Protein AF-0000000075629211 (afdb_homodimer)

Radius of gyration: 21.54 Å; Cα contacts (8 Å, |Δi|>4): 930; chains: 2; bounding box: 54×58×51 Å

Sequence (466 aa):
MTHYKTEVLRVVVVEALRRARSRGVTYRELAEATGVDETLLARYVSGRVMPGARQAERIWKGLLDILGPARLLAESLEKGRLDVEAALGDPLFVVMSQLYFLDRIKARVDRILVPEAAGIGLATALGIALGVHVVVARRTKEYTWAEYVEAGFEDPASGRSMIFYARKDLLSGAEWILIVDDIVQTGRTLHAMEKIVESVGGRVAAIAAVIVVGSEWKRFVRSRVIPILEIARMTHYKTEVLRVVVVEALRRARSRGVTYRELAEATGVDETLLARYVSGRVMPGARQAERIWKGLLDILGPARLLAESLEKGRLDVEAALGDPLFVVMSQLYFLDRIKARVDRILVPEAAGIGLATALGIALGVHVVVARRTKEYTWAEYVEAGFEDPASGRSMIFYARKDLLSGAEWILIVDDIVQTGRTLHAMEKIVESVGGRVAAIAAVIVVGSEWKRFVRSRVIPILEIAR

Nearest PDB structures (foldseek):
  6w1i-assembly1_D  TM=8.817E-01  e=7.501E-12  Bacillus subtilis subsp. subtilis str. 168
  1vch-assembly2_D  TM=8.596E-01  e=9.375E-11  Thermus thermophilus
  6fsp-assembly1_C  TM=8.074E-01  e=8.828E-11  Thermus thermophilus
  7rmw-assembly1_B  TM=6.859E-01  e=1.849E-11  Bacillus subtilis
  7rmw-assembly1_A  TM=5.863E-01  e=6.941E-11  Bacillus subtilis

Solvent-accessible surface area (backbone atoms only — not comparable to full-atom values): 23989 Å² total; per-residue (Å²): 127,44,51,43,58,45,51,47,47,34,48,49,38,36,50,46,49,38,44,43,42,77,71,65,52,46,55,66,57,51,19,69,46,33,73,45,56,50,69,58,49,52,36,30,48,70,15,69,39,78,63,51,66,70,54,25,51,38,38,42,57,14,44,46,73,76,56,22,40,41,53,58,51,44,56,38,37,74,73,73,34,86,50,63,66,63,44,58,17,26,33,57,41,39,52,39,40,42,53,55,46,61,74,68,56,80,62,68,63,51,30,34,41,22,50,69,56,77,18,36,30,53,41,37,55,42,18,48,75,70,64,20,39,36,44,60,26,25,79,58,82,89,50,90,89,57,60,66,40,66,31,54,46,71,35,84,89,75,68,42,73,48,51,33,30,28,55,38,76,82,47,48,87,30,52,24,30,29,35,30,42,43,76,39,43,62,20,61,68,56,30,21,50,52,49,38,39,47,74,54,67,26,40,75,54,32,30,45,27,47,31,33,41,49,65,57,21,65,79,52,42,85,67,58,73,48,58,59,33,78,42,83,113,128,45,50,42,59,44,51,46,46,33,47,50,41,37,50,45,48,38,44,42,42,77,72,64,51,47,57,67,58,50,21,68,47,34,71,44,55,50,69,58,50,51,35,31,47,70,15,70,40,78,63,52,65,69,54,24,52,39,40,42,56,16,42,45,74,77,54,21,41,42,53,58,51,47,57,39,37,74,72,72,34,85,52,63,67,62,43,58,17,27,33,58,41,38,53,41,41,42,53,54,46,60,75,67,55,80,62,68,62,51,28,34,40,22,50,69,55,76,18,37,31,52,41,36,55,41,16,48,76,71,65,20,40,37,44,60,27,26,79,59,83,90,51,88,88,58,59,65,41,65,31,56,46,71,36,82,90,75,68,42,74,47,50,34,32,28,56,40,76,82,48,48,86,31,52,24,30,30,35,30,41,44,76,40,44,62,19,61,69,57,30,21,51,50,49,39,39,46,74,54,67,26,38,73,53,34,30,46,27,47,31,32,39,48,67,58,22,64,78,52,41,85,67,58,72,49,59,58,32,76,43,83,111

InterPro domains:
  IPR000836 Phosphoribosyltransferase domain [PF00156] (106-218)
  IPR000836 Phosphoribosyltransferase domain [cd06223] (99-203)
  IPR001387 Cro/C1-type, helix-turn-helix domain [SM00530] (13-69)
  IPR001387 Cro/C1-type, helix-turn-helix domain [cd00093] (15-63)
  IPR010982 Lambda repressor-like, DNA-binding domain superfamily [G3DSA:1.10.260.40] (2-73)
  IPR010982 Lambda repressor-like, DNA-binding domain superfamily [SSF47413] (8-63)
  IPR029057 Phosphoribos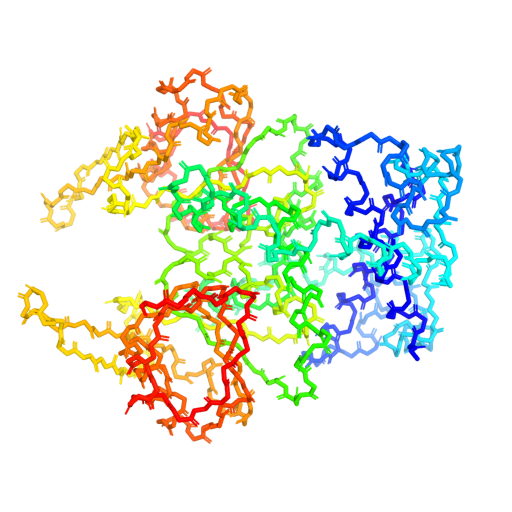yltransferase-like [G3DSA:3.40.50.2020] (74-229)
  IPR029057 Phosphoribosyltransferase-like [SSF53271] (88-217)
  IPR050118 Purine/Pyrimidine Phosphoribosyltransferase [PTHR43864] (3-222)

Secondary structure (DSSP, 8-state):
--HHHHHHHHHHHHHHHHHHHHTT--HHHHHHHH---HHHHHHHHHTSS---HHHHHHHHHHHHHHH-HHHHHHHHHHTT---HHHHHH-HHHHHHHHHHHHHH--S--SEEEEETTTTHHHHHHHHHHHT-EEEEEBSS---TTS-EEEEEEE-TTT-PEEEEEEEHHHHTT-SEEEEEEEEESSSHHHHHHHHHHHHTT-EEEEEEEEEEESSGGGGT--S-EEEEEEE--/--HHHHHHHHHHHHHHHHHHHHTT--HHHHHHHH---HHHHHHHHHTSS---HHHHHHHHHHHHHHH-HHHHHHHHHHTT---HHHHHH-HHHHHHHHHHHHHH--S--SEEEEETTTTHHHHHHHHHHHT-EEEEEBSS---TTS-EEEEEEE-TTT--EEEEEEEHHHHTT-SEEEEEEEEESSSHHHHHHHHHHHHTT-EEEEEEEEEEESSGGGGT--S-EEEEEEE--

Foldseek 3Di:
DDPVVLVVLQVLLLVLLLLCVVVPNALVLLCVLQVDDSVVSVCSVVVVDIDGSVSSVSSLRSCCVVPALQVVQVVCCVVVDRCLQVLLVRPSNLSNLLVVVVVVQPDDAAEEEEEDDRFVSSRVSNCVVNVHYYKYWYQDDPDPPFDWDKFWDQDPVVRDIGMTTTGLVRLAPIAEYEYEYEEAEQLRVVLRVQVRCVVNPHHYSEYEYAEYEACNSVVRHDGHYDYSYYHHD/DDPVVLVVLQVLLLVLLLLCVVVPNALVLLCVQQVDDSVVSVCSNVVVDIDDSVSSVSSLRSCCVVPALQVVQVVCCVVVDRCLQVLLVRPSNLSNLLVVVVVPQPDDAAEEEEEDDRFVSSRVSNCVVNVHYYKYWYQDDPDPVFDWDKFWDQDPVVRHIGMTTTGLVSLAPIAEYEYEYEEAEQLRVVLRVQVRCVVNPHHYSEYEYAEYEACNSVVRHDGHYDYSYYHHD

pLDDT: mean 92.39, std 6.46, range [63.66, 98.81]

Structure (mmCIF, N/CA/C/O backbone):
data_AF-0000000075629211-model_v1
#
loop_
_entity.id
_entity.type
_entity.pdbx_description
1 polymer 'HTH cro/C1-type domain-containing protein'
#
loop_
_atom_site.group_PDB
_atom_site.id
_atom_site.type_symbol
_atom_site.label_atom_id
_atom_site.label_alt_id
_atom_site.label_comp_id
_atom_site.label_asym_id
_atom_site.label_entity_id
_atom_site.label_seq_id
_atom_site.pdbx_PDB_ins_code
_atom_site.Cartn_x
_atom_site.Cartn_y
_atom_site.Cartn_z
_atom_site.occupancy
_atom_site.B_iso_or_equiv
_atom_site.auth_seq_id
_atom_site.auth_comp_id
_atom_site.auth_asym_id
_atom_site.auth_atom_id
_atom_site.pdbx_PDB_model_num
ATOM 1 N N . MET A 1 1 ? 12.82 -23.234 0.487 1 63.66 1 MET A N 1
ATOM 2 C CA . MET A 1 1 ? 11.75 -22.344 0.053 1 63.66 1 MET A CA 1
ATOM 3 C C . MET A 1 1 ? 10.578 -23.141 -0.512 1 63.66 1 MET A C 1
ATOM 5 O O . MET A 1 1 ? 10.773 -24.109 -1.24 1 63.66 1 MET A O 1
ATOM 9 N N . THR A 1 2 ? 9.398 -22.859 -0.089 1 80.25 2 THR A N 1
ATOM 10 C CA . THR A 1 2 ? 8.234 -23.547 -0.633 1 80.25 2 THR A CA 1
ATOM 11 C C . THR A 1 2 ? 8.039 -23.203 -2.107 1 80.25 2 THR A C 1
ATOM 13 O O . THR A 1 2 ? 8.641 -22.266 -2.613 1 80.25 2 THR A O 1
ATOM 16 N N . HIS A 1 3 ? 7.422 -24.062 -2.797 1 89.75 3 HIS A N 1
ATOM 17 C CA . HIS A 1 3 ? 7.105 -23.781 -4.191 1 89.75 3 HIS A CA 1
ATOM 18 C C . HIS A 1 3 ? 6.414 -22.422 -4.344 1 89.75 3 HIS A C 1
ATOM 20 O O . HIS A 1 3 ? 6.699 -21.672 -5.281 1 89.75 3 HIS A O 1
ATOM 26 N N . TYR A 1 4 ? 5.605 -22.141 -3.41 1 90.38 4 TYR A N 1
ATOM 27 C CA . TYR A 1 4 ? 4.906 -20.859 -3.418 1 90.38 4 TYR A CA 1
ATOM 28 C C . TYR A 1 4 ? 5.891 -19.703 -3.346 1 90.38 4 TYR A C 1
ATOM 30 O O . TYR A 1 4 ? 5.809 -18.766 -4.137 1 90.38 4 TYR A O 1
ATOM 38 N N . LYS A 1 5 ? 6.82 -19.734 -2.428 1 86.5 5 LYS A N 1
ATOM 39 C CA . LYS A 1 5 ? 7.797 -18.672 -2.264 1 86.5 5 LYS A CA 1
ATOM 40 C C . LYS A 1 5 ? 8.641 -18.484 -3.527 1 86.5 5 LYS A C 1
ATOM 42 O O . LYS A 1 5 ? 8.984 -17.375 -3.898 1 86.5 5 LYS A O 1
ATOM 47 N N . THR A 1 6 ? 8.867 -19.562 -4.152 1 91 6 THR A N 1
ATOM 48 C CA . THR A 1 6 ? 9.617 -19.516 -5.402 1 91 6 THR A CA 1
ATOM 49 C C . THR A 1 6 ? 8.812 -18.812 -6.488 1 91 6 THR A C 1
ATOM 51 O O . THR A 1 6 ? 9.344 -17.969 -7.211 1 91 6 THR A O 1
ATOM 54 N N . GLU A 1 7 ? 7.535 -19.141 -6.578 1 91.94 7 GLU A N 1
ATOM 55 C CA . GLU A 1 7 ? 6.676 -18.531 -7.59 1 91.94 7 GLU A CA 1
ATOM 56 C C . GLU A 1 7 ? 6.492 -17.047 -7.332 1 91.94 7 GLU A C 1
ATOM 58 O O . GLU A 1 7 ? 6.43 -16.25 -8.273 1 91.94 7 GLU A O 1
ATOM 63 N N . VAL A 1 8 ? 6.418 -16.719 -6.102 1 89.31 8 VAL A N 1
ATOM 64 C CA . VAL A 1 8 ? 6.32 -15.305 -5.742 1 89.31 8 VAL A CA 1
ATOM 65 C C . VAL A 1 8 ? 7.551 -14.562 -6.246 1 89.31 8 VAL A C 1
ATOM 67 O O . VAL A 1 8 ? 7.43 -13.508 -6.875 1 89.31 8 VAL A O 1
ATOM 70 N N . LEU A 1 9 ? 8.672 -15.125 -5.969 1 89.31 9 LEU A N 1
ATOM 71 C CA . LEU A 1 9 ? 9.906 -14.477 -6.402 1 89.31 9 LEU A CA 1
ATOM 72 C C . LEU A 1 9 ? 9.953 -14.344 -7.918 1 89.31 9 LEU A C 1
ATOM 74 O O . LEU A 1 9 ? 10.352 -13.305 -8.445 1 89.31 9 LEU A O 1
ATOM 78 N N . ARG A 1 10 ? 9.547 -15.375 -8.625 1 93.75 10 ARG A N 1
ATOM 79 C CA . ARG A 1 10 ? 9.539 -15.359 -10.086 1 93.75 10 ARG A CA 1
ATOM 80 C C . ARG A 1 10 ? 8.656 -14.234 -10.617 1 93.75 10 ARG A C 1
ATOM 82 O O . ARG A 1 10 ? 9.047 -13.5 -11.523 1 93.75 10 ARG A O 1
ATOM 89 N N . VAL A 1 11 ? 7.543 -14.055 -10.023 1 91.5 11 VAL A N 1
ATOM 90 C CA . VAL A 1 11 ? 6.602 -13.023 -10.43 1 91.5 11 VAL A CA 1
ATOM 91 C C . VAL A 1 11 ? 7.191 -11.641 -10.133 1 91.5 11 VAL A C 1
ATOM 93 O O . VAL A 1 11 ? 7.152 -10.75 -10.984 1 91.5 11 VAL A O 1
ATOM 96 N N . VAL A 1 12 ? 7.766 -11.523 -9.023 1 89.38 12 VAL A N 1
ATOM 97 C CA . VAL A 1 12 ? 8.266 -10.234 -8.562 1 89.38 12 VAL A CA 1
ATOM 98 C C . VAL A 1 12 ? 9.438 -9.789 -9.438 1 89.38 12 VAL A C 1
ATOM 100 O O . VAL A 1 12 ? 9.555 -8.617 -9.781 1 89.38 12 VAL A O 1
ATOM 103 N N . VAL A 1 13 ? 10.273 -10.695 -9.812 1 92.38 13 VAL A N 1
ATOM 104 C CA . VAL A 1 13 ? 11.453 -10.305 -10.57 1 92.38 13 VAL A CA 1
ATOM 105 C C . VAL A 1 13 ? 11.047 -9.906 -11.992 1 92.38 13 VAL A C 1
ATOM 107 O O . VAL A 1 13 ? 11.641 -9 -12.578 1 92.38 13 VAL A O 1
ATOM 110 N N . VAL A 1 14 ? 10.07 -10.586 -12.562 1 93.25 14 VAL A N 1
ATOM 111 C CA . VAL A 1 14 ? 9.578 -10.195 -13.875 1 93.25 14 VAL A CA 1
ATOM 112 C C . VAL A 1 14 ? 8.961 -8.805 -13.805 1 93.25 14 VAL A C 1
ATOM 114 O O . VAL A 1 14 ? 9.188 -7.965 -14.68 1 93.25 14 VAL A O 1
ATOM 117 N N . GLU A 1 15 ? 8.242 -8.602 -12.734 1 89.31 15 GLU A N 1
ATOM 118 C CA . GLU A 1 15 ? 7.668 -7.277 -12.531 1 89.31 15 GLU A CA 1
ATOM 119 C C . GLU A 1 15 ? 8.766 -6.215 -12.43 1 89.31 15 GLU A C 1
ATOM 121 O O . GLU A 1 15 ? 8.656 -5.148 -13.039 1 89.31 15 GLU A O 1
ATOM 126 N N . ALA A 1 16 ? 9.711 -6.52 -11.695 1 89.81 16 ALA A N 1
ATOM 127 C CA . ALA A 1 16 ? 10.82 -5.582 -11.523 1 89.81 16 ALA A CA 1
ATOM 128 C C . ALA A 1 16 ? 11.516 -5.312 -12.852 1 89.81 16 ALA A C 1
ATOM 130 O O . ALA A 1 16 ? 11.875 -4.172 -13.156 1 89.81 16 ALA A O 1
ATOM 131 N N . LEU A 1 17 ? 11.727 -6.332 -13.664 1 93.69 17 LEU A N 1
ATOM 132 C CA . LEU A 1 17 ? 12.328 -6.176 -14.977 1 93.69 17 LEU A CA 1
ATOM 133 C C . LEU A 1 17 ? 11.477 -5.262 -15.859 1 93.69 17 LEU A C 1
ATOM 135 O O . LEU A 1 17 ? 12.008 -4.367 -16.531 1 93.69 17 LEU A O 1
ATOM 139 N N . ARG A 1 18 ? 10.219 -5.488 -15.836 1 91.88 18 ARG A N 1
ATOM 140 C CA . ARG A 1 18 ? 9.289 -4.699 -16.641 1 91.88 18 ARG A CA 1
ATOM 141 C C . ARG A 1 18 ? 9.344 -3.227 -16.25 1 91.88 18 ARG A C 1
ATOM 143 O O . ARG A 1 18 ? 9.375 -2.346 -17.109 1 91.88 18 ARG A O 1
ATOM 150 N N . ARG A 1 19 ? 9.445 -3.035 -15.016 1 88.12 19 ARG A N 1
ATOM 151 C CA . ARG A 1 19 ? 9.477 -1.659 -14.523 1 88.12 19 ARG A CA 1
ATOM 152 C C . ARG A 1 19 ? 10.812 -0.994 -14.836 1 88.12 19 ARG A C 1
ATOM 154 O O . ARG A 1 19 ? 10.859 0.196 -15.156 1 88.12 19 ARG A O 1
ATOM 161 N N . ALA A 1 20 ? 11.805 -1.747 -14.625 1 90.62 20 ALA A N 1
ATOM 162 C CA . ALA A 1 20 ? 13.117 -1.225 -14.984 1 90.62 20 ALA A CA 1
ATOM 163 C C . ALA A 1 20 ? 13.156 -0.781 -16.453 1 90.62 20 ALA A C 1
ATOM 165 O O . ALA A 1 20 ? 13.648 0.304 -16.766 1 90.62 20 ALA A O 1
ATOM 166 N N . ARG A 1 21 ? 12.57 -1.564 -17.312 1 91.94 21 ARG A N 1
ATOM 167 C CA . ARG A 1 21 ? 12.523 -1.244 -18.734 1 91.94 21 ARG A CA 1
ATOM 168 C C . ARG A 1 21 ? 11.719 0.026 -18.984 1 91.94 21 ARG A C 1
ATOM 170 O O . ARG A 1 21 ? 12.109 0.871 -19.797 1 91.94 21 ARG A O 1
ATOM 177 N N . SER A 1 22 ? 10.648 0.085 -18.359 1 86.56 22 SER A N 1
ATOM 178 C CA . SER A 1 22 ? 9.781 1.244 -18.531 1 86.56 22 SER A CA 1
ATOM 179 C C . SER A 1 22 ? 10.477 2.527 -18.094 1 86.56 22 SER A C 1
ATOM 181 O O . SER A 1 22 ? 10.109 3.619 -18.531 1 86.56 22 SER A O 1
ATOM 183 N N . ARG A 1 23 ? 11.547 2.391 -17.281 1 84 23 ARG A N 1
ATOM 184 C CA . ARG A 1 23 ? 12.289 3.539 -16.766 1 84 23 ARG A CA 1
ATOM 185 C C . ARG A 1 23 ? 13.5 3.844 -17.641 1 84 23 ARG A C 1
ATOM 187 O O . ARG A 1 23 ? 14.312 4.711 -17.312 1 84 23 ARG A O 1
ATOM 194 N N . GLY A 1 24 ? 13.672 3.021 -18.672 1 88.56 24 GLY A N 1
ATOM 195 C CA . GLY A 1 24 ? 14.711 3.332 -19.641 1 88.56 24 GLY A CA 1
ATOM 196 C C . GLY A 1 24 ? 15.961 2.498 -19.469 1 88.56 24 GLY A C 1
ATOM 197 O O . GLY A 1 24 ? 16.969 2.713 -20.156 1 88.56 24 GLY A O 1
ATOM 198 N N . VAL A 1 25 ? 15.938 1.623 -18.516 1 92.06 25 VAL A N 1
ATOM 199 C CA . VAL A 1 25 ? 17.078 0.714 -18.391 1 92.06 25 VAL A CA 1
ATOM 200 C C . VAL A 1 25 ? 17.156 -0.186 -19.625 1 92.06 25 VAL A C 1
ATOM 202 O O . VAL A 1 25 ? 16.156 -0.805 -20 1 92.06 25 VAL A O 1
ATOM 205 N N . THR A 1 26 ? 18.266 -0.256 -20.188 1 95.5 26 THR A N 1
ATOM 206 C CA . THR A 1 26 ? 18.391 -1.01 -21.438 1 95.5 26 THR A CA 1
ATOM 207 C C . THR A 1 26 ? 18.547 -2.502 -21.141 1 95.5 26 THR A C 1
ATOM 209 O O . THR A 1 26 ? 18.906 -2.893 -20.031 1 95.5 26 THR A O 1
ATOM 212 N N . TYR A 1 27 ? 18.25 -3.32 -22.141 1 96.25 27 TYR A N 1
ATOM 213 C CA . TYR A 1 27 ? 18.469 -4.758 -22.016 1 96.25 27 TYR A CA 1
ATOM 214 C C . TYR A 1 27 ? 19.953 -5.066 -21.797 1 96.25 27 TYR A C 1
ATOM 216 O O . TYR A 1 27 ? 20.297 -6.016 -21.094 1 96.25 27 TYR A O 1
ATOM 224 N N . ARG A 1 28 ? 20.781 -4.297 -22.359 1 96.62 28 ARG A N 1
ATOM 225 C CA . ARG A 1 28 ? 22.219 -4.473 -22.172 1 96.62 28 ARG A CA 1
ATOM 226 C C . ARG A 1 28 ? 22.609 -4.281 -20.719 1 96.62 28 ARG A C 1
ATOM 228 O O . ARG A 1 28 ? 23.359 -5.086 -20.156 1 96.62 28 ARG A O 1
ATOM 235 N N . GLU A 1 29 ? 22.125 -3.277 -20.062 1 95.81 29 GLU A N 1
ATOM 236 C CA . GLU A 1 29 ? 22.391 -3.016 -18.656 1 95.81 29 GLU A CA 1
ATOM 237 C C . GLU A 1 29 ? 21.844 -4.141 -17.781 1 95.81 29 GLU A C 1
ATOM 239 O O . GLU A 1 29 ? 22.516 -4.566 -16.828 1 95.81 29 GLU A O 1
ATOM 244 N N . LEU A 1 30 ? 20.672 -4.562 -18.109 1 96.5 30 LEU A N 1
ATOM 245 C CA . LEU A 1 30 ? 20.062 -5.652 -17.359 1 96.5 30 LEU A CA 1
ATOM 246 C C . LEU A 1 30 ? 20.859 -6.938 -17.516 1 96.5 30 LEU A C 1
ATOM 248 O O . LEU A 1 30 ? 21.062 -7.68 -16.547 1 96.5 30 LEU A O 1
ATOM 252 N N . ALA A 1 31 ? 21.328 -7.164 -18.734 1 97 31 ALA A N 1
ATOM 253 C CA . ALA A 1 31 ? 22.125 -8.359 -19 1 97 31 ALA A CA 1
ATOM 254 C C . ALA A 1 31 ? 23.422 -8.328 -18.203 1 97 31 ALA A C 1
ATOM 256 O O . ALA A 1 31 ? 23.828 -9.336 -17.625 1 97 31 ALA A O 1
ATOM 257 N N . GLU A 1 32 ? 24.031 -7.246 -18.156 1 96.38 32 GLU A N 1
ATOM 258 C CA . GLU A 1 32 ? 25.266 -7.082 -17.406 1 96.38 32 GLU A CA 1
ATOM 259 C C . GLU A 1 32 ? 25.047 -7.293 -15.914 1 96.38 32 GLU A C 1
ATOM 261 O O . GLU A 1 32 ? 25.859 -7.934 -15.25 1 96.38 32 GLU A O 1
ATOM 266 N N . ALA A 1 33 ? 24.016 -6.836 -15.422 1 94.19 33 ALA A N 1
ATOM 267 C CA . ALA A 1 33 ? 23.734 -6.867 -13.984 1 94.19 33 ALA A CA 1
ATOM 268 C C . ALA A 1 33 ? 23.297 -8.258 -13.547 1 94.19 33 ALA A C 1
ATOM 270 O O . ALA A 1 33 ? 23.609 -8.695 -12.438 1 94.19 33 ALA A O 1
ATOM 271 N N . THR A 1 34 ? 22.578 -8.953 -14.406 1 94.88 34 THR A N 1
ATOM 272 C CA . THR A 1 34 ? 21.938 -10.188 -13.969 1 94.88 34 THR A CA 1
ATOM 273 C C . THR A 1 34 ? 22.703 -11.406 -14.484 1 94.88 34 THR A C 1
ATOM 275 O O . THR A 1 34 ? 22.516 -12.516 -13.992 1 94.88 34 THR A O 1
ATOM 278 N N . GLY A 1 35 ? 23.422 -11.203 -15.531 1 95.12 35 GLY A N 1
ATOM 279 C CA . GLY A 1 35 ? 24.109 -12.305 -16.172 1 95.12 35 GLY A CA 1
ATOM 280 C C . GLY A 1 35 ? 23.203 -13.117 -17.094 1 95.12 35 GLY A C 1
ATOM 281 O O . GLY A 1 35 ? 23.531 -14.25 -17.453 1 95.12 35 GLY A O 1
ATOM 282 N N . VAL A 1 36 ? 22.062 -12.594 -17.406 1 96.31 36 VAL A N 1
ATOM 283 C CA . VAL A 1 36 ? 21.094 -13.266 -18.266 1 96.31 36 VAL A CA 1
ATOM 284 C C . VAL A 1 36 ? 21.141 -12.664 -19.656 1 96.31 36 VAL A C 1
ATOM 286 O O . VAL A 1 36 ? 21.281 -11.445 -19.812 1 96.31 36 VAL A O 1
ATOM 289 N N . ASP A 1 37 ? 20.984 -13.445 -20.609 1 95.5 37 ASP A N 1
ATOM 290 C CA . ASP A 1 37 ? 21.047 -13.031 -22.016 1 95.5 37 ASP A CA 1
ATOM 291 C C . ASP A 1 37 ? 19.938 -12.047 -22.344 1 95.5 37 ASP A C 1
ATOM 293 O O . ASP A 1 37 ? 18.812 -12.188 -21.859 1 95.5 37 ASP A O 1
ATOM 297 N N . GLU A 1 38 ? 20.219 -11.078 -23.25 1 97.06 38 GLU A N 1
ATOM 298 C CA . GLU A 1 38 ? 19.281 -10.016 -23.594 1 97.06 38 GLU A CA 1
ATOM 299 C C . GLU A 1 38 ? 18 -10.578 -24.203 1 97.06 38 GLU A C 1
ATOM 301 O O . GLU A 1 38 ? 16.906 -10.086 -23.938 1 97.06 38 GLU A O 1
ATOM 306 N N . THR A 1 39 ? 18.188 -11.562 -25 1 96.12 39 THR A N 1
ATOM 307 C CA . THR A 1 39 ? 17.031 -12.156 -25.656 1 96.12 39 THR A CA 1
ATOM 308 C C . THR A 1 39 ? 16.094 -12.812 -24.656 1 96.12 39 THR A C 1
ATOM 310 O O . THR A 1 39 ? 14.875 -12.664 -24.75 1 96.12 39 THR A O 1
ATOM 313 N N . LEU A 1 40 ? 16.719 -13.477 -23.797 1 96.25 40 LEU A N 1
ATOM 314 C CA . LEU A 1 40 ? 15.938 -14.117 -22.75 1 96.25 40 LEU A CA 1
ATOM 315 C C . LEU A 1 40 ? 15.258 -13.078 -21.859 1 96.25 40 LEU A C 1
ATOM 317 O O . LEU A 1 40 ? 14.086 -13.234 -21.5 1 96.25 40 LEU A O 1
ATOM 321 N N . LEU A 1 41 ? 15.93 -12.016 -21.5 1 96.88 41 LEU A N 1
ATOM 322 C CA . LEU A 1 41 ? 15.367 -10.938 -20.703 1 96.88 41 LEU A CA 1
ATOM 323 C C . LEU A 1 41 ? 14.148 -10.328 -21.406 1 96.88 41 LEU A C 1
ATOM 325 O O . LEU A 1 41 ? 13.148 -10.016 -20.75 1 96.88 41 LEU A O 1
ATOM 329 N N . ALA A 1 42 ? 14.266 -10.211 -22.688 1 96.44 42 ALA A N 1
ATOM 330 C CA . ALA A 1 42 ? 13.156 -9.648 -23.453 1 96.44 42 ALA A CA 1
ATOM 331 C C . ALA A 1 42 ? 11.914 -10.531 -23.344 1 96.44 42 ALA A C 1
ATOM 333 O O . ALA A 1 42 ? 10.789 -10.023 -23.281 1 96.44 42 ALA A O 1
ATOM 334 N N . ARG A 1 43 ? 12.133 -11.789 -23.344 1 95.5 43 ARG A N 1
ATOM 335 C CA . ARG A 1 43 ? 11.008 -12.719 -23.219 1 95.5 43 ARG A CA 1
ATOM 336 C C . ARG A 1 43 ? 10.391 -12.648 -21.828 1 95.5 43 ARG A C 1
ATOM 338 O O . ARG A 1 43 ? 9.18 -12.805 -21.672 1 95.5 43 ARG A O 1
ATOM 345 N N . TYR A 1 44 ? 11.281 -12.5 -20.797 1 95.81 44 TYR A N 1
ATOM 346 C CA . TYR A 1 44 ? 10.773 -12.328 -19.438 1 95.81 44 TYR A CA 1
ATOM 347 C C . TYR A 1 44 ? 9.961 -11.039 -19.328 1 95.81 44 TYR A C 1
ATOM 349 O O . TYR A 1 44 ? 8.852 -11.047 -18.781 1 95.81 44 TYR A O 1
ATOM 357 N N . VAL A 1 45 ? 10.438 -9.961 -19.906 1 94.31 45 VAL A N 1
ATOM 358 C CA . VAL A 1 45 ? 9.82 -8.641 -19.812 1 94.31 45 VAL A CA 1
ATOM 359 C C . VAL A 1 45 ? 8.469 -8.648 -20.516 1 94.31 45 VAL A C 1
ATOM 361 O O . VAL A 1 45 ? 7.5 -8.055 -20.031 1 94.31 45 VAL A O 1
ATOM 364 N N . SER A 1 46 ? 8.352 -9.375 -21.641 1 92.94 46 SER A N 1
ATOM 365 C CA . SER A 1 46 ? 7.09 -9.438 -22.359 1 92.94 46 SER A CA 1
ATOM 366 C C . SER A 1 46 ? 6.066 -10.289 -21.625 1 92.94 46 SER A C 1
ATOM 368 O O . SER A 1 46 ? 4.871 -10.227 -21.922 1 92.94 46 SER A O 1
ATOM 370 N N . GLY A 1 47 ? 6.602 -11.07 -20.719 1 91.19 47 GLY A N 1
ATOM 371 C CA . GLY A 1 47 ? 5.723 -11.945 -19.938 1 91.19 47 GLY A CA 1
ATOM 372 C C . GLY A 1 47 ? 5.414 -13.25 -20.656 1 91.19 47 GLY A C 1
ATOM 373 O O . GLY A 1 47 ? 4.617 -14.055 -20.156 1 91.19 47 GLY A O 1
ATOM 374 N N . ARG A 1 48 ? 6.047 -13.57 -21.703 1 90.94 48 ARG A N 1
ATOM 375 C CA . ARG A 1 48 ? 5.805 -14.781 -22.484 1 90.94 48 ARG A CA 1
ATOM 376 C C . ARG A 1 48 ? 6.43 -16 -21.812 1 90.94 48 ARG A C 1
ATOM 378 O O . ARG A 1 48 ? 5.922 -17.109 -21.938 1 90.94 48 ARG A O 1
ATOM 385 N N . VAL A 1 49 ? 7.512 -15.688 -21.203 1 93.5 49 VAL A N 1
ATOM 386 C CA . VAL A 1 49 ? 8.258 -16.734 -20.516 1 93.5 49 VAL A CA 1
ATOM 387 C C . VAL A 1 49 ? 8.555 -16.312 -19.078 1 93.5 49 VAL A C 1
ATOM 389 O O . VAL A 1 49 ? 8.758 -15.125 -18.812 1 93.5 49 VAL A O 1
ATOM 392 N N . MET A 1 50 ? 8.547 -17.328 -18.234 1 95.38 50 MET A N 1
ATOM 393 C CA . MET A 1 50 ? 8.93 -17.062 -16.844 1 95.38 50 MET A CA 1
ATOM 394 C C . MET A 1 50 ? 10.305 -17.641 -16.531 1 95.38 50 MET A C 1
ATOM 396 O O . MET A 1 50 ? 10.648 -18.719 -17.016 1 95.38 50 MET A O 1
ATOM 400 N N . PRO A 1 51 ? 11.055 -16.938 -15.797 1 96.06 51 PRO A N 1
ATOM 401 C CA . PRO A 1 51 ? 12.352 -17.5 -15.406 1 96.06 51 PRO A CA 1
ATOM 402 C C . PRO A 1 51 ? 12.203 -18.688 -14.453 1 96.06 51 PRO A C 1
ATOM 404 O O . PRO A 1 51 ? 11.234 -18.766 -13.695 1 96.06 51 PRO A O 1
ATOM 407 N N . GLY A 1 52 ? 13.211 -19.578 -14.555 1 94.19 52 GLY A N 1
ATOM 408 C CA . GLY A 1 52 ? 13.297 -20.609 -13.531 1 94.19 52 GLY A CA 1
ATOM 409 C C . GLY A 1 52 ? 13.688 -20.078 -12.172 1 94.19 52 GLY A C 1
ATOM 410 O O . GLY A 1 52 ? 14.055 -18.906 -12.047 1 94.19 52 GLY A O 1
ATOM 411 N N . ALA A 1 53 ? 13.641 -20.891 -11.188 1 92.69 53 ALA A N 1
ATOM 412 C CA . ALA A 1 53 ? 13.875 -20.469 -9.805 1 92.69 53 ALA A CA 1
ATOM 413 C C . ALA A 1 53 ? 15.281 -19.906 -9.641 1 92.69 53 ALA A C 1
ATOM 415 O O . ALA A 1 53 ? 15.453 -18.812 -9.086 1 92.69 53 ALA A O 1
ATOM 416 N N . ARG A 1 54 ? 16.234 -20.641 -10.133 1 93.75 54 ARG A N 1
ATOM 417 C CA . ARG A 1 54 ? 17.625 -20.203 -10 1 93.75 54 ARG A CA 1
ATOM 418 C C . ARG A 1 54 ? 17.859 -18.906 -10.766 1 93.75 54 ARG A C 1
ATOM 420 O O . ARG A 1 54 ? 18.531 -18 -10.273 1 93.75 54 ARG A O 1
ATOM 427 N N . GLN A 1 55 ? 17.297 -18.891 -11.938 1 94.81 55 GLN A N 1
ATOM 428 C CA . GLN A 1 55 ? 17.438 -17.688 -12.75 1 94.81 55 GLN A CA 1
ATOM 429 C C . GLN A 1 55 ? 16.75 -16.484 -12.086 1 94.81 55 GLN A C 1
ATOM 431 O O . GLN A 1 55 ? 17.25 -15.367 -12.156 1 94.81 55 GLN A O 1
ATOM 436 N N . ALA A 1 56 ? 15.594 -16.734 -11.438 1 94.62 56 ALA A N 1
ATOM 437 C CA . ALA A 1 56 ? 14.883 -15.672 -10.734 1 94.62 56 ALA A CA 1
ATOM 438 C C . ALA A 1 56 ? 15.727 -15.102 -9.602 1 94.62 56 ALA A C 1
ATOM 440 O O . ALA A 1 56 ? 15.781 -13.883 -9.414 1 94.62 56 ALA A O 1
ATOM 441 N N . GLU A 1 57 ? 16.375 -15.953 -8.93 1 92.19 57 GLU A N 1
ATOM 442 C CA . GLU A 1 57 ? 17.25 -15.508 -7.844 1 92.19 57 GLU A CA 1
ATOM 443 C C . GLU A 1 57 ? 18.422 -14.68 -8.375 1 92.19 57 GLU A C 1
ATOM 445 O O . GLU A 1 57 ? 18.781 -13.656 -7.781 1 92.19 57 GLU A O 1
ATOM 450 N N . ARG A 1 58 ? 18.953 -15.18 -9.438 1 93.25 58 ARG A N 1
ATOM 451 C CA . ARG A 1 58 ? 20.062 -14.453 -10.07 1 93.25 58 ARG A CA 1
ATOM 452 C C . ARG A 1 58 ? 19.609 -13.07 -10.523 1 93.25 58 ARG A C 1
ATOM 454 O O . ARG A 1 58 ? 20.328 -12.086 -10.344 1 93.25 58 ARG A O 1
ATOM 461 N N . ILE A 1 59 ? 18.5 -13.055 -11.164 1 94.25 59 ILE A N 1
ATOM 462 C CA . ILE A 1 59 ? 17.953 -11.789 -11.648 1 94.25 59 ILE A CA 1
ATOM 463 C C . ILE A 1 59 ? 17.719 -10.852 -10.469 1 94.25 59 ILE A C 1
ATOM 465 O O . ILE A 1 59 ? 18.047 -9.664 -10.531 1 94.25 59 ILE A O 1
ATOM 469 N N . TRP A 1 60 ? 17.172 -11.398 -9.43 1 90.31 60 TRP A N 1
ATOM 470 C CA . TRP A 1 60 ? 16.906 -10.609 -8.234 1 90.31 60 TRP A CA 1
ATOM 471 C C . TRP A 1 60 ? 18.188 -9.969 -7.699 1 90.31 60 TRP A C 1
ATOM 473 O O . TRP A 1 60 ? 18.234 -8.766 -7.465 1 90.31 60 TRP A O 1
ATOM 483 N N . LYS A 1 61 ? 19.156 -10.773 -7.527 1 90.31 61 LYS A N 1
ATOM 484 C CA . LYS A 1 61 ? 20.438 -10.281 -7.012 1 90.31 61 LYS A CA 1
ATOM 485 C C . LYS A 1 61 ? 21.031 -9.227 -7.945 1 90.31 61 LYS A C 1
ATOM 487 O O . LYS A 1 61 ? 21.531 -8.195 -7.488 1 90.31 61 LYS A O 1
ATOM 492 N N . GLY A 1 62 ? 20.953 -9.453 -9.195 1 92 62 GLY A N 1
ATOM 493 C CA . GLY A 1 62 ? 21.453 -8.5 -10.18 1 92 62 GLY A CA 1
ATOM 494 C C . GLY A 1 62 ? 20.703 -7.176 -10.156 1 92 62 GLY A C 1
ATOM 495 O O . GLY A 1 62 ? 21.312 -6.109 -10.266 1 92 62 GLY A O 1
ATOM 496 N N . LEU A 1 63 ? 19.391 -7.285 -10.062 1 90.5 63 LEU A N 1
ATOM 497 C CA . LEU A 1 63 ? 18.594 -6.07 -10.008 1 90.5 63 LEU A CA 1
ATOM 498 C C . LEU A 1 63 ? 18.922 -5.242 -8.773 1 90.5 63 LEU A C 1
ATOM 500 O O . LEU A 1 63 ? 19 -4.012 -8.844 1 90.5 63 LEU A O 1
ATOM 504 N N . LEU A 1 64 ? 19.094 -5.914 -7.656 1 87.19 64 LEU A N 1
ATOM 505 C CA . LEU A 1 64 ? 19.453 -5.207 -6.426 1 87.19 64 LEU A CA 1
ATOM 506 C C . LEU A 1 64 ? 20.766 -4.457 -6.586 1 87.19 64 LEU A C 1
ATOM 508 O O . LEU A 1 64 ? 20.938 -3.373 -6.023 1 87.19 64 LEU A O 1
ATOM 512 N N . ASP A 1 65 ? 21.625 -5.012 -7.359 1 86.38 65 ASP A N 1
ATOM 513 C CA . ASP A 1 65 ? 22.953 -4.414 -7.551 1 86.38 65 ASP A CA 1
ATOM 514 C C . ASP A 1 65 ? 22.859 -3.119 -8.359 1 86.38 65 ASP A C 1
ATOM 516 O O . ASP A 1 65 ? 23.578 -2.16 -8.086 1 86.38 65 ASP A O 1
ATOM 520 N N . ILE A 1 66 ? 21.938 -3.027 -9.258 1 86.75 66 ILE A N 1
ATOM 521 C CA . ILE A 1 66 ? 21.953 -1.882 -10.164 1 86.75 66 ILE A CA 1
ATOM 522 C C . ILE A 1 66 ? 20.75 -0.983 -9.883 1 86.75 66 ILE A C 1
ATOM 524 O O . ILE A 1 66 ? 20.734 0.181 -10.289 1 86.75 66 ILE A O 1
ATOM 528 N N . LEU A 1 67 ? 19.766 -1.589 -9.242 1 87.69 67 LEU A N 1
ATOM 529 C CA . LEU A 1 67 ? 18.516 -0.857 -9.023 1 87.69 67 LEU A CA 1
ATOM 530 C C . LEU A 1 67 ? 18.031 -1.014 -7.586 1 87.69 67 LEU A C 1
ATOM 532 O O . LEU A 1 67 ? 16.828 -0.984 -7.324 1 87.69 67 LEU A O 1
ATOM 536 N N . GLY A 1 68 ? 18.953 -1.275 -6.699 1 90.12 68 GLY A N 1
ATOM 537 C CA . GLY A 1 68 ? 18.547 -1.353 -5.305 1 90.12 68 GLY A CA 1
ATOM 538 C C . GLY A 1 68 ? 17.828 -0.103 -4.828 1 90.12 68 GLY A C 1
ATOM 539 O O . GLY A 1 68 ? 18.047 0.985 -5.367 1 90.12 68 GLY A O 1
ATOM 540 N N . PRO A 1 69 ? 16.938 -0.334 -3.869 1 92.94 69 PRO A N 1
ATOM 541 C CA . PRO A 1 69 ? 16.156 0.83 -3.453 1 92.94 69 PRO A CA 1
ATOM 542 C C . PRO A 1 69 ? 17.031 1.971 -2.93 1 92.94 69 PRO A C 1
ATOM 544 O O . PRO A 1 69 ? 16.672 3.143 -3.074 1 92.94 69 PRO A O 1
ATOM 547 N N . ALA A 1 70 ? 18.125 1.651 -2.33 1 93 70 ALA A N 1
ATOM 548 C CA . ALA A 1 70 ? 19.047 2.701 -1.887 1 93 70 ALA A CA 1
ATOM 549 C C . ALA A 1 70 ? 19.531 3.531 -3.066 1 93 70 ALA A C 1
ATOM 551 O O . ALA A 1 70 ? 19.625 4.758 -2.979 1 93 70 ALA A O 1
ATOM 552 N N . ARG A 1 71 ? 19.844 2.879 -4.109 1 88.81 71 ARG A N 1
ATOM 553 C CA . ARG A 1 71 ? 20.297 3.559 -5.316 1 88.81 71 ARG A CA 1
ATOM 554 C C . ARG A 1 71 ? 19.188 4.402 -5.93 1 88.81 71 ARG A C 1
ATOM 556 O O . ARG A 1 71 ? 19.422 5.543 -6.332 1 88.81 71 ARG A O 1
ATOM 563 N N . LEU A 1 72 ? 18.031 3.814 -5.992 1 87.12 72 LEU A N 1
ATOM 564 C CA . LEU A 1 72 ? 16.875 4.535 -6.531 1 87.12 72 LEU A CA 1
ATOM 565 C C . LEU A 1 72 ? 16.609 5.809 -5.738 1 87.12 72 LEU A C 1
ATOM 567 O O . LEU A 1 72 ? 16.297 6.852 -6.316 1 87.12 72 LEU A O 1
ATOM 571 N N . LEU A 1 73 ? 16.766 5.699 -4.477 1 88.44 73 LEU A N 1
ATOM 572 C CA . LEU A 1 73 ? 16.562 6.852 -3.604 1 88.44 73 LEU A CA 1
ATOM 573 C C . LEU A 1 73 ? 17.688 7.867 -3.771 1 88.44 73 LEU A C 1
ATOM 575 O O . LEU A 1 73 ? 17.438 9.078 -3.787 1 88.44 73 LEU A O 1
ATOM 579 N N . ALA A 1 74 ? 18.859 7.41 -3.846 1 83.44 74 ALA A N 1
ATOM 580 C CA . ALA A 1 74 ? 20.047 8.258 -3.945 1 83.44 74 ALA A CA 1
ATOM 581 C C . ALA A 1 74 ? 20.016 9.078 -5.23 1 83.44 74 ALA A C 1
ATOM 583 O O . ALA A 1 74 ? 20.516 10.211 -5.262 1 83.44 74 ALA A O 1
ATOM 584 N N . GLU A 1 75 ? 19.438 8.445 -6.203 1 77.12 75 GLU A N 1
ATOM 585 C CA . GLU A 1 75 ? 19.312 9.18 -7.457 1 77.12 75 GLU A CA 1
ATOM 586 C C . GLU A 1 75 ? 18.516 10.469 -7.258 1 77.12 75 GLU A C 1
ATOM 588 O O . GLU A 1 75 ? 18.844 11.508 -7.84 1 77.12 75 GLU A O 1
ATOM 593 N N . SER A 1 76 ? 17.516 10.422 -6.434 1 74.19 76 SER A N 1
ATOM 594 C CA . SER A 1 76 ? 16.719 11.609 -6.145 1 74.19 76 SER A CA 1
ATOM 595 C C . SER A 1 76 ? 17.5 12.609 -5.305 1 74.19 76 SER A C 1
ATOM 597 O O . SER A 1 76 ? 17.359 13.82 -5.477 1 74.19 76 SER A O 1
ATOM 599 N N . LEU A 1 77 ? 18.312 12.125 -4.469 1 76.31 77 LEU A N 1
ATOM 600 C CA . LEU A 1 77 ? 19.172 12.969 -3.627 1 76.31 77 LEU A CA 1
ATOM 601 C C . LEU A 1 77 ? 20.203 13.703 -4.465 1 76.31 77 LEU A C 1
ATOM 603 O O . LEU A 1 77 ? 20.516 14.867 -4.195 1 76.31 77 LEU A O 1
ATOM 607 N N . GLU A 1 78 ? 20.734 13.086 -5.395 1 68.62 78 GLU A N 1
ATOM 608 C CA . GLU A 1 78 ? 21.75 13.688 -6.25 1 68.62 78 GLU A CA 1
ATOM 609 C C . GLU A 1 78 ? 21.172 14.867 -7.039 1 68.62 78 GLU A C 1
ATOM 611 O O . GLU A 1 78 ? 21.891 15.812 -7.371 1 68.62 78 GLU A O 1
ATOM 616 N N . LYS A 1 79 ? 19.953 14.773 -7.148 1 69.19 79 LYS A N 1
ATOM 617 C CA . LYS A 1 79 ? 19.297 15.906 -7.805 1 69.19 79 LYS A CA 1
ATOM 618 C C . LYS A 1 79 ? 18.984 17.016 -6.805 1 69.19 79 LYS A C 1
ATOM 620 O O . LYS A 1 79 ? 18.281 17.969 -7.129 1 69.19 79 LYS A O 1
ATOM 625 N N . GLY A 1 80 ? 19.688 16.734 -5.602 1 66.5 80 GLY A N 1
ATOM 626 C CA . GLY A 1 80 ? 19.594 17.734 -4.555 1 66.5 80 GLY A CA 1
ATOM 627 C C . GLY A 1 80 ? 18.266 17.719 -3.809 1 66.5 80 GLY A C 1
ATOM 628 O O . GLY A 1 80 ? 17.953 18.641 -3.062 1 66.5 80 GLY A O 1
ATOM 629 N N . ARG A 1 81 ? 17.531 16.75 -4.168 1 75 81 ARG A N 1
ATOM 630 C CA . ARG A 1 81 ? 16.234 16.703 -3.502 1 75 81 ARG A CA 1
ATOM 631 C C . ARG A 1 81 ? 15.992 15.328 -2.881 1 75 81 ARG A C 1
ATOM 633 O O . ARG A 1 81 ? 16.359 14.305 -3.463 1 75 81 ARG A O 1
ATOM 640 N N . LEU A 1 82 ? 15.711 15.336 -1.552 1 79 82 LEU A N 1
ATOM 641 C CA . LEU A 1 82 ? 15.211 14.109 -0.945 1 79 82 LEU A CA 1
ATOM 642 C C . LEU A 1 82 ? 13.719 13.938 -1.2 1 79 82 LEU A C 1
ATOM 644 O O . LEU A 1 82 ? 12.906 14.672 -0.642 1 79 82 LEU A O 1
ATOM 648 N N . ASP A 1 83 ? 13.422 13.133 -2.188 1 86.88 83 ASP A N 1
ATOM 649 C CA . ASP A 1 83 ? 12.023 13 -2.582 1 86.88 83 ASP A CA 1
ATOM 650 C C . ASP A 1 83 ? 11.477 11.625 -2.207 1 86.88 83 ASP A C 1
ATOM 652 O O . ASP A 1 83 ? 11.273 10.773 -3.074 1 86.88 83 ASP A O 1
ATOM 656 N N . VAL A 1 84 ? 11.188 11.445 -0.944 1 89.62 84 VAL A N 1
ATOM 657 C CA . VAL A 1 84 ? 10.695 10.18 -0.426 1 89.62 84 VAL A CA 1
ATOM 658 C C . VAL A 1 84 ? 9.266 9.938 -0.924 1 89.62 84 VAL A C 1
ATOM 660 O O . VAL A 1 84 ? 8.883 8.797 -1.188 1 89.62 84 VAL A O 1
ATOM 663 N N . GLU A 1 85 ? 8.594 11.023 -1.145 1 90.06 85 GLU A N 1
ATOM 664 C CA . GLU A 1 85 ? 7.219 10.891 -1.619 1 90.06 85 GLU A CA 1
ATOM 665 C C . GLU A 1 85 ? 7.172 10.281 -3.016 1 90.06 85 GLU A C 1
ATOM 667 O O . GLU A 1 85 ? 6.422 9.336 -3.26 1 90.06 85 GLU A O 1
ATOM 672 N N . ALA A 1 86 ? 8.016 10.836 -3.902 1 91.56 86 ALA A N 1
ATOM 673 C CA . ALA A 1 86 ? 8.078 10.305 -5.266 1 91.56 86 ALA A CA 1
ATOM 674 C C . ALA A 1 86 ? 8.516 8.844 -5.27 1 91.56 86 ALA A C 1
ATOM 676 O O . ALA A 1 86 ? 7.965 8.031 -6.012 1 91.56 86 ALA A O 1
ATOM 677 N N . ALA A 1 87 ? 9.469 8.523 -4.434 1 93.31 87 ALA A N 1
ATOM 678 C CA . ALA A 1 87 ? 9.992 7.16 -4.363 1 93.31 87 ALA A CA 1
ATOM 679 C C . ALA A 1 87 ? 8.914 6.188 -3.891 1 93.31 87 ALA A C 1
ATOM 681 O O . ALA A 1 87 ? 8.703 5.137 -4.504 1 93.31 87 ALA A O 1
ATOM 682 N N . LEU A 1 88 ? 8.203 6.586 -2.891 1 95.38 88 LEU A N 1
ATOM 683 C CA . LEU A 1 88 ? 7.219 5.695 -2.277 1 95.38 88 LEU A CA 1
ATOM 684 C C . LEU A 1 88 ? 5.984 5.559 -3.158 1 95.38 88 LEU A C 1
ATOM 686 O O . LEU A 1 88 ? 5.184 4.641 -2.973 1 95.38 88 LEU A O 1
ATOM 690 N N . GLY A 1 89 ? 5.863 6.473 -4.121 1 95.38 89 GLY A N 1
ATOM 691 C CA . GLY A 1 89 ? 4.789 6.359 -5.094 1 95.38 89 GLY A CA 1
ATOM 692 C C . GLY A 1 89 ? 5.156 5.512 -6.297 1 95.38 89 GLY A C 1
ATOM 693 O O . GLY A 1 89 ? 4.293 5.148 -7.094 1 95.38 89 GLY A O 1
ATOM 694 N N . ASP A 1 90 ? 6.41 5.207 -6.445 1 93.81 90 ASP A N 1
ATOM 695 C CA . ASP A 1 90 ? 6.945 4.426 -7.555 1 93.81 90 ASP A CA 1
ATOM 696 C C . ASP A 1 90 ? 6.816 2.928 -7.285 1 93.81 90 ASP A C 1
ATOM 698 O O . ASP A 1 90 ? 7.453 2.4 -6.371 1 93.81 90 ASP A O 1
ATOM 702 N N . PRO A 1 91 ? 6.07 2.223 -8.172 1 93.31 91 PRO A N 1
ATOM 703 C CA . PRO A 1 91 ? 5.887 0.789 -7.934 1 93.31 91 PRO A CA 1
ATOM 704 C C . PRO A 1 91 ? 7.207 0.018 -7.926 1 93.31 91 PRO A C 1
ATOM 706 O O . PRO A 1 91 ? 7.352 -0.956 -7.184 1 93.31 91 PRO A O 1
ATOM 709 N N . LEU A 1 92 ? 8.133 0.439 -8.75 1 91.5 92 LEU A N 1
ATOM 710 C CA . LEU A 1 92 ? 9.422 -0.244 -8.734 1 91.5 92 LEU A CA 1
ATOM 711 C C . LEU A 1 92 ? 10.117 -0.069 -7.391 1 91.5 92 LEU A C 1
ATOM 713 O O . LEU A 1 92 ? 10.633 -1.036 -6.82 1 91.5 92 LEU A O 1
ATOM 717 N N . PHE A 1 93 ? 10.102 1.136 -6.895 1 94 93 PHE A N 1
ATOM 718 C CA . PHE A 1 93 ? 10.75 1.387 -5.613 1 94 93 PHE A CA 1
ATOM 719 C C . PHE A 1 93 ? 10.078 0.59 -4.504 1 94 93 PHE A C 1
ATOM 721 O O . PHE A 1 93 ? 10.758 -0.009 -3.664 1 94 93 PHE A O 1
ATOM 728 N N . VAL A 1 94 ? 8.773 0.569 -4.461 1 95.06 94 VAL A N 1
ATOM 729 C CA . VAL A 1 94 ? 8.031 -0.124 -3.41 1 95.06 94 VAL A CA 1
ATOM 730 C C . VAL A 1 94 ? 8.352 -1.616 -3.451 1 95.06 94 VAL A C 1
ATOM 732 O O . VAL A 1 94 ? 8.656 -2.221 -2.418 1 95.06 94 VAL A O 1
ATOM 735 N N . VAL A 1 95 ? 8.398 -2.182 -4.641 1 90.69 95 VAL A N 1
ATOM 736 C CA . VAL A 1 95 ? 8.656 -3.611 -4.793 1 90.69 95 VAL A CA 1
ATOM 737 C C . VAL A 1 95 ? 10.086 -3.93 -4.375 1 90.69 95 VAL A C 1
ATOM 739 O O . VAL A 1 95 ? 10.328 -4.891 -3.639 1 90.69 95 VAL A O 1
ATOM 742 N N . MET A 1 96 ? 10.977 -3.088 -4.82 1 91.38 96 MET A N 1
ATOM 743 C CA . MET A 1 96 ? 12.383 -3.305 -4.465 1 91.38 96 MET A CA 1
ATOM 744 C C . MET A 1 96 ? 12.594 -3.121 -2.967 1 91.38 96 MET A C 1
ATOM 746 O O . MET A 1 96 ? 13.375 -3.854 -2.352 1 91.38 96 MET A O 1
ATOM 750 N N . SER A 1 97 ? 11.93 -2.186 -2.383 1 95.06 97 SER A N 1
ATOM 751 C CA . SER A 1 97 ? 12.016 -1.959 -0.944 1 95.06 97 SER A CA 1
ATOM 752 C C . SER A 1 97 ? 11.422 -3.125 -0.162 1 95.06 97 SER A C 1
ATOM 754 O O . SER A 1 97 ? 11.977 -3.541 0.859 1 95.06 97 SER A O 1
ATOM 756 N N . GLN A 1 98 ? 10.242 -3.578 -0.625 1 91.81 98 GLN A N 1
ATOM 757 C CA . GLN A 1 98 ? 9.609 -4.738 -0.006 1 91.81 98 GLN A CA 1
ATOM 758 C C . GLN A 1 98 ? 10.57 -5.918 0.062 1 91.81 98 GLN A C 1
ATOM 760 O O . GLN A 1 98 ? 10.75 -6.52 1.123 1 91.81 98 GLN A O 1
ATOM 765 N N . LEU A 1 99 ? 11.195 -6.188 -1.064 1 85.62 99 LEU A N 1
ATOM 766 C CA . LEU A 1 99 ? 12.117 -7.312 -1.133 1 85.62 99 LEU A CA 1
ATOM 767 C C . LEU A 1 99 ? 13.344 -7.066 -0.256 1 85.62 99 LEU A C 1
ATOM 769 O O . LEU A 1 99 ? 13.844 -7.984 0.395 1 85.62 99 LEU A O 1
ATOM 773 N N . TYR A 1 100 ? 13.82 -5.867 -0.248 1 91.75 100 TYR A N 1
ATOM 774 C CA . TYR A 1 100 ? 14.945 -5.473 0.593 1 91.75 100 TYR A CA 1
ATOM 775 C C . TYR A 1 100 ? 14.664 -5.781 2.059 1 91.75 100 TYR A C 1
ATOM 777 O O . TYR A 1 100 ? 15.477 -6.422 2.73 1 91.75 100 TYR A O 1
ATOM 785 N N . PHE A 1 101 ? 13.555 -5.422 2.547 1 94.62 101 PHE A N 1
ATOM 786 C CA . PHE A 1 101 ? 13.219 -5.582 3.957 1 94.62 101 PHE A CA 1
ATOM 787 C C . PHE A 1 101 ? 12.906 -7.035 4.281 1 94.62 101 PHE A C 1
ATOM 789 O O . PHE A 1 101 ? 13.273 -7.535 5.348 1 94.62 101 PHE A O 1
ATOM 796 N N . LEU A 1 102 ? 12.211 -7.727 3.361 1 88.69 102 LEU A N 1
ATOM 797 C CA . LEU A 1 102 ? 11.875 -9.125 3.598 1 88.69 102 LEU A CA 1
ATOM 798 C C . LEU A 1 102 ? 13.141 -9.969 3.738 1 88.69 102 LEU A C 1
ATOM 800 O O . LEU A 1 102 ? 13.148 -10.961 4.465 1 88.69 102 LEU A O 1
ATOM 804 N N . ASP A 1 103 ? 14.172 -9.562 3.062 1 86.19 103 ASP A N 1
ATOM 805 C CA . ASP A 1 103 ? 15.445 -10.266 3.121 1 86.19 103 ASP A CA 1
ATOM 806 C C . ASP A 1 103 ? 16.156 -10.008 4.449 1 86.19 103 ASP A C 1
ATOM 808 O O . ASP A 1 103 ? 16.984 -10.805 4.879 1 86.19 103 ASP A O 1
ATOM 812 N N . ARG A 1 104 ? 15.805 -8.953 5.156 1 92.25 104 ARG A N 1
ATOM 813 C CA . ARG A 1 104 ? 16.578 -8.516 6.309 1 92.25 104 ARG A CA 1
ATOM 814 C C . ARG A 1 104 ? 15.805 -8.703 7.605 1 92.25 104 ARG A C 1
ATOM 816 O O . ARG A 1 104 ? 16.391 -8.719 8.688 1 92.25 104 ARG A O 1
ATOM 823 N N . ILE A 1 105 ? 14.539 -8.68 7.473 1 92.5 105 ILE A N 1
ATOM 824 C CA . ILE A 1 105 ? 13.703 -8.914 8.648 1 92.5 105 ILE A CA 1
ATOM 825 C C . ILE A 1 105 ? 13.469 -10.414 8.828 1 92.5 105 ILE A C 1
ATOM 827 O O . ILE A 1 105 ? 12.641 -11 8.125 1 92.5 105 ILE A O 1
ATOM 831 N N . LYS A 1 106 ? 14.086 -10.977 9.742 1 86.31 106 LYS A N 1
ATOM 832 C CA . LYS A 1 106 ? 14.023 -12.414 9.969 1 86.31 106 LYS A CA 1
ATOM 833 C C . LYS A 1 106 ? 13.133 -12.75 11.164 1 86.31 106 LYS A C 1
ATOM 835 O O . LYS A 1 106 ? 12.711 -13.898 11.336 1 86.31 106 LYS A O 1
ATOM 840 N N . ALA A 1 107 ? 12.852 -11.719 11.914 1 90.88 107 ALA A N 1
ATOM 841 C CA . ALA A 1 107 ? 12.008 -11.914 13.094 1 90.88 107 ALA A CA 1
ATOM 842 C C . ALA A 1 107 ? 10.562 -12.172 12.703 1 90.88 107 ALA A C 1
ATOM 844 O O . ALA A 1 107 ? 10.125 -11.797 11.609 1 90.88 107 ALA A O 1
ATOM 845 N N . ARG A 1 108 ? 9.984 -12.883 13.555 1 94.62 108 ARG A N 1
ATOM 846 C CA . ARG A 1 108 ? 8.539 -13.039 13.414 1 94.62 108 ARG A CA 1
ATOM 847 C C . ARG A 1 108 ? 7.828 -11.695 13.484 1 94.62 108 ARG A C 1
ATOM 849 O O . ARG A 1 108 ? 8.211 -10.828 14.266 1 94.62 108 ARG A O 1
ATOM 856 N N . VAL A 1 109 ? 6.84 -11.453 12.656 1 97.5 109 VAL A N 1
ATOM 857 C CA . VAL A 1 109 ? 6.012 -10.25 12.648 1 97.5 109 VAL A CA 1
ATOM 858 C C . VAL A 1 109 ? 4.535 -10.641 12.703 1 97.5 109 VAL A C 1
ATOM 860 O O . VAL A 1 109 ? 4.059 -11.414 11.867 1 97.5 109 VAL A O 1
ATOM 863 N N . ASP A 1 110 ? 3.865 -10.117 13.664 1 97.19 110 ASP A N 1
ATOM 864 C CA . ASP A 1 110 ? 2.445 -10.414 13.836 1 97.19 110 ASP A CA 1
ATOM 865 C C . ASP A 1 110 ? 1.575 -9.297 13.281 1 97.19 110 ASP A C 1
ATOM 867 O O . ASP A 1 110 ? 0.425 -9.523 12.898 1 97.19 110 ASP A O 1
ATOM 871 N N . ARG A 1 111 ? 2.131 -8.094 13.336 1 98.12 111 ARG A N 1
ATOM 872 C CA . ARG A 1 111 ? 1.442 -6.891 12.891 1 98.12 111 ARG A CA 1
ATOM 873 C C . ARG A 1 111 ? 2.436 -5.836 12.414 1 98.12 111 ARG A C 1
ATOM 875 O O . ARG A 1 111 ? 3.623 -5.898 12.742 1 98.12 111 ARG A O 1
ATOM 882 N N . ILE A 1 112 ? 1.952 -4.996 11.641 1 98.75 112 ILE A N 1
ATOM 883 C CA . ILE A 1 112 ? 2.736 -3.836 11.234 1 98.75 112 ILE A CA 1
ATOM 884 C C . ILE A 1 112 ? 2.074 -2.561 11.742 1 98.75 112 ILE A C 1
ATOM 886 O O . ILE A 1 112 ? 0.851 -2.416 11.672 1 98.75 112 ILE A O 1
ATOM 890 N N . LEU A 1 113 ? 2.822 -1.716 12.352 1 98.81 113 LEU A N 1
ATOM 891 C CA . LEU A 1 113 ? 2.404 -0.384 12.773 1 98.81 113 LEU A CA 1
ATOM 892 C C . LEU A 1 113 ? 3.109 0.693 11.953 1 98.81 113 LEU A C 1
ATOM 894 O O . LEU A 1 113 ? 4.332 0.662 11.805 1 98.81 113 LEU A O 1
ATOM 898 N N . VAL A 1 114 ? 2.365 1.61 11.383 1 98.69 114 VAL A N 1
ATOM 899 C CA . VAL A 1 114 ? 2.941 2.654 10.547 1 98.69 114 VAL A CA 1
ATOM 900 C C . VAL A 1 114 ? 2.27 3.992 10.844 1 98.69 114 VAL A C 1
ATOM 902 O O . VAL A 1 114 ? 1.04 4.086 10.859 1 98.69 114 VAL A O 1
ATOM 905 N N . PRO A 1 115 ? 3.066 5.043 11.188 1 97.5 115 PRO A N 1
ATOM 906 C CA . PRO A 1 115 ? 2.449 6.367 11.328 1 97.5 115 PRO A CA 1
ATOM 907 C C . PRO A 1 115 ? 1.966 6.938 10 1 97.5 115 PRO A C 1
ATOM 909 O O . PRO A 1 115 ? 2.586 6.703 8.961 1 97.5 115 PRO A O 1
ATOM 912 N N . GLU A 1 116 ? 0.869 7.586 9.938 1 94.94 116 GLU A N 1
ATOM 913 C CA . GLU A 1 116 ? 0.392 8.258 8.727 1 94.94 116 GLU A CA 1
ATOM 914 C C . GLU A 1 116 ? 1.385 9.312 8.258 1 94.94 116 GLU A C 1
ATOM 916 O O . GLU A 1 116 ? 2.027 9.977 9.07 1 94.94 116 GLU A O 1
ATOM 921 N N . ALA A 1 117 ? 1.617 9.422 7.02 1 93.06 117 ALA A N 1
ATOM 922 C CA . ALA A 1 117 ? 0.907 8.852 5.879 1 93.06 117 ALA A CA 1
ATOM 923 C C . ALA A 1 117 ? 1.879 8.211 4.891 1 93.06 117 ALA A C 1
ATOM 925 O O . ALA A 1 117 ? 1.548 7.215 4.242 1 93.06 117 ALA A O 1
ATOM 926 N N . ALA A 1 118 ? 3.131 8.68 4.895 1 92.69 118 ALA A N 1
ATOM 927 C CA . ALA A 1 118 ? 4.016 8.391 3.771 1 92.69 118 ALA A CA 1
ATOM 928 C C . ALA A 1 118 ? 4.414 6.918 3.75 1 92.69 118 ALA A C 1
ATOM 930 O O . ALA A 1 118 ? 4.582 6.328 2.68 1 92.69 118 ALA A O 1
ATOM 931 N N . GLY A 1 119 ? 4.457 6.328 4.863 1 96.94 119 GLY A N 1
ATOM 932 C CA . GLY A 1 119 ? 4.926 4.957 4.965 1 96.94 119 GLY A CA 1
ATOM 933 C C . GLY A 1 119 ? 3.83 3.934 4.738 1 96.94 119 GLY A C 1
ATOM 934 O O . GLY A 1 119 ? 4.102 2.732 4.656 1 96.94 119 GLY A O 1
ATOM 935 N N . ILE A 1 120 ? 2.625 4.367 4.574 1 98.19 120 ILE A N 1
ATOM 936 C CA . ILE A 1 120 ? 1.473 3.471 4.547 1 98.19 120 ILE A CA 1
ATOM 937 C C . ILE A 1 120 ? 1.572 2.543 3.338 1 98.19 120 ILE A C 1
ATOM 939 O O . ILE A 1 120 ? 1.299 1.345 3.443 1 98.19 120 ILE A O 1
ATOM 943 N N . GLY A 1 121 ? 1.94 3.047 2.223 1 98.12 121 GLY A N 1
ATOM 944 C CA . GLY A 1 121 ? 2.074 2.225 1.03 1 98.12 121 GLY A CA 1
ATOM 945 C C . GLY A 1 121 ? 3.076 1.096 1.193 1 98.12 121 GLY A C 1
ATOM 946 O O . GLY A 1 121 ? 2.775 -0.057 0.876 1 98.12 121 GLY A O 1
ATOM 947 N N . LEU A 1 122 ? 4.227 1.443 1.676 1 98.12 122 LEU A N 1
ATOM 948 C CA . LEU A 1 122 ? 5.258 0.436 1.9 1 98.12 122 LEU A CA 1
ATOM 949 C C . LEU A 1 122 ? 4.816 -0.566 2.961 1 98.12 122 LEU A C 1
ATOM 951 O O . LEU A 1 122 ? 5.031 -1.771 2.812 1 98.12 122 LEU A O 1
ATOM 955 N N . ALA A 1 123 ? 4.203 -0.085 4.031 1 98.62 123 ALA A N 1
ATOM 956 C CA . ALA A 1 123 ? 3.674 -0.958 5.074 1 98.62 123 ALA A CA 1
ATOM 957 C C . ALA A 1 123 ? 2.66 -1.945 4.504 1 98.62 123 ALA A C 1
ATOM 959 O O . ALA A 1 123 ? 2.65 -3.121 4.875 1 98.62 123 ALA A O 1
ATOM 960 N N . THR A 1 124 ? 1.857 -1.488 3.613 1 97.81 124 THR A N 1
ATOM 961 C CA . THR A 1 124 ? 0.846 -2.334 2.988 1 97.81 124 THR A CA 1
ATOM 962 C C . THR A 1 124 ? 1.498 -3.414 2.131 1 97.81 124 THR A C 1
ATOM 964 O O . THR A 1 124 ? 1.118 -4.586 2.203 1 97.81 124 THR A O 1
ATOM 967 N N . ALA A 1 125 ? 2.465 -3.018 1.317 1 95.75 125 ALA A N 1
ATOM 968 C CA . ALA A 1 125 ? 3.191 -3.99 0.505 1 95.75 125 ALA A CA 1
ATOM 969 C C . ALA A 1 125 ? 3.818 -5.074 1.378 1 95.75 125 ALA A C 1
ATOM 971 O O . ALA A 1 125 ? 3.711 -6.266 1.073 1 95.75 125 ALA A O 1
ATOM 972 N N . LEU A 1 126 ? 4.406 -4.668 2.488 1 96.5 126 LEU A N 1
ATOM 973 C CA . LEU A 1 126 ? 5.008 -5.613 3.422 1 96.5 126 LEU A CA 1
ATOM 974 C C . LEU A 1 126 ? 3.938 -6.473 4.09 1 96.5 126 LEU A C 1
ATOM 976 O O . LEU A 1 126 ? 4.129 -7.676 4.273 1 96.5 126 LEU A O 1
ATOM 980 N N . GLY A 1 127 ? 2.863 -5.852 4.48 1 95.94 127 GLY A N 1
ATOM 981 C CA . GLY A 1 127 ? 1.765 -6.578 5.098 1 95.94 127 GLY A CA 1
ATOM 982 C C . GLY A 1 127 ? 1.213 -7.684 4.219 1 95.94 127 GLY A C 1
ATOM 983 O O . GLY A 1 127 ? 0.943 -8.789 4.695 1 95.94 127 GLY A O 1
ATOM 984 N N . ILE A 1 128 ? 1.061 -7.387 2.949 1 91.5 128 ILE A N 1
ATOM 985 C CA . ILE A 1 128 ? 0.588 -8.383 1.992 1 91.5 128 ILE A CA 1
ATOM 986 C C . ILE A 1 128 ? 1.597 -9.523 1.896 1 91.5 128 ILE A C 1
ATOM 988 O O . ILE A 1 128 ? 1.224 -10.695 1.969 1 91.5 128 ILE A O 1
ATOM 992 N N . ALA A 1 129 ? 2.859 -9.203 1.782 1 88.31 129 ALA A N 1
ATOM 993 C CA . ALA A 1 129 ? 3.91 -10.203 1.618 1 88.31 129 ALA A CA 1
ATOM 994 C C . ALA A 1 129 ? 4.012 -11.102 2.852 1 88.31 129 ALA A C 1
ATOM 996 O O . ALA A 1 129 ? 4.227 -12.305 2.732 1 88.31 129 ALA A O 1
ATOM 997 N N . LEU A 1 130 ? 3.814 -10.492 4.062 1 90.81 130 LEU A N 1
ATOM 998 C CA . LEU A 1 130 ? 3.982 -11.211 5.32 1 90.81 130 LEU A CA 1
ATOM 999 C C . LEU A 1 130 ? 2.666 -11.844 5.762 1 90.81 130 LEU A C 1
ATOM 1001 O O . LEU A 1 130 ? 2.652 -12.695 6.648 1 90.81 130 LEU A O 1
ATOM 1005 N N . GLY A 1 131 ? 1.593 -11.383 5.141 1 89.75 131 GLY A N 1
ATOM 1006 C CA . GLY A 1 131 ? 0.279 -11.875 5.523 1 89.75 131 GLY A CA 1
ATOM 1007 C C . GLY A 1 131 ? -0.177 -11.375 6.879 1 89.75 131 GLY A C 1
ATOM 1008 O O . GLY A 1 131 ? -0.801 -12.109 7.645 1 89.75 131 GLY A O 1
ATOM 1009 N N . VAL A 1 132 ? 0.188 -10.164 7.211 1 94.38 132 VAL A N 1
ATOM 1010 C CA . VAL A 1 132 ? -0.146 -9.656 8.539 1 94.38 132 VAL A CA 1
ATOM 1011 C C . VAL A 1 132 ? -0.885 -8.328 8.414 1 94.38 132 VAL A C 1
ATOM 1013 O O . VAL A 1 132 ? -0.714 -7.605 7.43 1 94.38 132 VAL A O 1
ATOM 1016 N N . HIS A 1 133 ? -1.679 -7.984 9.391 1 96.44 133 HIS A N 1
ATOM 1017 C CA . HIS A 1 133 ? -2.496 -6.777 9.422 1 96.44 133 HIS A CA 1
ATOM 1018 C C . HIS A 1 133 ? -1.636 -5.531 9.602 1 96.44 133 HIS A C 1
ATOM 1020 O O . HIS A 1 133 ? -0.685 -5.539 10.383 1 96.44 133 HIS A O 1
ATOM 1026 N N . VAL A 1 134 ? -1.955 -4.477 8.859 1 98.19 134 VAL A N 1
ATOM 1027 C CA . VAL A 1 134 ? -1.3 -3.18 8.984 1 98.19 134 VAL A CA 1
ATOM 1028 C C . VAL A 1 134 ? -2.188 -2.225 9.773 1 98.19 134 VAL A C 1
ATOM 1030 O O . VAL A 1 134 ? -3.354 -2.018 9.43 1 98.19 134 VAL A O 1
ATOM 1033 N N . VAL A 1 135 ? -1.674 -1.69 10.781 1 98.31 135 VAL A N 1
ATOM 1034 C CA . VAL A 1 135 ? -2.377 -0.72 11.617 1 98.31 135 VAL A CA 1
ATOM 1035 C C . VAL A 1 135 ? -1.76 0.665 11.43 1 98.31 135 VAL A C 1
ATOM 1037 O O . VAL A 1 135 ? -0.551 0.84 11.602 1 98.31 135 VAL A O 1
ATOM 1040 N N . VAL A 1 136 ? -2.557 1.581 11.07 1 97.94 136 VAL A N 1
ATOM 1041 C CA . VAL A 1 136 ? -2.082 2.945 10.867 1 97.94 136 VAL A CA 1
ATOM 1042 C C . VAL A 1 136 ? -2.299 3.768 12.133 1 97.94 136 VAL A C 1
ATOM 1044 O O . VAL A 1 136 ? -3.41 3.816 12.664 1 97.94 136 VAL A O 1
ATOM 1047 N N . ALA A 1 137 ? -1.229 4.324 12.648 1 97.88 137 ALA A N 1
ATOM 1048 C CA . ALA A 1 137 ? -1.332 5.324 13.711 1 97.88 137 ALA A CA 1
ATOM 1049 C C . ALA A 1 137 ? -1.647 6.703 13.133 1 97.88 137 ALA A C 1
ATOM 1051 O O . ALA A 1 137 ? -0.802 7.32 12.484 1 97.88 137 ALA A O 1
ATOM 1052 N N . ARG A 1 138 ? -2.768 7.16 13.453 1 95.62 138 ARG A N 1
ATOM 1053 C CA . ARG A 1 138 ? -3.264 8.391 12.852 1 95.62 138 ARG A CA 1
ATOM 1054 C C . ARG A 1 138 ? -3.141 9.562 13.82 1 95.62 138 ARG A C 1
ATOM 1056 O O . ARG A 1 138 ? -2.914 9.367 15.016 1 95.62 138 ARG A O 1
ATOM 1063 N N . ARG A 1 139 ? -3.367 10.758 13.219 1 92.56 139 ARG A N 1
ATOM 1064 C CA . ARG A 1 139 ? -3.289 11.969 14.031 1 92.56 139 ARG A CA 1
ATOM 1065 C C . ARG A 1 139 ? -4.648 12.312 14.633 1 92.56 139 ARG A C 1
ATOM 1067 O O . ARG A 1 139 ? -4.754 13.219 15.469 1 92.56 139 ARG A O 1
ATOM 1074 N N . THR A 1 140 ? -5.645 11.586 14.156 1 90.62 140 THR A N 1
ATOM 1075 C CA . THR A 1 140 ? -7 11.766 14.672 1 90.62 140 THR A CA 1
ATOM 1076 C C . THR A 1 140 ? -7.66 10.422 14.938 1 90.62 140 THR A C 1
ATOM 1078 O O . THR A 1 140 ? -7.262 9.406 14.367 1 90.62 140 THR A O 1
ATOM 1081 N N . LYS A 1 141 ? -8.633 10.484 15.82 1 88.81 141 LYS A N 1
ATOM 1082 C CA . LYS A 1 141 ? -9.484 9.328 16.047 1 88.81 141 LYS A CA 1
ATOM 1083 C C . LYS A 1 141 ? -10.633 9.289 15.031 1 88.81 141 LYS A C 1
ATOM 1085 O O . LYS A 1 141 ? -11.484 10.172 15.016 1 88.81 141 LYS A O 1
ATOM 1090 N N . GLU A 1 142 ? -10.703 8.25 14.297 1 82.75 142 GLU A N 1
ATOM 1091 C CA . GLU A 1 142 ? -11.664 8.203 13.203 1 82.75 142 GLU A CA 1
ATOM 1092 C C . GLU A 1 142 ? -12.992 7.613 13.664 1 82.75 142 GLU A C 1
ATOM 1094 O O . GLU A 1 142 ? -14.031 7.875 13.055 1 82.75 142 GLU A O 1
ATOM 1099 N N . TYR A 1 143 ? -12.922 6.789 14.703 1 83.69 143 TYR A N 1
ATOM 1100 C CA . TYR A 1 143 ? -14.109 6.082 15.164 1 83.69 143 TYR A CA 1
ATOM 1101 C C . TYR A 1 143 ? -14.367 6.344 16.641 1 83.69 143 TYR A C 1
ATOM 1103 O O . TYR A 1 143 ? -13.539 6.016 17.484 1 83.69 143 TYR A O 1
ATOM 1111 N N . THR A 1 144 ? -15.523 6.762 16.891 1 83.5 144 THR A N 1
ATOM 1112 C CA . THR A 1 144 ? -15.867 7.109 18.266 1 83.5 144 THR A CA 1
ATOM 1113 C C . THR A 1 144 ? -16.062 5.852 19.109 1 83.5 144 THR A C 1
ATOM 1115 O O . THR A 1 144 ? -15.883 5.879 20.328 1 83.5 144 THR A O 1
ATOM 1118 N N . TRP A 1 145 ? -16.469 4.805 18.438 1 86 145 TRP A N 1
ATOM 1119 C CA . TRP A 1 145 ? -16.797 3.584 19.156 1 86 145 TRP A CA 1
ATOM 1120 C C . TRP A 1 145 ? -15.547 2.762 19.453 1 86 145 TRP A C 1
ATOM 1122 O O . TRP A 1 145 ? -15.578 1.826 20.25 1 86 145 TRP A O 1
ATOM 1132 N N . ALA A 1 146 ? -14.453 3.107 18.859 1 89.06 146 ALA A N 1
ATOM 1133 C CA . ALA A 1 146 ? -13.242 2.299 18.984 1 89.06 146 ALA A CA 1
ATOM 1134 C C . ALA A 1 146 ? -12.375 2.773 20.141 1 89.06 146 ALA A C 1
ATOM 1136 O O . ALA A 1 146 ? -12.383 3.959 20.484 1 89.06 146 ALA A O 1
ATOM 1137 N N . GLU A 1 147 ? -11.656 1.825 20.734 1 94.19 147 GLU A N 1
ATOM 1138 C CA . GLU A 1 147 ? -10.641 2.148 21.734 1 94.19 147 GLU A CA 1
ATOM 1139 C C . GLU A 1 147 ? -9.281 2.379 21.078 1 94.19 147 GLU A C 1
ATOM 1141 O O . GLU A 1 147 ? -8.859 1.599 20.219 1 94.19 147 GLU A O 1
ATOM 1146 N N . TYR A 1 148 ? -8.664 3.463 21.516 1 96.75 148 TYR A N 1
ATOM 1147 C CA . TYR A 1 148 ? -7.379 3.828 20.938 1 96.75 148 TYR A CA 1
ATOM 1148 C C . TYR A 1 148 ? -6.289 3.836 22 1 96.75 148 TYR A C 1
ATOM 1150 O O . TYR A 1 148 ? -6.555 4.125 23.172 1 96.75 148 TYR A O 1
ATOM 1158 N N . VAL A 1 149 ? -5.156 3.453 21.625 1 97.69 149 VAL A N 1
ATOM 1159 C CA . VAL A 1 149 ? -3.936 3.758 22.359 1 97.69 149 VAL A CA 1
ATOM 1160 C C . VAL A 1 149 ? -3.213 4.934 21.703 1 97.69 149 VAL A C 1
ATOM 1162 O O . VAL A 1 149 ? -3.248 5.086 20.484 1 97.69 149 VAL A O 1
ATOM 1165 N N . GLU A 1 150 ? -2.66 5.758 22.547 1 97.25 150 GLU A N 1
ATOM 1166 C CA . GLU A 1 150 ? -2.062 6.965 21.984 1 97.25 150 GLU A CA 1
ATOM 1167 C C . GLU A 1 150 ? -0.686 7.23 22.594 1 97.25 150 GLU A C 1
ATOM 1169 O O . GLU A 1 150 ? -0.392 6.789 23.703 1 97.25 150 GLU A O 1
ATOM 1174 N N . ALA A 1 151 ? 0.145 7.797 21.828 1 96.44 151 ALA A N 1
ATOM 1175 C CA . ALA A 1 151 ? 1.452 8.305 22.25 1 96.44 151 ALA A CA 1
ATOM 1176 C C . ALA A 1 151 ? 1.87 9.5 21.391 1 96.44 151 ALA A C 1
ATOM 1178 O O . ALA A 1 151 ? 1.422 9.641 20.25 1 96.44 151 ALA A O 1
ATOM 1179 N N . GLY A 1 152 ? 2.654 10.328 22.031 1 93.69 152 GLY A N 1
ATOM 1180 C CA . GLY A 1 152 ? 3.049 11.516 21.281 1 93.69 152 GLY A CA 1
ATOM 1181 C C . GLY A 1 152 ? 4.27 12.203 21.859 1 93.69 152 GLY A C 1
ATOM 1182 O O . GLY A 1 152 ? 5.027 11.602 22.625 1 93.69 152 GLY A O 1
ATOM 1183 N N . PHE A 1 153 ? 4.52 13.297 21.297 1 91.25 153 PHE A N 1
ATOM 1184 C CA . PHE A 1 153 ? 5.633 14.141 21.719 1 91.25 153 PHE A CA 1
ATOM 1185 C C . PHE A 1 153 ? 5.355 15.609 21.406 1 91.25 153 PHE A C 1
ATOM 1187 O O . PHE A 1 153 ? 4.445 15.922 20.641 1 91.25 153 PHE A O 1
ATOM 1194 N N . GLU A 1 154 ? 6.066 16.375 22.156 1 86.12 154 GLU A N 1
ATOM 1195 C CA . GLU A 1 154 ? 6.008 17.797 21.828 1 86.12 154 GLU A CA 1
ATOM 1196 C C . GLU A 1 154 ? 6.914 18.141 20.656 1 86.12 154 GLU A C 1
ATOM 1198 O O . GLU A 1 154 ? 8.094 17.797 20.656 1 86.12 154 GLU A O 1
ATOM 1203 N N . ASP A 1 155 ? 6.285 18.75 19.625 1 76.44 155 ASP A N 1
ATOM 1204 C CA . ASP A 1 155 ? 7.07 19.203 18.484 1 76.44 155 ASP A CA 1
ATOM 1205 C C . ASP A 1 155 ? 7.883 20.453 18.828 1 76.44 155 ASP A C 1
ATOM 1207 O O . ASP A 1 155 ? 7.316 21.516 19.109 1 76.44 155 ASP A O 1
ATOM 1211 N N . PRO A 1 156 ? 9.148 20.359 18.844 1 73.88 156 PRO A N 1
ATOM 1212 C CA . PRO A 1 156 ? 9.938 21.516 19.281 1 73.88 156 PRO A CA 1
ATOM 1213 C C . PRO A 1 156 ? 9.773 22.719 18.359 1 73.88 156 PRO A C 1
ATOM 1215 O O . PRO A 1 156 ? 9.93 23.859 18.797 1 73.88 156 PRO A O 1
ATOM 1218 N N . ALA A 1 157 ? 9.523 22.469 17.094 1 72.12 157 ALA A N 1
ATOM 1219 C CA . ALA A 1 157 ? 9.43 23.547 16.125 1 72.12 157 ALA A CA 1
ATOM 1220 C C . ALA A 1 157 ? 8.156 24.375 16.312 1 72.12 157 ALA A C 1
ATOM 1222 O O . ALA A 1 157 ? 8.188 25.594 16.25 1 72.12 157 ALA A O 1
ATOM 1223 N N . SER A 1 158 ? 7.105 23.703 16.625 1 71.44 158 SER A N 1
ATOM 1224 C CA . SER A 1 158 ? 5.812 24.359 16.703 1 71.44 158 SER A CA 1
ATOM 1225 C C . SER A 1 158 ? 5.355 24.531 18.141 1 71.44 158 SER A C 1
ATOM 1227 O O . SER A 1 158 ? 4.488 25.359 18.438 1 71.44 158 SER A O 1
ATOM 1229 N N . GLY A 1 159 ? 5.961 23.828 18.984 1 78.5 159 GLY A N 1
ATOM 1230 C CA . GLY A 1 159 ? 5.5 23.797 20.359 1 78.5 159 GLY A CA 1
ATOM 1231 C C . GLY A 1 159 ? 4.207 23.016 20.531 1 78.5 159 GLY A C 1
ATOM 1232 O O . GLY A 1 159 ? 3.68 22.922 21.641 1 78.5 159 GLY A O 1
ATOM 1233 N N . ARG A 1 160 ? 3.771 22.531 19.469 1 83.19 160 ARG A N 1
ATOM 1234 C CA . ARG A 1 160 ? 2.518 21.781 19.531 1 83.19 160 ARG A CA 1
ATOM 1235 C C . ARG A 1 160 ? 2.775 20.297 19.797 1 83.19 160 ARG A C 1
ATOM 1237 O O . ARG A 1 160 ? 3.826 19.766 19.422 1 83.19 160 ARG A O 1
ATOM 1244 N N . SER A 1 161 ? 1.857 19.688 20.469 1 88.94 161 SER A N 1
ATOM 1245 C CA . SER A 1 161 ? 1.925 18.25 20.719 1 88.94 161 SER A CA 1
ATOM 1246 C C . SER A 1 161 ? 1.451 17.453 19.5 1 88.94 161 SER A C 1
ATOM 1248 O O . SER A 1 161 ? 0.449 17.812 18.875 1 88.94 161 SER A O 1
ATOM 1250 N N . MET A 1 162 ? 2.275 16.656 19.125 1 92 162 MET A N 1
ATOM 1251 C CA . MET A 1 162 ? 1.879 15.688 18.094 1 92 162 MET A CA 1
ATOM 1252 C C . MET A 1 162 ? 1.503 14.352 18.734 1 92 162 MET A C 1
ATOM 1254 O O . MET A 1 162 ? 2.314 13.742 19.422 1 92 162 MET A O 1
ATOM 1258 N N . ILE A 1 163 ? 0.252 13.969 18.578 1 95.44 163 ILE A N 1
ATOM 1259 C CA . ILE A 1 163 ? -0.237 12.727 19.172 1 95.44 163 ILE A CA 1
ATOM 1260 C C . ILE A 1 163 ? -0.694 11.781 18.062 1 95.44 163 ILE A C 1
ATOM 1262 O O . ILE A 1 163 ? -1.341 12.203 17.094 1 95.44 163 ILE A O 1
ATOM 1266 N N . PHE A 1 164 ? -0.313 10.508 18.234 1 97.06 164 PHE A N 1
ATOM 1267 C CA . PHE A 1 164 ? -0.755 9.453 17.328 1 97.06 164 PHE A CA 1
ATOM 1268 C C . PHE A 1 164 ? -1.74 8.523 18.031 1 97.06 164 PHE A C 1
ATOM 1270 O O . PHE A 1 164 ? -1.564 8.195 19.203 1 97.06 164 PHE A O 1
ATOM 1277 N N . TYR A 1 165 ? -2.723 8.164 17.281 1 97.56 165 TYR A N 1
ATOM 1278 C CA . TYR A 1 165 ? -3.75 7.25 17.766 1 97.56 165 TYR A CA 1
ATOM 1279 C C . TYR A 1 165 ? -3.77 5.965 16.953 1 97.56 165 TYR A C 1
ATOM 1281 O O . TYR A 1 165 ? -3.857 6.004 15.719 1 97.56 165 TYR A O 1
ATOM 1289 N N . ALA A 1 166 ? -3.652 4.836 17.609 1 97.81 166 ALA A N 1
ATOM 1290 C CA . ALA A 1 166 ? -3.764 3.531 16.953 1 97.81 166 ALA A CA 1
ATOM 1291 C C . ALA A 1 166 ? -4.871 2.695 17.594 1 97.81 166 ALA A C 1
ATOM 1293 O O . ALA A 1 166 ? -5.055 2.725 18.812 1 97.81 166 ALA A O 1
ATOM 1294 N N . ARG A 1 167 ? -5.586 2.033 16.797 1 96.5 167 ARG A N 1
ATOM 1295 C CA . ARG A 1 167 ? -6.641 1.145 17.266 1 96.5 167 ARG A CA 1
ATOM 1296 C C . ARG A 1 167 ? -6.07 0.055 18.172 1 96.5 167 ARG A C 1
ATOM 1298 O O . ARG A 1 167 ? -5.246 -0.75 17.734 1 96.5 167 ARG A O 1
ATOM 1305 N N . LYS A 1 168 ? -6.582 -0.012 19.344 1 96.94 168 LYS A N 1
ATOM 1306 C CA . LYS A 1 168 ? -6.086 -0.973 20.328 1 96.94 168 LYS A CA 1
ATOM 1307 C C . LYS A 1 168 ? -6.422 -2.402 19.922 1 96.94 168 LYS A C 1
ATOM 1309 O O . LYS A 1 168 ? -5.582 -3.299 20.016 1 96.94 168 LYS A O 1
ATOM 1314 N N . ASP A 1 169 ? -7.598 -2.643 19.422 1 94.5 169 ASP A N 1
ATOM 1315 C CA . ASP A 1 169 ? -8.078 -3.982 19.094 1 94.5 169 ASP A CA 1
ATOM 1316 C C . ASP A 1 169 ? -7.309 -4.562 17.906 1 94.5 169 ASP A C 1
ATOM 1318 O O . ASP A 1 169 ? -7.156 -5.781 17.797 1 94.5 169 ASP A O 1
ATOM 1322 N N . LEU A 1 170 ? -6.82 -3.734 17.031 1 95.12 170 LEU A N 1
ATOM 1323 C CA . LEU A 1 170 ? -6.094 -4.203 15.859 1 95.12 170 LEU A CA 1
ATOM 1324 C C . LEU A 1 170 ? -4.66 -4.574 16.219 1 95.12 170 LEU A C 1
ATOM 1326 O O . LEU A 1 170 ? -3.994 -5.293 15.469 1 95.12 170 LEU A O 1
ATOM 1330 N N . LEU A 1 171 ? -4.188 -4.09 17.344 1 97.06 171 LEU A N 1
ATOM 1331 C CA . LEU A 1 171 ? -2.822 -4.379 17.766 1 97.06 171 LEU A CA 1
ATOM 1332 C C . LEU A 1 171 ? -2.814 -5.457 18.844 1 97.06 171 LEU A C 1
ATOM 1334 O O . LEU A 1 171 ? -1.797 -6.121 19.062 1 97.06 171 LEU A O 1
ATOM 1338 N N . SER A 1 172 ? -3.896 -5.551 19.547 1 93.62 172 SER A N 1
ATOM 1339 C CA . SER A 1 172 ? -3.959 -6.461 20.688 1 93.62 172 SER A CA 1
ATOM 1340 C C . SER A 1 172 ? -3.703 -7.902 20.25 1 93.62 172 SER A C 1
ATOM 1342 O O . SER A 1 172 ? -4.141 -8.32 19.172 1 93.62 172 SER A O 1
ATOM 1344 N N . GLY A 1 173 ? -2.953 -8.617 21.078 1 93.75 173 GLY A N 1
ATOM 1345 C CA . GLY A 1 173 ? -2.65 -10.016 20.812 1 93.75 173 GLY A CA 1
ATOM 1346 C C . GLY A 1 173 ? -1.389 -10.203 19.984 1 93.75 173 GLY A C 1
ATOM 1347 O O . GLY A 1 173 ? -0.851 -11.312 19.906 1 93.75 173 GLY A O 1
ATOM 1348 N N . ALA A 1 174 ? -0.922 -9.141 19.328 1 95.69 174 ALA A N 1
ATOM 1349 C CA . ALA A 1 174 ? 0.336 -9.211 18.594 1 95.69 174 ALA A CA 1
ATOM 1350 C C . ALA A 1 174 ? 1.531 -9.164 19.547 1 95.69 174 ALA A C 1
ATOM 1352 O O . ALA A 1 174 ? 1.598 -8.312 20.422 1 95.69 174 ALA A O 1
ATOM 1353 N N .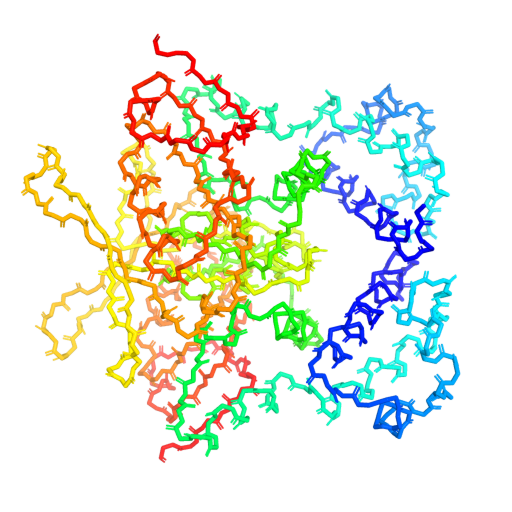 GLU A 1 175 ? 2.336 -10.086 19.406 1 97.56 175 GLU A N 1
ATOM 1354 C CA . GLU A 1 175 ? 3.549 -10.086 20.219 1 97.56 175 GLU A CA 1
ATOM 1355 C C . GLU A 1 175 ? 4.668 -9.297 19.547 1 97.56 175 GLU A C 1
ATOM 1357 O O . GLU A 1 175 ? 5.297 -8.445 20.172 1 97.56 175 GLU A O 1
ATOM 1362 N N . TRP A 1 176 ? 4.859 -9.586 18.266 1 98.25 176 TRP A N 1
ATOM 1363 C CA . TRP A 1 176 ? 5.938 -8.961 17.5 1 98.25 176 TRP A CA 1
ATOM 1364 C C . TRP A 1 176 ? 5.379 -8.016 16.453 1 98.25 176 TRP A C 1
ATOM 1366 O O . TRP A 1 176 ? 4.734 -8.453 15.484 1 98.25 176 TRP A O 1
ATOM 1376 N N . ILE A 1 177 ? 5.688 -6.734 16.594 1 98.62 177 ILE A N 1
ATOM 1377 C CA . ILE A 1 177 ? 5.125 -5.703 15.727 1 98.62 177 ILE A CA 1
ATOM 1378 C C . ILE A 1 177 ? 6.246 -5.008 14.961 1 98.62 177 ILE A C 1
ATOM 1380 O O . ILE A 1 177 ? 7.223 -4.543 15.555 1 98.62 177 ILE A O 1
ATOM 1384 N N . LEU A 1 178 ? 6.184 -5.012 13.688 1 98.75 178 LEU A N 1
ATOM 1385 C CA . LEU A 1 178 ? 7.094 -4.258 12.828 1 98.75 178 LEU A CA 1
ATOM 1386 C C . LEU A 1 178 ? 6.633 -2.812 12.688 1 98.75 178 LEU A C 1
ATOM 1388 O O . LEU A 1 178 ? 5.453 -2.555 12.422 1 98.75 178 LEU A O 1
ATOM 1392 N N . ILE A 1 179 ? 7.52 -1.883 12.914 1 98.81 179 ILE A N 1
ATOM 1393 C CA . ILE A 1 179 ? 7.23 -0.475 12.664 1 98.81 179 ILE A CA 1
ATOM 1394 C C . ILE A 1 179 ? 7.812 -0.064 11.312 1 98.81 179 ILE A C 1
ATOM 1396 O O . ILE A 1 179 ? 8.945 -0.419 10.984 1 98.81 179 ILE A O 1
ATOM 1400 N N . VAL A 1 180 ? 7.027 0.587 10.484 1 98.75 180 VAL A N 1
ATOM 1401 C CA . VAL A 1 180 ? 7.477 1.1 9.195 1 98.75 180 VAL A CA 1
ATOM 1402 C C . VAL A 1 180 ? 7.406 2.625 9.188 1 98.75 180 VAL A C 1
ATOM 1404 O O . VAL A 1 180 ? 6.426 3.207 9.656 1 98.75 180 VAL A O 1
ATOM 1407 N N . ASP A 1 181 ? 8.383 3.295 8.734 1 97.62 181 ASP A N 1
ATOM 1408 C CA . ASP A 1 181 ? 8.414 4.75 8.633 1 97.62 181 ASP A CA 1
ATOM 1409 C C . ASP A 1 181 ? 9.195 5.195 7.398 1 97.62 181 ASP A C 1
ATOM 1411 O O . ASP A 1 181 ? 10.008 4.438 6.867 1 97.62 181 ASP A O 1
ATOM 1415 N N . ASP A 1 182 ? 8.977 6.426 6.992 1 95.81 182 ASP A N 1
ATOM 1416 C CA . ASP A 1 182 ? 9.648 6.902 5.785 1 95.81 182 ASP A CA 1
ATOM 1417 C C . ASP A 1 182 ? 10.961 7.605 6.129 1 95.81 182 ASP A C 1
ATOM 1419 O O . ASP A 1 182 ? 12.031 7.172 5.699 1 95.81 182 ASP A O 1
ATOM 1423 N N . ILE A 1 183 ? 10.852 8.641 6.988 1 94.31 183 ILE A N 1
ATOM 1424 C CA . ILE A 1 183 ? 12.055 9.398 7.312 1 94.31 183 ILE A CA 1
ATOM 1425 C C . ILE A 1 183 ? 12.234 9.461 8.828 1 94.31 183 ILE A C 1
ATOM 1427 O O . ILE A 1 183 ? 11.32 9.867 9.555 1 94.31 183 ILE A O 1
ATOM 1431 N N . VAL A 1 184 ? 13.414 9.07 9.219 1 95.31 184 VAL A N 1
ATOM 1432 C CA . VAL A 1 184 ? 13.797 9.148 10.625 1 95.31 184 VAL A CA 1
ATOM 1433 C C . VAL A 1 184 ? 14.859 10.227 10.812 1 95.31 184 VAL A C 1
ATOM 1435 O O . VAL A 1 184 ? 15.961 10.125 10.266 1 95.31 184 VAL A O 1
ATOM 1438 N N . GLN A 1 185 ? 14.562 11.164 11.578 1 93.44 185 GLN A N 1
ATOM 1439 C CA . GLN A 1 185 ? 15.516 12.227 11.875 1 93.44 185 GLN A CA 1
ATOM 1440 C C . GLN A 1 185 ? 15.773 12.344 13.375 1 93.44 185 GLN A C 1
ATOM 1442 O O . GLN A 1 185 ? 16.766 11.82 13.883 1 93.44 185 GLN A O 1
ATOM 1447 N N . THR A 1 186 ? 14.82 12.828 14.117 1 92.88 186 THR A N 1
ATOM 1448 C CA . THR A 1 186 ? 14.984 13 15.555 1 92.88 186 THR A CA 1
ATOM 1449 C C . THR A 1 186 ? 14.648 11.711 16.297 1 92.88 186 THR A C 1
ATOM 1451 O O . THR A 1 186 ? 15.109 11.484 17.406 1 92.88 186 THR A O 1
ATOM 1454 N N . GLY A 1 187 ? 13.797 10.945 15.719 1 95.19 187 GLY A N 1
ATOM 1455 C CA . GLY A 1 187 ? 13.398 9.688 16.328 1 95.19 187 GLY A CA 1
ATOM 1456 C C . GLY A 1 187 ? 12.164 9.812 17.203 1 95.19 187 GLY A C 1
ATOM 1457 O O . GLY A 1 187 ? 11.68 8.82 17.734 1 95.19 187 GLY A O 1
ATOM 1458 N N . ARG A 1 188 ? 11.633 10.961 17.297 1 94.69 188 ARG A N 1
ATOM 1459 C CA . ARG A 1 188 ? 10.5 11.219 18.188 1 94.69 188 ARG A CA 1
ATOM 1460 C C . ARG A 1 188 ? 9.273 10.438 17.734 1 94.69 188 ARG A C 1
ATOM 1462 O O . ARG A 1 188 ? 8.562 9.852 18.562 1 94.69 188 ARG A O 1
ATOM 1469 N N . THR A 1 189 ? 9.031 10.43 16.422 1 95.38 189 THR A N 1
ATOM 1470 C CA . THR A 1 189 ? 7.91 9.656 15.906 1 95.38 189 THR A CA 1
ATOM 1471 C C . THR A 1 189 ? 8.07 8.18 16.234 1 95.38 189 THR A C 1
ATOM 1473 O O . THR A 1 189 ? 7.137 7.547 16.734 1 95.38 189 THR A O 1
ATOM 1476 N N . LEU A 1 190 ? 9.219 7.633 16.047 1 97.38 190 LEU A N 1
ATOM 1477 C CA . LEU A 1 190 ? 9.477 6.223 16.312 1 97.38 190 LEU A CA 1
ATOM 1478 C C . LEU A 1 190 ? 9.336 5.914 17.812 1 97.38 190 LEU A C 1
ATOM 1480 O O . LEU A 1 190 ? 8.836 4.848 18.172 1 97.38 190 LEU A O 1
ATOM 1484 N N . HIS A 1 191 ? 9.797 6.848 18.578 1 97.5 191 HIS A N 1
ATOM 1485 C CA . HIS A 1 191 ? 9.641 6.668 20.016 1 97.5 191 HIS A CA 1
ATOM 1486 C C . HIS A 1 191 ? 8.172 6.586 20.406 1 97.5 191 HIS A C 1
ATOM 1488 O O . HIS A 1 191 ? 7.785 5.754 21.234 1 97.5 191 HIS A O 1
ATOM 1494 N N . ALA A 1 192 ? 7.391 7.445 19.828 1 97.69 192 ALA A N 1
ATOM 1495 C CA . ALA A 1 192 ? 5.949 7.391 20.047 1 97.69 192 ALA A CA 1
ATOM 1496 C C . ALA A 1 192 ? 5.375 6.047 19.609 1 97.69 192 ALA A C 1
ATOM 1498 O O . ALA A 1 192 ? 4.527 5.473 20.281 1 97.69 192 ALA A O 1
ATOM 1499 N N . MET A 1 193 ? 5.805 5.5 18.484 1 98.38 193 MET A N 1
ATOM 1500 C CA . MET A 1 193 ? 5.352 4.199 18 1 98.38 193 MET A CA 1
ATOM 1501 C C . MET A 1 193 ? 5.742 3.088 18.969 1 98.38 193 MET A C 1
ATOM 1503 O O . MET A 1 193 ? 4.945 2.189 19.234 1 98.38 193 MET A O 1
ATOM 1507 N N . GLU A 1 194 ? 6.98 3.141 19.453 1 98.44 194 GLU A N 1
ATOM 1508 C CA . GLU A 1 194 ? 7.414 2.154 20.438 1 98.44 194 GLU A CA 1
ATOM 1509 C C . GLU A 1 194 ? 6.512 2.162 21.672 1 98.44 194 GLU A C 1
ATOM 1511 O O . GLU A 1 194 ? 6.156 1.103 22.188 1 98.44 194 GLU A O 1
ATOM 1516 N N . LYS A 1 195 ? 6.152 3.359 22.109 1 98.19 195 LYS A N 1
ATOM 1517 C CA . LYS A 1 195 ? 5.273 3.49 23.266 1 98.19 195 LYS A CA 1
ATOM 1518 C C . LYS A 1 195 ? 3.904 2.879 23 1 98.19 195 LYS A C 1
ATOM 1520 O O . LYS A 1 195 ? 3.314 2.244 23.875 1 98.19 195 LYS A O 1
ATOM 1525 N N . ILE A 1 196 ? 3.4 3.074 21.828 1 98.38 196 ILE A N 1
ATOM 1526 C CA . ILE A 1 196 ? 2.125 2.482 21.438 1 98.38 196 ILE A CA 1
ATOM 1527 C C . ILE A 1 196 ? 2.225 0.959 21.5 1 98.38 196 ILE A C 1
ATOM 1529 O O . ILE A 1 196 ? 1.354 0.296 22.062 1 98.38 196 ILE A O 1
ATOM 1533 N N . VAL A 1 197 ? 3.295 0.396 20.938 1 98.44 197 VAL A N 1
ATOM 1534 C CA . VAL A 1 197 ? 3.506 -1.048 20.922 1 98.44 197 VAL A CA 1
ATOM 1535 C C . VAL A 1 197 ? 3.566 -1.567 22.359 1 98.44 197 VAL A C 1
ATOM 1537 O O . VAL A 1 197 ? 2.914 -2.559 22.688 1 98.44 19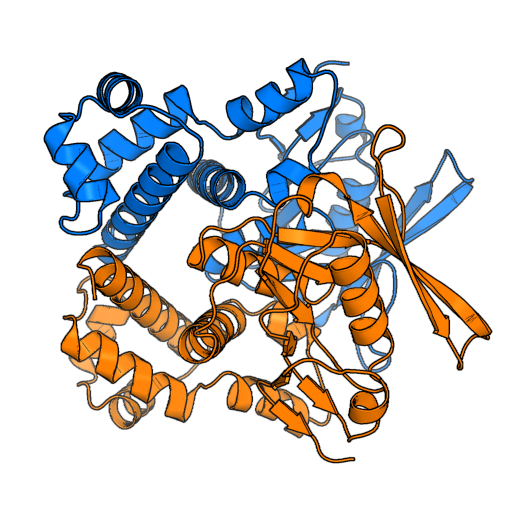7 VAL A O 1
ATOM 1540 N N . GLU A 1 198 ? 4.25 -0.867 23.234 1 97.69 198 GLU A N 1
ATOM 1541 C CA . GLU A 1 198 ? 4.398 -1.258 24.625 1 97.69 198 GLU A CA 1
ATOM 1542 C C . GLU A 1 198 ? 3.059 -1.223 25.359 1 97.69 198 GLU A C 1
ATOM 1544 O O . GLU A 1 198 ? 2.77 -2.094 26.188 1 97.69 198 GLU A O 1
ATOM 1549 N N . SER A 1 199 ? 2.303 -0.292 25.047 1 97.19 199 SER A N 1
ATOM 1550 C CA . SER A 1 199 ? 1.034 -0.078 25.734 1 97.19 199 SER A CA 1
ATOM 1551 C C . SER A 1 199 ? 0.066 -1.229 25.484 1 97.19 199 SER A C 1
ATOM 1553 O O . SER A 1 199 ? -0.844 -1.468 26.281 1 97.19 199 SER A O 1
ATOM 1555 N N . VAL A 1 200 ? 0.258 -1.954 24.391 1 97.25 200 VAL A N 1
ATOM 1556 C CA . VAL A 1 200 ? -0.635 -3.068 24.094 1 97.25 200 VAL A CA 1
ATOM 1557 C C . VAL A 1 200 ? 0.043 -4.387 24.469 1 97.25 200 VAL A C 1
ATOM 1559 O O . VAL A 1 200 ? -0.445 -5.461 24.109 1 97.25 200 VAL A O 1
ATOM 1562 N N . GLY A 1 201 ? 1.204 -4.242 25.047 1 97.19 201 GLY A N 1
ATOM 1563 C CA . GLY A 1 201 ? 1.904 -5.426 25.516 1 97.19 201 GLY A CA 1
ATOM 1564 C C . GLY A 1 201 ? 2.732 -6.098 24.438 1 97.19 201 GLY A C 1
ATOM 1565 O O . GLY A 1 201 ? 3.154 -7.246 24.609 1 97.19 201 GLY A O 1
ATOM 1566 N N . GLY A 1 202 ? 2.918 -5.465 23.344 1 97.75 202 GLY A N 1
ATOM 1567 C CA . GLY A 1 202 ? 3.717 -6.016 22.25 1 97.75 202 GLY A CA 1
ATOM 1568 C C . GLY A 1 202 ? 5.188 -5.664 22.359 1 97.75 202 GLY A C 1
ATOM 1569 O O . GLY A 1 202 ? 5.598 -4.945 23.266 1 97.75 202 GLY A O 1
ATOM 1570 N N . ARG A 1 203 ? 5.961 -6.234 21.5 1 97.75 203 ARG A N 1
ATOM 1571 C CA . ARG A 1 203 ? 7.375 -5.941 21.297 1 97.75 203 ARG A CA 1
ATOM 1572 C C . ARG A 1 203 ? 7.66 -5.535 19.859 1 97.75 203 ARG A C 1
ATOM 1574 O O . ARG A 1 203 ? 7.043 -6.059 18.922 1 97.75 203 ARG A O 1
ATOM 1581 N N . VAL A 1 204 ? 8.578 -4.641 19.734 1 98.19 204 VAL A N 1
ATOM 1582 C CA . VAL A 1 204 ? 8.961 -4.23 18.391 1 98.19 204 VAL A CA 1
ATOM 1583 C C . VAL A 1 204 ? 9.891 -5.277 17.781 1 98.19 204 VAL A C 1
ATOM 1585 O O . VAL A 1 204 ? 10.977 -5.535 18.297 1 98.19 204 VAL A O 1
ATOM 1588 N N . ALA A 1 205 ? 9.484 -5.863 16.672 1 98.12 205 ALA A N 1
ATOM 1589 C CA . ALA A 1 205 ? 10.32 -6.828 15.961 1 98.12 205 ALA A CA 1
ATOM 1590 C C . ALA A 1 205 ? 11.523 -6.141 15.312 1 98.12 205 ALA A C 1
ATOM 1592 O O . ALA A 1 205 ? 12.648 -6.637 15.391 1 98.12 205 ALA A O 1
ATOM 1593 N N . ALA A 1 206 ? 11.234 -5.066 14.648 1 98.12 206 ALA A N 1
ATOM 1594 C CA . ALA A 1 206 ? 12.195 -4.195 13.969 1 98.12 206 ALA A CA 1
ATOM 1595 C C . ALA A 1 206 ? 11.523 -2.918 13.477 1 98.12 206 ALA A C 1
ATOM 1597 O O . ALA A 1 206 ? 10.305 -2.773 13.578 1 98.12 206 ALA A O 1
ATOM 1598 N N . ILE A 1 207 ? 12.344 -1.999 13.117 1 98.31 207 ILE A N 1
ATOM 1599 C CA . ILE A 1 207 ? 11.859 -0.782 12.477 1 98.31 207 ILE A CA 1
ATOM 1600 C C . ILE A 1 207 ? 12.414 -0.696 11.055 1 98.31 207 ILE A C 1
ATOM 1602 O O . ILE A 1 207 ? 13.625 -0.643 10.852 1 98.31 207 ILE A O 1
ATOM 1606 N N . ALA A 1 208 ? 11.539 -0.786 10.102 1 98.5 208 ALA A N 1
ATOM 1607 C CA . ALA A 1 208 ? 11.883 -0.578 8.695 1 98.5 208 ALA A CA 1
ATOM 1608 C C . ALA A 1 208 ? 11.789 0.899 8.32 1 98.5 208 ALA A C 1
ATOM 1610 O O . ALA A 1 208 ? 10.695 1.461 8.258 1 98.5 208 ALA A O 1
ATOM 1611 N N . ALA A 1 209 ? 12.867 1.547 8.047 1 98 209 ALA A N 1
ATOM 1612 C CA . ALA A 1 209 ? 12.922 2.967 7.707 1 98 209 ALA A CA 1
ATOM 1613 C C . ALA A 1 209 ? 13.469 3.176 6.297 1 98 209 ALA A C 1
ATOM 1615 O O . ALA A 1 209 ? 14.453 2.549 5.91 1 98 209 ALA A O 1
ATOM 1616 N N . VAL A 1 210 ? 12.797 4.059 5.551 1 97.19 210 VAL A N 1
ATOM 1617 C CA . VAL A 1 210 ? 13.281 4.336 4.203 1 97.19 210 VAL A CA 1
ATOM 1618 C C . VAL A 1 210 ? 14.586 5.121 4.27 1 97.19 210 VAL A C 1
ATOM 1620 O O . VAL A 1 210 ? 15.602 4.695 3.719 1 97.19 210 VAL A O 1
ATOM 1623 N N . ILE A 1 211 ? 14.531 6.148 5.035 1 95.94 211 ILE A N 1
ATOM 1624 C CA . ILE A 1 211 ? 15.727 6.969 5.18 1 95.94 211 ILE A CA 1
ATOM 1625 C C . ILE A 1 211 ? 15.984 7.246 6.66 1 95.94 211 ILE A C 1
ATOM 1627 O O . ILE A 1 211 ? 15.055 7.5 7.422 1 95.94 211 ILE A O 1
ATOM 1631 N N . VAL A 1 212 ? 17.188 7.207 7.047 1 96.06 212 VAL A N 1
ATOM 1632 C CA . VAL A 1 212 ? 17.641 7.668 8.352 1 96.06 212 VAL A C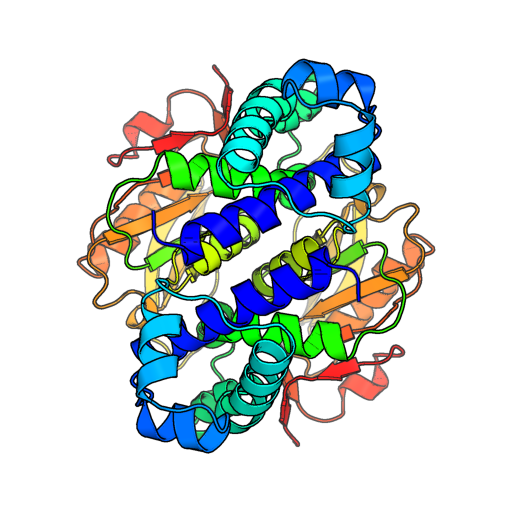A 1
ATOM 1633 C C . VAL A 1 212 ? 18.672 8.789 8.164 1 96.06 212 VAL A C 1
ATOM 1635 O O . VAL A 1 212 ? 19.594 8.664 7.367 1 96.06 212 VAL A O 1
ATOM 1638 N N . VAL A 1 213 ? 18.375 9.875 8.914 1 93.19 213 VAL A N 1
ATOM 1639 C CA . VAL A 1 213 ? 19.25 11.039 8.789 1 93.19 213 VAL A CA 1
ATOM 1640 C C . VAL A 1 213 ? 19.906 11.336 10.141 1 93.19 213 VAL A C 1
ATOM 1642 O O . VAL A 1 213 ? 19.203 11.531 11.141 1 93.19 213 VAL A O 1
ATOM 1645 N N . GLY A 1 214 ? 21.188 11.352 10.164 1 94.88 214 GLY A N 1
ATOM 1646 C CA . GLY A 1 214 ? 21.906 11.68 11.383 1 94.88 214 GLY A CA 1
ATOM 1647 C C . GLY A 1 214 ? 21.844 10.586 12.43 1 94.88 214 GLY A C 1
ATOM 1648 O O . GLY A 1 214 ? 21.625 9.414 12.094 1 94.88 214 GLY A O 1
ATOM 1649 N N . SER A 1 215 ? 22.203 10.992 13.711 1 95.06 215 SER A N 1
ATOM 1650 C CA . SER A 1 215 ? 22.297 9.992 14.766 1 95.06 215 SER A CA 1
ATOM 1651 C C . SER A 1 215 ? 21.453 10.383 15.977 1 95.06 215 SER A C 1
ATOM 1653 O O . SER A 1 215 ? 21.406 9.656 16.969 1 95.06 215 SER A O 1
ATOM 1655 N N . GLU A 1 216 ? 20.734 11.445 15.859 1 94.75 216 GLU A N 1
ATOM 1656 C CA . GLU A 1 216 ? 19.953 11.945 17 1 94.75 216 GLU A CA 1
ATOM 1657 C C . GLU A 1 216 ? 18.906 10.93 17.422 1 94.75 216 GLU A C 1
ATOM 1659 O O . GLU A 1 216 ? 18.578 10.828 18.609 1 94.75 216 GLU A O 1
ATOM 1664 N N . TRP A 1 217 ? 18.453 10.211 16.438 1 95.25 217 TRP A N 1
ATOM 1665 C CA . TRP A 1 217 ? 17.375 9.258 16.703 1 95.25 217 TRP A CA 1
ATOM 1666 C C . TRP A 1 217 ? 17.812 8.195 17.703 1 95.25 217 TRP A C 1
ATOM 1668 O O . TRP A 1 217 ? 16.984 7.637 18.438 1 95.25 217 TRP A O 1
ATOM 1678 N N . LYS A 1 218 ? 19.047 7.938 17.844 1 95.5 218 LYS A N 1
ATOM 1679 C CA . LYS A 1 218 ? 19.594 6.891 18.703 1 95.5 218 LYS A CA 1
ATOM 1680 C C . LYS A 1 218 ? 19.312 7.191 20.172 1 95.5 218 LYS A C 1
ATOM 1682 O O . LYS A 1 218 ? 19.344 6.289 21.016 1 95.5 218 LYS A O 1
ATOM 1687 N N . ARG A 1 219 ? 19 8.422 20.453 1 94.56 219 ARG A N 1
ATOM 1688 C CA . ARG A 1 219 ? 18.703 8.828 21.828 1 94.56 219 ARG A CA 1
ATOM 1689 C C . ARG A 1 219 ? 17.297 8.422 22.234 1 94.56 219 ARG A C 1
ATOM 1691 O O . ARG A 1 219 ? 17 8.273 23.422 1 94.56 219 ARG A O 1
ATOM 1698 N N . PHE A 1 220 ? 16.453 8.219 21.266 1 94.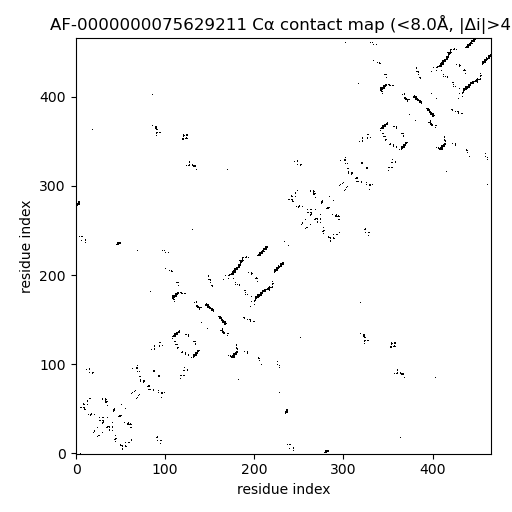19 220 PHE A N 1
ATOM 1699 C CA . PHE A 1 220 ? 15.039 8.031 21.578 1 94.19 220 PHE A CA 1
ATOM 1700 C C . PHE A 1 220 ? 14.594 6.617 21.234 1 94.19 220 PHE A C 1
ATOM 1702 O O . PHE A 1 220 ? 13.703 6.066 21.891 1 94.19 220 PHE A O 1
ATOM 1709 N N . VAL A 1 221 ? 15.25 6.043 20.266 1 96.19 221 VAL A N 1
ATOM 1710 C CA . VAL A 1 221 ? 14.773 4.777 19.719 1 96.19 221 VAL A CA 1
ATOM 1711 C C . VAL A 1 221 ? 15.57 3.619 20.312 1 96.19 221 VAL A C 1
ATOM 1713 O O . VAL A 1 221 ? 16.797 3.635 20.297 1 96.19 221 VAL A O 1
ATOM 1716 N N . ARG A 1 222 ? 14.922 2.631 20.797 1 95.81 222 ARG A N 1
ATOM 1717 C CA . ARG A 1 222 ? 15.57 1.52 21.484 1 95.81 222 ARG A CA 1
ATOM 1718 C C . ARG A 1 222 ? 15.633 0.286 20.578 1 95.81 222 ARG A C 1
ATOM 1720 O O . ARG A 1 222 ? 16.516 -0.56 20.75 1 95.81 222 ARG A O 1
ATOM 1727 N N . SER A 1 223 ? 14.797 0.211 19.672 1 96.25 223 SER A N 1
ATOM 1728 C CA . SER A 1 223 ? 14.656 -0.98 18.844 1 96.25 223 SER A CA 1
ATOM 1729 C C . SER A 1 223 ? 15.594 -0.933 17.641 1 96.25 223 SER A C 1
ATOM 1731 O O . SER A 1 223 ? 16.141 0.126 17.297 1 96.25 223 SER A O 1
ATOM 1733 N N . ARG A 1 224 ? 15.797 -2.074 17.031 1 96.31 224 ARG A N 1
ATOM 1734 C CA . ARG A 1 224 ? 16.656 -2.182 15.852 1 96.31 224 ARG A CA 1
ATOM 1735 C C . ARG A 1 224 ? 16.031 -1.462 14.656 1 96.31 224 ARG A C 1
ATOM 1737 O O . ARG A 1 224 ? 14.898 -1.742 14.281 1 96.31 224 ARG A O 1
ATOM 1744 N N . VAL A 1 225 ? 16.828 -0.594 14.094 1 97.25 225 VAL A N 1
ATOM 1745 C CA . VAL A 1 225 ? 16.406 0.132 12.906 1 97.25 225 VAL A CA 1
ATOM 1746 C C . VAL A 1 225 ? 17.109 -0.425 11.672 1 97.25 225 VAL A C 1
ATOM 1748 O O . VAL A 1 225 ? 18.344 -0.575 11.672 1 97.25 225 VAL A O 1
ATOM 1751 N N . ILE A 1 226 ? 16.391 -0.788 10.648 1 97.69 226 ILE A N 1
ATOM 1752 C CA . ILE A 1 226 ? 16.906 -1.251 9.359 1 97.69 226 ILE A CA 1
ATOM 1753 C C . ILE A 1 226 ? 16.625 -0.202 8.289 1 97.69 226 ILE A C 1
ATOM 1755 O O . ILE A 1 226 ? 15.5 -0.096 7.793 1 97.69 226 ILE A O 1
ATOM 1759 N N . PRO A 1 227 ? 17.609 0.569 7.918 1 97.12 227 PRO A N 1
ATOM 1760 C CA . PRO A 1 227 ? 17.406 1.617 6.91 1 97.12 227 PRO A CA 1
ATOM 1761 C C . PRO A 1 227 ? 17.719 1.136 5.492 1 97.12 227 PRO A C 1
ATOM 1763 O O . PRO A 1 227 ? 18.562 0.265 5.301 1 97.12 227 PRO A O 1
ATOM 1766 N N . ILE A 1 228 ? 17.016 1.682 4.539 1 96 228 ILE A N 1
ATOM 1767 C CA . ILE A 1 228 ? 17.422 1.52 3.146 1 96 228 ILE A CA 1
ATOM 1768 C C . ILE A 1 228 ? 18.609 2.418 2.846 1 96 228 ILE A C 1
ATOM 1770 O O . ILE A 1 228 ? 19.609 1.968 2.27 1 96 228 ILE A O 1
ATOM 1774 N N . LEU A 1 229 ? 18.422 3.678 3.279 1 94.56 229 LEU A N 1
ATOM 1775 C CA . LEU A 1 229 ? 19.484 4.656 3.055 1 94.56 229 LEU A CA 1
ATOM 1776 C C . LEU A 1 229 ? 19.797 5.418 4.336 1 94.56 229 LEU A C 1
ATOM 1778 O O . LEU A 1 229 ? 18.891 5.863 5.039 1 94.56 229 LEU A O 1
ATOM 1782 N N . GLU A 1 230 ? 21.016 5.516 4.629 1 93.56 230 GLU A N 1
ATOM 1783 C CA . GLU A 1 230 ? 21.5 6.328 5.746 1 93.56 230 GLU A CA 1
ATOM 1784 C C . GLU A 1 230 ? 22.266 7.547 5.25 1 93.56 230 GLU A C 1
ATOM 1786 O O . GLU A 1 230 ? 23.172 7.422 4.434 1 93.56 230 GLU A O 1
ATOM 1791 N N . ILE A 1 231 ? 21.797 8.641 5.688 1 90 231 ILE A N 1
ATOM 1792 C CA . ILE A 1 231 ? 22.484 9.891 5.344 1 90 231 ILE A CA 1
ATOM 1793 C C . ILE A 1 231 ? 23.156 10.469 6.582 1 90 231 ILE A C 1
ATOM 1795 O O . ILE A 1 231 ? 22.5 10.711 7.598 1 90 231 ILE A O 1
ATOM 1799 N N . ALA A 1 232 ? 24.406 10.57 6.531 1 83.69 232 ALA A N 1
ATOM 1800 C CA . ALA A 1 232 ? 25.172 11.141 7.641 1 83.69 232 ALA A CA 1
ATOM 1801 C C . ALA A 1 232 ? 24.938 12.648 7.742 1 83.69 232 ALA A C 1
ATOM 1803 O O . ALA A 1 232 ? 24.766 13.328 6.727 1 83.69 232 ALA A O 1
ATOM 1804 N N . ARG A 1 233 ? 24.5 13.164 8.961 1 69.38 233 ARG A N 1
ATOM 1805 C CA . ARG A 1 233 ? 24.5 14.609 9.18 1 69.38 233 ARG A CA 1
ATOM 1806 C C . ARG A 1 233 ? 25.906 15.117 9.492 1 69.38 233 ARG A C 1
ATOM 1808 O O . ARG A 1 233 ? 26.719 14.375 10.055 1 69.38 233 ARG A O 1
ATOM 1815 N N . MET B 1 1 ? -4.129 -14 -22.125 1 64.19 1 MET B N 1
ATOM 1816 C CA . MET B 1 1 ? -3.352 -13.617 -20.938 1 64.19 1 MET B CA 1
ATOM 1817 C C . MET B 1 1 ? -1.899 -14.055 -21.078 1 64.19 1 MET B C 1
ATOM 1819 O O . MET B 1 1 ? -1.623 -15.156 -21.562 1 64.19 1 MET B O 1
ATOM 1823 N N . THR B 1 2 ? -0.97 -13.203 -20.828 1 80.94 2 THR B N 1
ATOM 1824 C CA . THR B 1 2 ? 0.437 -13.578 -20.891 1 80.94 2 THR B CA 1
ATOM 1825 C C . THR B 1 2 ? 0.778 -14.594 -19.812 1 80.94 2 THR B C 1
ATOM 1827 O O . THR B 1 2 ? 0.001 -14.797 -18.875 1 80.94 2 THR B O 1
ATOM 1830 N N . HIS B 1 3 ? 1.754 -15.336 -20.031 1 90.06 3 HIS B N 1
ATOM 1831 C CA . HIS B 1 3 ? 2.217 -16.281 -19.016 1 90.06 3 HIS B CA 1
ATOM 1832 C C . HIS B 1 3 ? 2.439 -15.578 -17.688 1 90.06 3 HIS B C 1
ATOM 1834 O O . HIS B 1 3 ? 2.111 -16.125 -16.625 1 90.06 3 HIS B O 1
ATOM 1840 N N . TYR B 1 4 ? 2.928 -14.414 -17.781 1 90.75 4 TYR B N 1
ATOM 1841 C CA . TYR B 1 4 ? 3.154 -13.633 -16.578 1 90.75 4 TYR B CA 1
ATOM 1842 C C . TYR B 1 4 ? 1.845 -13.383 -15.836 1 90.75 4 TYR B C 1
ATOM 1844 O O . TYR B 1 4 ? 1.757 -13.602 -14.625 1 90.75 4 TYR B O 1
ATOM 1852 N N . LYS B 1 5 ? 0.823 -12.922 -16.516 1 86.62 5 LYS B N 1
ATOM 1853 C CA . LYS B 1 5 ? -0.465 -12.633 -15.891 1 86.62 5 LYS B CA 1
ATOM 1854 C C . LYS B 1 5 ? -1.061 -13.891 -15.25 1 86.62 5 LYS B C 1
ATOM 1856 O O . LYS B 1 5 ? -1.675 -13.82 -14.188 1 86.62 5 LYS B O 1
ATOM 1861 N N . THR B 1 6 ? -0.811 -14.961 -15.875 1 91.06 6 THR B N 1
ATOM 1862 C CA . THR B 1 6 ? -1.286 -16.234 -15.336 1 91.06 6 THR B CA 1
ATOM 1863 C C . THR B 1 6 ? -0.565 -16.562 -14.031 1 91.06 6 THR B C 1
ATOM 1865 O O . THR B 1 6 ? -1.197 -16.969 -13.055 1 91.06 6 THR B O 1
ATOM 1868 N N . GLU B 1 7 ? 0.753 -16.375 -14.016 1 92 7 GLU B N 1
ATOM 1869 C CA . GLU B 1 7 ? 1.538 -16.672 -12.82 1 92 7 GLU B CA 1
ATOM 1870 C C . GLU B 1 7 ? 1.165 -15.742 -11.664 1 92 7 GLU B C 1
ATOM 1872 O O . GLU B 1 7 ? 1.144 -16.156 -10.508 1 92 7 GLU B O 1
ATOM 1877 N N . VAL B 1 8 ? 0.888 -14.547 -12.008 1 89.38 8 VAL B N 1
ATOM 1878 C CA . VAL B 1 8 ? 0.444 -13.594 -11 1 89.38 8 VAL B CA 1
ATOM 1879 C C . VAL B 1 8 ? -0.844 -14.094 -10.344 1 89.38 8 VAL B C 1
ATOM 1881 O O . VAL B 1 8 ? -0.958 -14.125 -9.117 1 89.38 8 VAL B O 1
ATOM 1884 N N . LEU B 1 9 ? -1.749 -14.469 -11.172 1 89.12 9 LEU B N 1
ATOM 1885 C CA . LEU B 1 9 ? -3.02 -14.961 -10.648 1 89.12 9 LEU B CA 1
ATOM 1886 C C . LEU B 1 9 ? -2.811 -16.188 -9.766 1 89.12 9 LEU B C 1
ATOM 1888 O O . LEU B 1 9 ? -3.424 -16.312 -8.703 1 89.12 9 LEU B O 1
ATOM 1892 N N . ARG B 1 10 ? -1.96 -17.094 -10.195 1 93.56 10 ARG B N 1
ATOM 1893 C CA . ARG B 1 10 ? -1.682 -18.297 -9.43 1 93.56 10 ARG B CA 1
ATOM 1894 C C . ARG B 1 10 ? -1.13 -17.969 -8.047 1 93.56 10 ARG B C 1
ATOM 1896 O O . ARG B 1 10 ? -1.558 -18.547 -7.043 1 93.56 10 ARG B O 1
ATOM 1903 N N . VAL B 1 11 ? -0.277 -17.031 -7.988 1 91.25 11 VAL B N 1
ATOM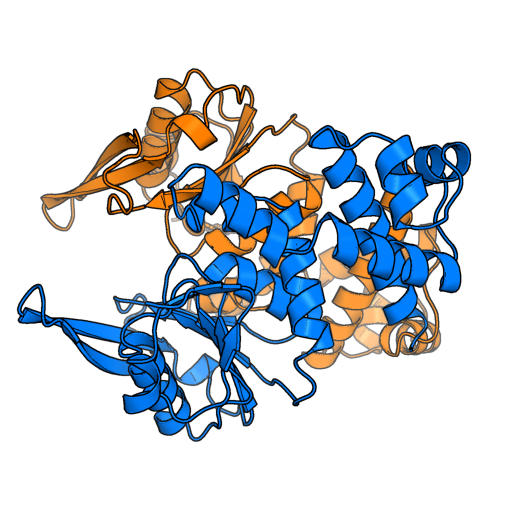 1904 C CA . VAL B 1 11 ? 0.326 -16.609 -6.727 1 91.25 11 VAL B CA 1
ATOM 1905 C C . VAL B 1 11 ? -0.732 -15.953 -5.84 1 91.25 11 VAL B C 1
ATOM 1907 O O . VAL B 1 11 ? -0.83 -16.25 -4.652 1 91.25 11 VAL B O 1
ATOM 1910 N N . VAL B 1 12 ? -1.512 -15.164 -6.422 1 88.94 12 VAL B N 1
ATOM 1911 C CA . VAL B 1 12 ? -2.492 -14.383 -5.676 1 88.94 12 VAL B CA 1
ATOM 1912 C C . VAL B 1 12 ? -3.549 -15.312 -5.082 1 88.94 12 VAL B C 1
ATOM 1914 O O . VAL B 1 12 ? -3.971 -15.125 -3.936 1 88.94 12 VAL B O 1
ATOM 1917 N N . VAL B 1 13 ? -3.949 -16.281 -5.809 1 92.25 13 VAL B N 1
ATOM 1918 C CA . VAL B 1 13 ? -5.023 -17.141 -5.316 1 92.25 13 VAL B CA 1
ATOM 1919 C C . VAL B 1 13 ? -4.508 -18.016 -4.184 1 92.25 13 VAL B C 1
ATOM 1921 O O . VAL B 1 13 ? -5.242 -18.312 -3.236 1 92.25 13 VAL B O 1
ATOM 1924 N N . VAL B 1 14 ? -3.27 -18.469 -4.27 1 93.12 14 VAL B N 1
ATOM 1925 C CA . VAL B 1 14 ? -2.689 -19.234 -3.174 1 93.12 14 VAL B CA 1
ATOM 1926 C C . VAL B 1 14 ? -2.59 -18.375 -1.924 1 93.12 14 VAL B C 1
ATOM 1928 O O . VAL B 1 14 ? -2.918 -18.812 -0.821 1 93.12 14 VAL B O 1
ATOM 1931 N N . GLU B 1 15 ? -2.195 -17.156 -2.166 1 89 15 GLU B N 1
ATOM 1932 C CA . GLU B 1 15 ? -2.145 -16.219 -1.048 1 89 15 GLU B CA 1
ATOM 1933 C C . GLU B 1 15 ? -3.523 -16.031 -0.421 1 89 15 GLU B C 1
ATOM 1935 O O . GLU B 1 15 ? -3.66 -16.031 0.804 1 89 15 GLU B O 1
ATOM 1940 N N . ALA B 1 16 ? -4.445 -15.852 -1.246 1 89.38 16 ALA B N 1
ATOM 1941 C CA . ALA B 1 16 ? -5.812 -15.664 -0.765 1 89.38 16 ALA B CA 1
ATOM 1942 C C . ALA B 1 16 ? -6.289 -16.891 0.015 1 89.38 16 ALA B C 1
ATOM 1944 O O . ALA B 1 16 ? -6.934 -16.75 1.058 1 89.38 16 ALA B O 1
ATOM 1945 N N . LEU B 1 17 ? -5.988 -18.062 -0.463 1 93.5 17 LEU B N 1
ATOM 1946 C CA . LEU B 1 17 ? -6.344 -19.297 0.232 1 93.5 17 LEU B CA 1
ATOM 1947 C C . LEU B 1 17 ? -5.688 -19.359 1.607 1 93.5 17 LEU B C 1
ATOM 1949 O O . LEU B 1 17 ? -6.34 -19.688 2.598 1 93.5 17 LEU B O 1
ATOM 1953 N N . ARG B 1 18 ? -4.445 -19.016 1.652 1 91.62 18 ARG B N 1
ATOM 1954 C CA . ARG B 1 18 ? -3.695 -19.047 2.904 1 91.62 18 ARG B CA 1
ATOM 1955 C C . ARG B 1 18 ? -4.301 -18.078 3.922 1 91.62 18 ARG B C 1
ATOM 1957 O O . ARG B 1 18 ? -4.457 -18.422 5.094 1 91.62 18 ARG B O 1
ATOM 1964 N N . ARG B 1 19 ? -4.699 -17.016 3.432 1 87.69 19 ARG B N 1
ATOM 1965 C CA . ARG B 1 19 ? -5.27 -16 4.324 1 87.69 19 ARG B CA 1
ATOM 1966 C C . ARG B 1 19 ? -6.66 -16.422 4.793 1 87.69 19 ARG B C 1
ATOM 1968 O O . ARG B 1 19 ? -7.027 -16.188 5.945 1 87.69 19 ARG B O 1
ATOM 1975 N N . ALA B 1 20 ? -7.367 -16.891 3.863 1 90.31 20 ALA B N 1
ATOM 1976 C CA . ALA B 1 20 ? -8.688 -17.391 4.238 1 90.31 20 ALA B CA 1
ATOM 1977 C C . ALA B 1 20 ? -8.586 -18.438 5.352 1 90.31 20 ALA B C 1
ATOM 1979 O O . ALA B 1 20 ? -9.336 -18.375 6.328 1 90.31 20 ALA B O 1
ATOM 1980 N N . ARG B 1 21 ? -7.617 -19.312 5.25 1 91.75 21 ARG B N 1
ATOM 1981 C CA . ARG B 1 21 ? -7.402 -20.344 6.254 1 91.75 21 ARG B CA 1
ATOM 1982 C C . ARG B 1 21 ? -7.02 -19.734 7.598 1 91.75 21 ARG B C 1
ATOM 1984 O O . ARG B 1 21 ? -7.512 -20.156 8.641 1 91.75 21 ARG B O 1
ATOM 1991 N N . SER B 1 22 ? -6.164 -18.844 7.539 1 86.12 22 SER B N 1
ATOM 1992 C CA . SER B 1 22 ? -5.699 -18.188 8.758 1 86.12 22 SER B CA 1
ATOM 1993 C C . SER B 1 22 ? -6.848 -17.484 9.477 1 86.12 22 SER B C 1
ATOM 1995 O O . SER B 1 22 ? -6.777 -17.25 10.688 1 86.12 22 SER B O 1
ATOM 1997 N N . ARG B 1 23 ? -7.953 -17.219 8.734 1 83.75 23 ARG B N 1
ATOM 1998 C CA . ARG B 1 23 ? -9.109 -16.531 9.297 1 83.75 23 ARG B CA 1
ATOM 1999 C C . ARG B 1 23 ? -10.164 -17.531 9.773 1 83.75 23 ARG B C 1
ATOM 2001 O O . ARG B 1 23 ? -11.258 -17.141 10.18 1 83.75 23 ARG B O 1
ATOM 2008 N N . GLY B 1 24 ? -9.859 -18.797 9.578 1 88.5 24 GLY B N 1
ATOM 2009 C CA . GLY B 1 24 ? -10.742 -19.812 10.141 1 88.5 24 GLY B CA 1
ATOM 2010 C C . GLY B 1 24 ? -11.664 -20.438 9.109 1 88.5 24 GLY B C 1
ATOM 2011 O O . GLY B 1 24 ? -12.523 -21.234 9.453 1 88.5 24 GLY B O 1
ATOM 2012 N N . VAL B 1 25 ? -11.547 -20 7.891 1 91.88 25 VAL B N 1
ATOM 2013 C CA . VAL B 1 25 ? -12.32 -20.672 6.855 1 91.88 25 VAL B CA 1
ATOM 2014 C C . VAL B 1 25 ? -11.867 -22.125 6.719 1 91.88 25 VAL B C 1
ATOM 2016 O O . VAL B 1 25 ? -10.664 -22.391 6.586 1 91.88 25 VAL B O 1
ATOM 2019 N N . THR B 1 26 ? -12.758 -23 6.742 1 95.5 26 THR B N 1
ATOM 2020 C CA . THR B 1 26 ? -12.383 -24.406 6.727 1 95.5 26 THR B CA 1
ATOM 2021 C C . THR B 1 26 ? -12.094 -24.875 5.301 1 95.5 26 THR B C 1
ATOM 2023 O O . THR B 1 26 ? -12.516 -24.25 4.336 1 95.5 26 THR B O 1
ATOM 2026 N N . TYR B 1 27 ? -11.383 -25.984 5.191 1 96.19 27 TYR B N 1
ATOM 2027 C CA . TYR B 1 27 ? -11.133 -26.578 3.881 1 96.19 27 TYR B CA 1
ATOM 2028 C C . TYR B 1 27 ? -12.438 -27.016 3.232 1 96.19 27 TYR B C 1
ATOM 2030 O O . TYR B 1 27 ? -12.586 -26.969 2.01 1 96.19 27 TYR B O 1
ATOM 2038 N N . ARG B 1 28 ? -13.344 -27.438 4.004 1 96.56 28 ARG B N 1
ATOM 2039 C CA . ARG B 1 28 ? -14.656 -27.828 3.492 1 96.56 28 ARG B CA 1
ATOM 2040 C C . ARG B 1 28 ? -15.359 -26.656 2.822 1 96.56 28 ARG B C 1
ATOM 2042 O O . ARG B 1 28 ? -15.898 -26.797 1.721 1 96.56 28 ARG B O 1
ATOM 2049 N N . GLU B 1 29 ? -15.359 -25.516 3.42 1 95.75 29 GLU B N 1
ATOM 2050 C CA . GLU B 1 29 ? -15.961 -24.312 2.859 1 95.75 29 GLU B CA 1
ATOM 2051 C C . GLU B 1 29 ? -15.258 -23.891 1.569 1 95.75 29 GLU B C 1
ATOM 2053 O O . GLU B 1 29 ? -15.914 -23.5 0.598 1 95.75 29 GLU B O 1
ATOM 2058 N N . LEU B 1 30 ? -13.977 -23.969 1.615 1 96.44 30 LEU B N 1
ATOM 2059 C CA . LEU B 1 30 ? -13.203 -23.609 0.431 1 96.44 30 LEU B CA 1
ATOM 2060 C C . LEU B 1 30 ? -13.5 -24.578 -0.717 1 96.44 30 LEU B C 1
ATOM 2062 O O . LEU B 1 30 ? -13.617 -24.156 -1.869 1 96.44 30 LEU B O 1
ATOM 2066 N N . ALA B 1 31 ? -13.602 -25.844 -0.359 1 96.94 31 ALA B N 1
ATOM 2067 C CA . ALA B 1 31 ? -13.906 -26.859 -1.372 1 96.94 31 ALA B CA 1
ATOM 2068 C C . ALA B 1 31 ? -15.281 -26.609 -1.999 1 96.94 31 ALA B C 1
ATOM 2070 O O . ALA B 1 31 ? -15.438 -26.703 -3.219 1 96.94 31 ALA B O 1
ATOM 2071 N N . GLU B 1 32 ? -16.188 -26.281 -1.232 1 96.31 32 GLU B N 1
ATOM 2072 C CA . GLU B 1 32 ? -17.531 -26 -1.714 1 96.31 32 GLU B CA 1
ATOM 2073 C C . GLU B 1 32 ? -17.547 -24.766 -2.615 1 96.31 32 GLU B C 1
ATOM 2075 O O . GLU B 1 32 ? -18.203 -24.75 -3.652 1 96.31 32 GLU B O 1
ATOM 2080 N N . ALA B 1 33 ? -16.828 -23.828 -2.303 1 94.12 33 ALA B N 1
ATOM 2081 C CA . ALA B 1 33 ? -16.844 -22.547 -3.014 1 94.12 33 ALA B CA 1
ATOM 2082 C C . ALA B 1 33 ? -16.062 -22.641 -4.324 1 94.12 33 ALA B C 1
ATOM 2084 O O . ALA B 1 33 ? -16.438 -22.016 -5.32 1 94.12 33 ALA B O 1
ATOM 2085 N N . THR B 1 34 ? -15.023 -23.422 -4.324 1 94.81 34 THR B N 1
ATOM 2086 C CA . THR B 1 34 ? -14.109 -23.391 -5.461 1 94.81 34 THR B CA 1
ATOM 2087 C C . THR B 1 34 ? -14.32 -24.609 -6.359 1 94.81 34 THR B C 1
ATOM 2089 O O . THR B 1 34 ? -13.875 -24.625 -7.508 1 94.81 34 THR B O 1
ATOM 2092 N N . GLY B 1 35 ? -14.844 -25.625 -5.785 1 95.06 35 GLY B N 1
ATOM 2093 C CA . GLY B 1 35 ? -14.992 -26.875 -6.504 1 95.06 35 GLY B CA 1
ATOM 2094 C C . GLY B 1 35 ? -13.719 -27.703 -6.539 1 95.06 35 GLY B C 1
ATOM 2095 O O . GLY B 1 35 ? -13.578 -28.609 -7.363 1 95.06 35 GLY B O 1
ATOM 2096 N N . VAL B 1 36 ? -12.773 -27.344 -5.727 1 96.19 36 VAL B N 1
ATOM 2097 C CA . VAL B 1 36 ? -11.492 -28.047 -5.664 1 96.19 36 VAL B CA 1
ATOM 2098 C C . VAL B 1 36 ? -11.469 -28.969 -4.445 1 96.19 36 VAL B C 1
ATOM 2100 O O . VAL B 1 36 ? -11.961 -28.609 -3.377 1 96.19 36 VAL B O 1
ATOM 2103 N N . ASP B 1 37 ? -10.875 -30.047 -4.586 1 95.44 37 ASP B N 1
ATOM 2104 C CA . ASP B 1 37 ? -10.797 -31.062 -3.531 1 95.44 37 ASP B CA 1
ATOM 2105 C C . ASP B 1 37 ? -10.031 -30.531 -2.322 1 95.44 37 ASP B C 1
ATOM 2107 O O . ASP B 1 37 ? -9.031 -29.828 -2.477 1 95.44 37 ASP B O 1
ATOM 2111 N N . GLU B 1 38 ? -10.438 -30.969 -1.109 1 97 38 GLU B N 1
ATOM 2112 C CA . GLU B 1 38 ? -9.852 -30.469 0.134 1 97 38 GLU B CA 1
ATOM 2113 C C . GLU B 1 38 ? -8.367 -30.812 0.225 1 97 38 GLU B C 1
ATOM 2115 O O . GLU B 1 38 ? -7.57 -30 0.705 1 97 38 GLU B O 1
ATOM 2120 N N . THR B 1 39 ? -8.055 -31.953 -0.235 1 96.06 39 THR B N 1
ATOM 2121 C CA . THR B 1 39 ? -6.668 -32.406 -0.17 1 96.06 39 THR B CA 1
ATOM 2122 C C . THR B 1 39 ? -5.781 -31.531 -1.059 1 96.06 39 THR B C 1
ATOM 2124 O O . THR B 1 39 ? -4.684 -31.141 -0.658 1 96.06 39 THR B O 1
ATOM 2127 N N . LEU B 1 40 ? -6.305 -31.312 -2.166 1 96.25 40 LEU B N 1
ATOM 2128 C CA . LEU B 1 40 ? -5.57 -30.453 -3.094 1 96.25 40 LEU B CA 1
ATOM 2129 C C . LEU B 1 40 ? -5.457 -29.047 -2.553 1 96.25 40 LEU B C 1
ATOM 2131 O O . LEU B 1 40 ? -4.395 -28.422 -2.645 1 96.25 40 LEU B O 1
ATOM 2135 N N . LEU B 1 41 ? -6.5 -28.5 -1.979 1 96.81 41 LEU B N 1
ATOM 2136 C CA . LEU B 1 41 ? -6.488 -27.172 -1.38 1 96.81 41 LEU B CA 1
ATOM 2137 C C . LEU B 1 41 ? -5.434 -27.078 -0.281 1 96.81 41 LEU B C 1
ATOM 2139 O O . LEU B 1 41 ? -4.738 -26.062 -0.166 1 96.81 41 LEU B O 1
ATOM 2143 N N . ALA B 1 42 ? -5.32 -28.141 0.462 1 96.38 42 ALA B N 1
ATOM 2144 C CA . ALA B 1 42 ? -4.336 -28.156 1.538 1 96.38 42 ALA B CA 1
ATOM 2145 C C . ALA B 1 42 ? -2.918 -28.047 0.985 1 96.38 42 ALA B C 1
ATOM 2147 O O . ALA B 1 42 ? -2.061 -27.391 1.582 1 96.38 42 ALA B O 1
ATOM 2148 N N . ARG B 1 43 ? -2.719 -28.672 -0.118 1 95.5 43 ARG B N 1
ATOM 2149 C CA . ARG B 1 43 ? -1.401 -28.609 -0.744 1 95.5 43 ARG B CA 1
ATOM 2150 C C . ARG B 1 43 ? -1.126 -27.203 -1.284 1 95.5 43 ARG B C 1
ATOM 2152 O O . ARG B 1 43 ? 0.016 -26.734 -1.266 1 95.5 43 ARG B O 1
ATOM 2159 N N . TYR B 1 44 ? -2.184 -26.562 -1.861 1 95.69 44 TYR B N 1
ATOM 2160 C CA . TYR B 1 44 ? -2.033 -25.188 -2.312 1 95.69 44 TYR B CA 1
ATOM 2161 C C . TYR B 1 44 ? -1.729 -24.266 -1.143 1 95.69 44 TYR B C 1
ATOM 2163 O O . TYR B 1 44 ? -0.819 -23.438 -1.22 1 95.69 44 TYR B O 1
ATOM 2171 N N . VAL B 1 45 ? -2.402 -24.438 -0.035 1 94.12 45 VAL B N 1
ATOM 2172 C CA . VAL B 1 45 ? -2.289 -23.578 1.137 1 94.12 45 VAL B CA 1
ATOM 2173 C C . VAL B 1 45 ? -0.897 -23.719 1.749 1 94.12 45 VAL B C 1
ATOM 2175 O O . VAL B 1 45 ? -0.295 -22.734 2.176 1 94.12 45 VAL B O 1
ATOM 2178 N N . SER B 1 46 ? -0.335 -24.922 1.749 1 92.81 46 SER B N 1
ATOM 2179 C CA . SER B 1 46 ? 0.994 -25.141 2.311 1 92.81 46 SER B CA 1
ATOM 2180 C C . SER B 1 46 ? 2.078 -24.562 1.406 1 92.81 46 SER B C 1
ATOM 2182 O O . SER B 1 46 ? 3.221 -24.391 1.832 1 92.81 46 SER B O 1
ATOM 2184 N N . GLY B 1 47 ? 1.665 -24.328 0.181 1 91 47 GLY B N 1
ATOM 2185 C CA . GLY B 1 47 ? 2.613 -23.781 -0.777 1 91 47 GLY B CA 1
ATOM 2186 C C . GLY B 1 47 ? 3.463 -24.844 -1.446 1 91 47 GLY B C 1
ATOM 2187 O O . GLY B 1 47 ? 4.375 -24.531 -2.215 1 91 47 GLY B O 1
ATOM 2188 N N . ARG B 1 48 ? 3.193 -26.078 -1.286 1 90.94 48 ARG B N 1
ATOM 2189 C CA . ARG B 1 48 ? 3.967 -27.172 -1.845 1 90.94 48 ARG B CA 1
ATOM 2190 C C . ARG B 1 48 ? 3.656 -27.359 -3.326 1 90.94 48 ARG B C 1
ATOM 2192 O O . ARG B 1 48 ? 4.52 -27.797 -4.094 1 90.94 48 ARG B O 1
ATOM 2199 N N . VAL B 1 49 ? 2.426 -27.094 -3.586 1 93.31 49 VAL B N 1
ATOM 2200 C CA . VAL B 1 49 ? 1.947 -27.219 -4.957 1 93.31 49 VAL B CA 1
ATOM 2201 C C . VAL B 1 49 ? 1.259 -25.938 -5.395 1 93.31 49 VAL B C 1
ATOM 2203 O O . VAL B 1 49 ? 0.622 -25.25 -4.582 1 93.31 49 VAL B O 1
ATOM 2206 N N . MET B 1 50 ? 1.44 -25.656 -6.672 1 95.31 50 MET B N 1
ATOM 2207 C CA . MET B 1 50 ? 0.741 -24.516 -7.234 1 95.31 50 MET B CA 1
ATOM 2208 C C . MET B 1 50 ? -0.402 -24.953 -8.141 1 95.31 50 MET B C 1
ATOM 2210 O O . MET B 1 50 ? -0.274 -25.938 -8.867 1 95.31 50 MET B O 1
ATOM 2214 N N . PRO B 1 51 ? -1.461 -24.266 -8.094 1 96 51 PRO B N 1
ATOM 2215 C CA . PRO B 1 51 ? -2.543 -24.609 -9.016 1 96 51 PRO B CA 1
ATOM 2216 C C . PRO B 1 51 ? -2.201 -24.297 -10.469 1 96 51 PRO B C 1
ATOM 2218 O O . PRO B 1 51 ? -1.425 -23.375 -10.734 1 96 51 PRO B O 1
ATOM 2221 N N . GLY B 1 52 ? -2.826 -25.109 -11.367 1 94.19 52 GLY B N 1
ATOM 2222 C CA . GLY B 1 52 ? -2.762 -24.734 -12.766 1 94.19 52 GLY B CA 1
ATOM 2223 C C . GLY B 1 52 ? -3.566 -23.484 -13.094 1 94.19 52 GLY B C 1
ATOM 2224 O O . GLY B 1 52 ? -4.305 -22.984 -12.25 1 94.19 52 GLY B O 1
ATOM 2225 N N . ALA B 1 53 ? -3.422 -23.016 -14.273 1 92.69 53 ALA B N 1
ATOM 2226 C CA . ALA B 1 53 ? -4.043 -21.75 -14.68 1 92.69 53 ALA B CA 1
ATOM 2227 C C . ALA B 1 53 ? -5.562 -21.828 -14.555 1 92.69 53 ALA B C 1
ATOM 2229 O O . ALA B 1 53 ? -6.188 -20.953 -13.961 1 92.69 53 ALA B O 1
ATOM 2230 N N . ARG B 1 54 ? -6.109 -22.875 -15.102 1 93.69 54 ARG B N 1
ATOM 2231 C CA . ARG B 1 54 ? -7.562 -23.047 -15.07 1 93.69 54 ARG B CA 1
ATOM 2232 C C . ARG B 1 54 ? -8.062 -23.188 -13.641 1 93.69 54 ARG B C 1
ATOM 2234 O O . ARG B 1 54 ? -9.086 -22.609 -13.273 1 93.69 54 ARG B O 1
ATOM 2241 N N . GLN B 1 55 ? -7.324 -23.969 -12.922 1 94.75 55 GLN B N 1
ATOM 2242 C CA . GLN B 1 55 ? -7.688 -24.172 -11.523 1 94.75 55 GLN B CA 1
ATOM 2243 C C . GLN B 1 55 ? -7.586 -22.859 -10.734 1 94.75 55 GLN B C 1
ATOM 2245 O O . GLN B 1 55 ? -8.406 -22.594 -9.859 1 94.75 55 GLN B O 1
ATOM 2250 N N . ALA B 1 56 ? -6.551 -22.047 -11.047 1 94.44 56 ALA B N 1
ATOM 2251 C CA . ALA B 1 56 ? -6.383 -20.766 -10.375 1 94.44 56 ALA B CA 1
ATOM 2252 C C . ALA B 1 56 ? -7.57 -19.844 -10.648 1 94.44 56 ALA B C 1
ATOM 2254 O O . ALA B 1 56 ? -8.062 -19.172 -9.742 1 94.44 56 ALA B O 1
ATOM 2255 N N . GLU B 1 57 ? -8.031 -19.875 -11.828 1 91.94 57 GLU B N 1
ATOM 2256 C CA . GLU B 1 57 ? -9.188 -19.062 -12.188 1 91.94 57 GLU B CA 1
ATOM 2257 C C . GLU B 1 57 ? -10.438 -19.516 -11.438 1 91.94 57 GLU B C 1
ATOM 2259 O O . GLU B 1 57 ? -11.219 -18.688 -10.961 1 91.94 57 GLU B O 1
ATOM 2264 N N . ARG B 1 58 ? -10.562 -20.812 -11.422 1 93.06 58 ARG B N 1
ATOM 2265 C CA . ARG B 1 58 ? -11.695 -21.391 -10.695 1 93.06 58 ARG B CA 1
ATOM 2266 C C . ARG B 1 58 ? -11.648 -21.016 -9.219 1 93.06 58 ARG B C 1
ATOM 2268 O O . ARG B 1 58 ? -12.672 -20.641 -8.633 1 93.06 58 ARG B O 1
ATOM 2275 N N . ILE B 1 59 ? -10.516 -21.188 -8.68 1 94.12 59 ILE B N 1
ATOM 2276 C CA . ILE B 1 59 ? -10.336 -20.859 -7.266 1 94.12 59 ILE B CA 1
ATOM 2277 C C . ILE B 1 59 ? -10.656 -19.375 -7.035 1 94.12 59 ILE B C 1
ATOM 2279 O O . ILE B 1 59 ? -11.344 -19.016 -6.078 1 94.12 59 ILE B O 1
ATOM 2283 N N . TRP B 1 60 ? -10.172 -18.562 -7.922 1 89.88 60 TRP B N 1
ATOM 2284 C CA . TRP B 1 60 ? -10.406 -17.125 -7.805 1 89.88 60 TRP B CA 1
ATOM 2285 C C . TRP B 1 60 ? -11.906 -16.812 -7.801 1 89.88 60 TRP B C 1
ATOM 2287 O O . TRP B 1 60 ? -12.398 -16.109 -6.922 1 89.88 60 TRP B O 1
ATOM 2297 N N . LYS B 1 61 ? -12.586 -17.359 -8.758 1 89.69 61 LYS B N 1
ATOM 2298 C CA . LYS B 1 61 ? -14.023 -17.141 -8.852 1 89.69 61 LYS B CA 1
ATOM 2299 C C . LYS B 1 61 ? -14.742 -17.656 -7.605 1 89.69 61 LYS B C 1
ATOM 2301 O O . LYS B 1 61 ? -15.633 -16.984 -7.074 1 89.69 61 LYS B O 1
ATOM 2306 N N . GLY B 1 62 ? -14.359 -18.766 -7.137 1 91.69 62 GLY B N 1
ATOM 2307 C CA . GLY B 1 62 ? -14.945 -19.328 -5.93 1 91.69 62 GLY B CA 1
ATOM 2308 C C . GLY B 1 62 ? -14.695 -18.5 -4.695 1 91.69 62 GLY B C 1
ATOM 2309 O O . GLY B 1 62 ? -15.594 -18.328 -3.861 1 91.69 62 GLY B O 1
ATOM 2310 N N . LEU B 1 63 ? -13.477 -18.031 -4.578 1 90.38 63 LEU B N 1
ATOM 2311 C CA . LEU B 1 63 ? -13.141 -17.188 -3.43 1 90.38 63 LEU B CA 1
ATOM 2312 C C . LEU B 1 63 ? -13.961 -15.906 -3.432 1 90.38 63 LEU B C 1
ATOM 2314 O O . LEU B 1 63 ? -14.406 -15.445 -2.375 1 90.38 63 LEU B O 1
ATOM 2318 N N . LEU B 1 64 ? -14.109 -15.336 -4.602 1 87.06 64 LEU B N 1
ATOM 2319 C CA . LEU B 1 64 ? -14.898 -14.109 -4.707 1 87.06 64 LEU B CA 1
ATOM 2320 C C . LEU B 1 64 ? -16.328 -14.344 -4.242 1 87.06 64 LEU B C 1
ATOM 2322 O O . LEU B 1 64 ? -16.953 -13.453 -3.654 1 87.06 64 LEU B O 1
ATOM 2326 N N . ASP B 1 65 ? -16.828 -15.508 -4.457 1 86.25 65 ASP B N 1
ATOM 2327 C CA . ASP B 1 65 ? -18.203 -15.844 -4.102 1 86.25 65 ASP B CA 1
ATOM 2328 C C . ASP B 1 65 ? -18.375 -15.914 -2.586 1 86.25 65 ASP B C 1
ATOM 2330 O O . ASP B 1 65 ? -19.406 -15.523 -2.057 1 86.25 65 ASP B O 1
ATOM 2334 N N . ILE B 1 66 ? -17.359 -16.312 -1.878 1 86.56 66 ILE B N 1
ATOM 2335 C CA . ILE B 1 66 ? -17.578 -16.578 -0.457 1 86.56 66 ILE B CA 1
ATOM 2336 C C . ILE B 1 66 ? -16.812 -15.547 0.37 1 86.56 66 ILE B C 1
ATOM 2338 O O . ILE B 1 66 ? -17.078 -15.367 1.561 1 86.56 66 ILE B O 1
ATOM 2342 N N . LEU B 1 67 ? -15.828 -14.953 -0.284 1 87.44 67 LEU B N 1
ATOM 2343 C CA . LEU B 1 67 ? -14.945 -14.047 0.45 1 87.44 67 LEU B CA 1
ATOM 2344 C C . LEU B 1 67 ? -14.719 -12.758 -0.333 1 87.44 67 LEU B C 1
ATOM 2346 O O . LEU B 1 67 ? -13.664 -12.133 -0.208 1 87.44 67 LEU B O 1
ATOM 2350 N N . GLY B 1 68 ? -15.633 -12.438 -1.194 1 89.88 68 GLY B N 1
ATOM 2351 C CA . GLY B 1 68 ? -15.477 -11.18 -1.901 1 89.88 68 GLY B CA 1
ATOM 2352 C C . GLY B 1 68 ? -15.336 -9.984 -0.973 1 89.88 68 GLY B C 1
ATOM 2353 O O . GLY B 1 68 ? -15.789 -10.023 0.172 1 89.88 68 GLY B O 1
ATOM 2354 N N . PRO B 1 69 ? -14.617 -9 -1.489 1 92.75 69 PRO B N 1
ATOM 2355 C CA . PRO B 1 69 ? -14.367 -7.871 -0.584 1 92.75 69 PRO B CA 1
ATOM 2356 C C . PRO B 1 69 ? -15.656 -7.223 -0.084 1 92.75 69 PRO B C 1
ATOM 2358 O O . PRO B 1 69 ? -15.703 -6.707 1.036 1 92.75 69 PRO B O 1
ATOM 2361 N N . ALA B 1 70 ? -16.688 -7.23 -0.881 1 92.88 70 ALA B N 1
ATOM 2362 C CA . ALA B 1 70 ? -17.969 -6.703 -0.426 1 92.88 70 ALA B CA 1
ATOM 2363 C C . ALA B 1 70 ? -18.5 -7.484 0.777 1 92.88 70 ALA B C 1
ATOM 2365 O O . ALA B 1 70 ? -19 -6.898 1.733 1 92.88 70 ALA B O 1
ATOM 2366 N N . ARG B 1 71 ? -18.359 -8.742 0.719 1 88.75 71 ARG B N 1
ATOM 2367 C CA . ARG B 1 71 ? -18.781 -9.602 1.816 1 88.75 71 ARG B CA 1
ATOM 2368 C C . ARG B 1 71 ? -17.938 -9.367 3.061 1 88.75 71 ARG B C 1
ATOM 2370 O O . ARG B 1 71 ? -18.469 -9.281 4.172 1 88.75 71 ARG B O 1
ATOM 2377 N N . LEU B 1 72 ? -16.656 -9.289 2.838 1 86.81 72 LEU B N 1
ATOM 2378 C CA . LEU B 1 72 ? -15.742 -9.039 3.949 1 86.81 72 LEU B CA 1
ATOM 2379 C C . LEU B 1 72 ? -16.078 -7.727 4.652 1 86.81 72 LEU B C 1
ATOM 2381 O O . LEU B 1 72 ? -16.047 -7.648 5.883 1 86.81 72 LEU B O 1
ATOM 2385 N N . LEU B 1 73 ? -16.422 -6.766 3.879 1 88.5 73 LEU B N 1
ATOM 2386 C CA . LEU B 1 73 ? -16.812 -5.469 4.43 1 88.5 73 LEU B CA 1
ATOM 2387 C C . LEU B 1 73 ? -18.156 -5.547 5.133 1 88.5 73 LEU B C 1
ATOM 2389 O O . LEU B 1 73 ? -18.344 -4.957 6.199 1 88.5 73 LEU B O 1
ATOM 2393 N N . ALA B 1 74 ? -19.062 -6.207 4.535 1 83.88 74 ALA B N 1
ATOM 2394 C CA . ALA B 1 74 ? -20.422 -6.32 5.055 1 83.88 74 ALA B CA 1
ATOM 2395 C C . ALA B 1 74 ? -20.438 -7.023 6.406 1 83.88 74 ALA B C 1
ATOM 2397 O O . ALA B 1 74 ? -21.266 -6.711 7.266 1 83.88 74 ALA B O 1
ATOM 2398 N N . GLU B 1 75 ? -19.5 -7.906 6.52 1 77.5 75 GLU B N 1
ATOM 2399 C CA . GLU B 1 75 ? -19.391 -8.586 7.805 1 77.5 75 GLU B CA 1
ATOM 2400 C C . GLU B 1 75 ? -19.125 -7.598 8.938 1 77.5 75 GLU B C 1
ATOM 2402 O O . GLU B 1 75 ? -19.672 -7.734 10.031 1 77.5 75 GLU B O 1
ATOM 2407 N N . SER B 1 76 ? -18.328 -6.621 8.656 1 74.62 76 SER B N 1
ATOM 2408 C CA . SER B 1 76 ? -18.047 -5.598 9.656 1 74.62 76 SER B CA 1
ATOM 2409 C C . SER B 1 76 ? -19.266 -4.707 9.898 1 74.62 76 SER B C 1
ATOM 2411 O O . SER B 1 76 ? -19.5 -4.262 11.023 1 74.62 76 SER B O 1
ATOM 2413 N N . LEU B 1 77 ? -20.016 -4.477 8.906 1 76.94 77 LEU B N 1
ATOM 2414 C CA . LEU B 1 77 ? -21.234 -3.674 8.992 1 76.94 77 LEU B CA 1
ATOM 2415 C C . LEU B 1 77 ? -22.297 -4.379 9.836 1 76.94 77 LEU B C 1
ATOM 2417 O O . LEU B 1 77 ? -23.016 -3.736 10.609 1 76.94 77 LEU B O 1
ATOM 2421 N N . GLU B 1 78 ? -22.391 -5.57 9.734 1 69.62 78 GLU B N 1
ATOM 2422 C CA . GLU B 1 78 ? -23.391 -6.355 10.469 1 69.62 78 GLU B CA 1
ATOM 2423 C C . GLU B 1 78 ? -23.109 -6.309 11.969 1 69.62 78 GLU B C 1
ATOM 2425 O O . GLU B 1 78 ? -24.047 -6.418 12.773 1 69.62 78 GLU B O 1
ATOM 2430 N N . LYS B 1 79 ? -21.922 -6.094 12.164 1 70.25 79 LYS B N 1
ATOM 2431 C CA . LYS B 1 79 ? -21.578 -5.926 13.578 1 70.25 79 LYS B CA 1
ATOM 2432 C C . LYS B 1 79 ? -21.844 -4.492 14.039 1 70.25 79 LYS B C 1
ATOM 2434 O O . LYS B 1 79 ? -21.484 -4.117 15.156 1 70.25 79 LYS B O 1
ATOM 2439 N N . GLY B 1 80 ? -22.562 -3.818 13.039 1 68.31 80 GLY B N 1
ATOM 2440 C CA . GLY B 1 80 ? -23 -2.465 13.336 1 68.31 80 GLY B CA 1
ATOM 2441 C C . GLY B 1 80 ? -21.906 -1.433 13.203 1 68.31 80 GLY B C 1
ATOM 2442 O O . GLY B 1 80 ? -22.031 -0.303 13.672 1 68.31 80 GLY B O 1
ATOM 2443 N N . ARG B 1 81 ? -20.859 -1.939 12.766 1 75.56 81 ARG B N 1
ATOM 2444 C CA . ARG B 1 81 ? -19.75 -0.986 12.633 1 75.56 81 ARG B CA 1
ATOM 2445 C C . ARG B 1 81 ? -19.203 -0.99 11.211 1 75.56 81 ARG B C 1
ATOM 2447 O O . ARG B 1 81 ? -19.109 -2.043 10.578 1 75.56 81 ARG B O 1
ATOM 2454 N N . LEU B 1 82 ? -19.188 0.226 10.609 1 79.12 82 LEU B N 1
ATOM 2455 C CA . LEU B 1 82 ? -18.438 0.355 9.367 1 79.12 82 LEU B CA 1
ATOM 2456 C C . LEU B 1 82 ? -16.953 0.575 9.648 1 79.12 82 LEU B C 1
ATOM 2458 O O . LEU B 1 82 ? -16.547 1.641 10.125 1 79.12 82 LEU B O 1
ATOM 2462 N N . ASP B 1 83 ? -16.203 -0.513 9.547 1 86.88 83 ASP B N 1
ATOM 2463 C CA . ASP B 1 83 ? -14.797 -0.43 9.914 1 86.88 83 ASP B CA 1
ATOM 2464 C C . ASP B 1 83 ? -13.906 -0.541 8.68 1 86.88 83 ASP B C 1
ATOM 2466 O O . ASP B 1 83 ? -13.281 -1.577 8.445 1 86.88 83 ASP B O 1
ATOM 2470 N N . VAL B 1 84 ? -13.805 0.521 7.945 1 89.62 84 VAL B N 1
ATOM 2471 C CA . VAL B 1 84 ? -13.023 0.556 6.711 1 89.62 84 VAL B CA 1
ATOM 2472 C C . VAL B 1 84 ? -11.531 0.518 7.043 1 89.62 84 VAL B C 1
ATOM 2474 O O . VAL B 1 84 ? -10.742 -0.072 6.301 1 89.62 84 VAL B O 1
ATOM 2477 N N . GLU B 1 85 ? -11.242 1.038 8.195 1 90 85 GLU B N 1
ATOM 2478 C CA . GLU B 1 85 ? -9.836 1.05 8.602 1 90 85 GLU B CA 1
ATOM 2479 C C . GLU B 1 85 ? -9.312 -0.367 8.82 1 90 85 GLU B C 1
ATOM 2481 O O . GLU B 1 85 ? -8.258 -0.729 8.305 1 90 85 GLU B O 1
ATOM 2486 N N . ALA B 1 86 ? -10.109 -1.148 9.562 1 91.62 86 ALA B N 1
ATOM 2487 C CA . ALA B 1 86 ? -9.719 -2.533 9.812 1 91.62 86 ALA B CA 1
ATOM 2488 C C . ALA B 1 86 ? -9.633 -3.322 8.508 1 91.62 86 ALA B C 1
ATOM 2490 O O . ALA B 1 86 ? -8.703 -4.113 8.305 1 91.62 86 ALA B O 1
ATOM 2491 N N . ALA B 1 87 ? -10.57 -3.086 7.625 1 93.38 87 ALA B N 1
ATOM 2492 C CA . ALA B 1 87 ? -10.609 -3.795 6.348 1 93.38 87 ALA B CA 1
ATOM 2493 C C . ALA B 1 87 ? -9.383 -3.467 5.5 1 93.38 87 ALA B C 1
ATOM 2495 O O . ALA B 1 87 ? -8.727 -4.367 4.973 1 93.38 87 ALA B O 1
ATOM 2496 N N . LEU B 1 88 ? -9.055 -2.225 5.457 1 95.44 88 LEU B N 1
ATOM 2497 C CA . LEU B 1 88 ? -7.969 -1.773 4.59 1 95.44 88 LEU B CA 1
ATOM 2498 C C . LEU B 1 88 ? -6.613 -2.156 5.168 1 95.44 88 LEU B C 1
ATOM 2500 O O . LEU B 1 88 ? -5.602 -2.129 4.461 1 95.44 88 LEU B O 1
ATOM 2504 N N . GLY B 1 89 ? -6.617 -2.531 6.445 1 95.38 89 GLY B N 1
ATOM 2505 C CA . GLY B 1 89 ? -5.398 -3.037 7.059 1 95.38 89 GLY B CA 1
ATOM 2506 C C . GLY B 1 89 ? -5.227 -4.535 6.898 1 95.38 89 GLY B C 1
ATOM 2507 O O . GLY B 1 89 ? -4.152 -5.074 7.172 1 95.38 89 GLY B O 1
ATOM 2508 N N . ASP B 1 90 ? -6.25 -5.211 6.48 1 93.75 90 ASP B N 1
ATOM 2509 C CA . ASP B 1 90 ? -6.273 -6.656 6.293 1 93.75 90 ASP B CA 1
ATOM 2510 C C . ASP B 1 90 ? -5.707 -7.043 4.93 1 93.75 90 ASP B C 1
ATOM 2512 O O . ASP B 1 90 ? -6.297 -6.719 3.895 1 93.75 90 ASP B O 1
ATOM 2516 N N . PRO B 1 91 ? -4.613 -7.844 4.938 1 93.12 91 PRO B N 1
ATOM 2517 C CA . PRO B 1 91 ? -4.012 -8.211 3.654 1 93.12 91 PRO B CA 1
ATOM 2518 C C . PRO B 1 91 ? -4.973 -8.984 2.752 1 93.12 91 PRO B C 1
ATOM 2520 O O . PRO B 1 91 ? -4.926 -8.836 1.526 1 93.12 91 PRO B O 1
ATOM 2523 N N . LEU B 1 92 ? -5.805 -9.797 3.348 1 91.25 92 LEU B N 1
ATOM 2524 C CA . LEU B 1 92 ? -6.77 -10.508 2.521 1 91.25 92 LEU B CA 1
ATOM 2525 C C . LEU B 1 92 ? -7.73 -9.539 1.843 1 91.25 92 LEU B C 1
ATOM 2527 O O . LEU B 1 92 ? -7.992 -9.656 0.643 1 91.25 92 LEU B O 1
ATOM 2531 N N . PHE B 1 93 ? -8.219 -8.594 2.592 1 93.75 93 PHE B N 1
ATOM 2532 C CA . PHE B 1 93 ? -9.148 -7.629 2.016 1 93.75 93 PHE B CA 1
ATOM 2533 C C . PHE B 1 93 ? -8.477 -6.824 0.911 1 93.75 93 PHE B C 1
ATOM 2535 O O . PHE B 1 93 ? -9.062 -6.605 -0.151 1 93.75 93 PHE B O 1
ATOM 2542 N N . VAL B 1 94 ? -7.273 -6.375 1.13 1 95 94 VAL B N 1
ATOM 2543 C CA . VAL B 1 94 ? -6.562 -5.551 0.158 1 95 94 VAL B CA 1
ATOM 2544 C C . VAL B 1 94 ? -6.352 -6.34 -1.133 1 95 94 VAL B C 1
ATOM 2546 O O . VAL B 1 94 ? -6.621 -5.836 -2.225 1 95 94 VAL B O 1
ATOM 2549 N N . VAL B 1 95 ? -5.977 -7.59 -1.005 1 90.5 95 VAL B N 1
ATOM 2550 C CA . VAL B 1 95 ? -5.703 -8.422 -2.174 1 90.5 95 VAL B CA 1
ATOM 2551 C C . VAL B 1 95 ? -7 -8.695 -2.93 1 90.5 95 VAL B C 1
ATOM 2553 O O . VAL B 1 95 ? -7.047 -8.586 -4.156 1 90.5 95 VAL B O 1
ATOM 2556 N N . MET B 1 96 ? -8.016 -9 -2.158 1 90.94 96 MET B N 1
ATOM 2557 C CA . MET B 1 96 ? -9.305 -9.266 -2.789 1 90.94 96 MET B CA 1
ATOM 2558 C C . MET B 1 96 ? -9.852 -8 -3.453 1 90.94 96 MET B C 1
ATOM 2560 O O . MET B 1 96 ? -10.445 -8.07 -4.531 1 90.94 96 MET B O 1
ATOM 2564 N N . SER B 1 97 ? -9.672 -6.887 -2.846 1 94.88 97 SER B N 1
ATOM 2565 C CA . SER B 1 97 ? -10.109 -5.617 -3.414 1 94.88 97 SER B CA 1
ATOM 2566 C C . SER B 1 97 ? -9.32 -5.273 -4.672 1 94.88 97 SER B C 1
ATOM 2568 O O . SER B 1 97 ? -9.883 -4.781 -5.652 1 94.88 97 SER B O 1
ATOM 2570 N N . GLN B 1 98 ? -7.988 -5.477 -4.586 1 91.88 98 GLN B N 1
ATOM 2571 C CA . GLN B 1 98 ? -7.137 -5.254 -5.75 1 91.88 98 GLN B CA 1
ATOM 2572 C C . GLN B 1 98 ? -7.645 -6.027 -6.961 1 91.88 98 GLN B C 1
ATOM 2574 O O . GLN B 1 98 ? -7.816 -5.457 -8.039 1 91.88 98 GLN B O 1
ATOM 2579 N N . LEU B 1 99 ? -7.918 -7.285 -6.734 1 85.62 99 LEU B N 1
ATOM 2580 C CA . LEU B 1 99 ? -8.383 -8.133 -7.828 1 85.62 99 LEU B CA 1
ATOM 2581 C C . LEU B 1 99 ? -9.766 -7.707 -8.297 1 85.62 99 LEU B C 1
ATOM 2583 O O . LEU B 1 99 ? -10.055 -7.738 -9.5 1 85.62 99 LEU B O 1
ATOM 2587 N N . TYR B 1 100 ? -10.594 -7.344 -7.383 1 91.06 100 TYR B N 1
ATOM 2588 C CA . TYR B 1 100 ? -11.93 -6.84 -7.699 1 91.06 100 TYR B CA 1
ATOM 2589 C C . TYR B 1 100 ? -11.852 -5.66 -8.656 1 91.06 100 TYR B C 1
ATOM 2591 O O . TYR B 1 100 ? -12.531 -5.645 -9.688 1 91.06 100 TYR B O 1
ATOM 2599 N N . PHE B 1 101 ? -11.055 -4.734 -8.391 1 94.5 101 PHE B N 1
ATOM 2600 C CA . PHE B 1 101 ? -10.969 -3.516 -9.188 1 94.5 101 PHE B CA 1
ATOM 2601 C C . PHE B 1 101 ? -10.258 -3.777 -10.508 1 94.5 101 PHE B C 1
ATOM 2603 O O . PHE B 1 101 ? -10.633 -3.225 -11.539 1 94.5 101 PHE B O 1
ATOM 2610 N N . LEU B 1 102 ? -9.203 -4.609 -10.484 1 88.75 102 LEU B N 1
ATOM 2611 C CA . LEU B 1 102 ? -8.469 -4.914 -11.711 1 88.75 102 LEU B CA 1
ATOM 2612 C C . LEU B 1 102 ? -9.391 -5.578 -12.734 1 88.75 102 LEU B C 1
ATOM 2614 O O . LEU B 1 102 ? -9.211 -5.402 -13.938 1 88.75 102 LEU B O 1
ATOM 2618 N N . ASP B 1 103 ? -10.328 -6.312 -12.25 1 85.69 103 ASP B N 1
ATOM 2619 C CA . ASP B 1 103 ? -11.281 -6.996 -13.117 1 85.69 103 ASP B CA 1
ATOM 2620 C C . ASP B 1 103 ? -12.281 -6.012 -13.719 1 85.69 103 ASP B C 1
ATOM 2622 O O . ASP B 1 103 ? -12.859 -6.273 -14.773 1 85.69 103 ASP B O 1
ATOM 2626 N N . ARG B 1 104 ? -12.438 -4.844 -13.141 1 91.75 104 ARG B N 1
ATOM 2627 C CA . ARG B 1 104 ? -13.523 -3.947 -13.516 1 91.75 104 ARG B CA 1
ATOM 2628 C C . ARG B 1 104 ? -12.992 -2.684 -14.18 1 91.75 104 ARG B C 1
ATOM 2630 O O . ARG B 1 104 ? -13.734 -1.98 -14.875 1 91.75 104 ARG B O 1
ATOM 2637 N N . ILE B 1 105 ? -11.812 -2.357 -13.844 1 92.25 105 ILE B N 1
ATOM 2638 C CA . ILE B 1 105 ? -11.195 -1.201 -14.484 1 92.25 105 ILE B CA 1
ATOM 2639 C C . ILE B 1 105 ? -10.523 -1.631 -15.789 1 92.25 105 ILE B C 1
ATOM 2641 O O . ILE B 1 105 ? -9.438 -2.211 -15.773 1 92.25 105 ILE B O 1
ATOM 2645 N N . LYS B 1 106 ? -11.086 -1.315 -16.844 1 86.25 106 LYS B N 1
ATOM 2646 C CA . LYS B 1 106 ? -10.602 -1.74 -18.156 1 86.25 106 LYS B CA 1
ATOM 2647 C C . LYS B 1 106 ? -9.898 -0.595 -18.875 1 86.25 106 LYS B C 1
ATOM 2649 O O . LYS B 1 106 ? -9.172 -0.82 -19.844 1 86.25 106 LYS B O 1
ATOM 2654 N N . ALA B 1 107 ? -10.102 0.583 -18.344 1 90.75 107 ALA B N 1
ATOM 2655 C CA . ALA B 1 107 ? -9.492 1.761 -18.969 1 90.75 107 ALA B CA 1
ATOM 2656 C C . ALA B 1 107 ? -7.996 1.804 -18.688 1 90.75 107 ALA B C 1
ATOM 2658 O O . ALA B 1 107 ? -7.512 1.199 -17.734 1 90.75 107 ALA B O 1
ATOM 2659 N N . ARG B 1 108 ? -7.391 2.402 -19.609 1 94.62 108 ARG B N 1
ATOM 2660 C CA . ARG B 1 108 ? -5.98 2.695 -19.391 1 94.62 108 ARG B CA 1
ATOM 2661 C C . ARG B 1 108 ? -5.785 3.578 -18.156 1 94.62 108 ARG B C 1
ATOM 2663 O O . ARG B 1 108 ? -6.582 4.484 -17.906 1 94.62 108 ARG B O 1
ATOM 2670 N N . VAL B 1 109 ? -4.801 3.318 -17.344 1 97.5 109 VAL B N 1
ATOM 2671 C CA . VAL B 1 109 ? -4.43 4.109 -16.172 1 97.5 109 VAL B CA 1
ATOM 2672 C C . VAL B 1 109 ? -2.951 4.477 -16.25 1 97.5 109 VAL B C 1
ATOM 2674 O O . VAL B 1 109 ? -2.092 3.602 -16.375 1 97.5 109 VAL B O 1
ATOM 2677 N N . ASP B 1 110 ? -2.701 5.742 -16.172 1 97.25 110 ASP B N 1
ATOM 2678 C CA . ASP B 1 110 ? -1.324 6.227 -16.234 1 97.25 110 ASP B CA 1
ATOM 2679 C C . ASP B 1 110 ? -0.785 6.535 -14.844 1 97.25 110 ASP B C 1
ATOM 2681 O O . ASP B 1 110 ? 0.426 6.492 -14.617 1 97.25 110 ASP B O 1
ATOM 2685 N N . ARG B 1 111 ? -1.693 6.922 -13.984 1 98.19 111 ARG B N 1
ATOM 2686 C CA . ARG B 1 111 ? -1.374 7.301 -12.609 1 98.19 111 ARG B CA 1
ATOM 2687 C C . ARG B 1 111 ? -2.551 7.031 -11.68 1 98.19 111 ARG B C 1
ATOM 2689 O O . ARG B 1 111 ? -3.688 6.887 -12.133 1 98.19 111 ARG B O 1
ATOM 2696 N N . ILE B 1 112 ? -2.236 6.906 -10.484 1 98.75 112 ILE B N 1
ATOM 2697 C CA . ILE B 1 112 ? -3.268 6.816 -9.461 1 98.75 112 ILE B CA 1
ATOM 2698 C C . ILE B 1 112 ? -3.178 8.023 -8.523 1 98.75 112 ILE B C 1
ATOM 2700 O O . ILE B 1 112 ? -2.082 8.43 -8.133 1 98.75 112 ILE B O 1
ATOM 2704 N N . LEU B 1 113 ? -4.27 8.648 -8.273 1 98.81 113 LEU B N 1
ATOM 2705 C CA . LEU B 1 113 ? -4.406 9.719 -7.297 1 98.81 113 LEU B CA 1
ATOM 2706 C C . LEU B 1 113 ? -5.258 9.273 -6.109 1 98.81 113 LEU B C 1
ATOM 2708 O O . LEU B 1 113 ? -6.348 8.727 -6.297 1 98.81 113 LEU B O 1
ATOM 2712 N N . VAL B 1 114 ? -4.758 9.445 -4.906 1 98.69 114 VAL B N 1
ATOM 2713 C CA . VAL B 1 114 ? -5.477 9.008 -3.713 1 98.69 114 VAL B CA 1
ATOM 2714 C C . VAL B 1 114 ? -5.355 10.062 -2.619 1 98.69 114 VAL B C 1
ATOM 2716 O O . VAL B 1 114 ? -4.254 10.531 -2.316 1 98.69 114 VAL B O 1
ATOM 2719 N N . PRO B 1 115 ? -6.504 10.531 -2.064 1 97.56 115 PRO B N 1
ATOM 2720 C CA . PRO B 1 115 ? -6.398 11.438 -0.916 1 97.56 115 PRO B CA 1
ATOM 2721 C C . PRO B 1 115 ? -5.883 10.734 0.34 1 97.56 115 PRO B C 1
ATOM 2723 O O . PRO B 1 115 ? -6.168 9.555 0.554 1 97.56 115 PRO B O 1
ATOM 2726 N N . GLU B 1 116 ? -5.078 11.344 1.119 1 95 116 GLU B N 1
ATOM 2727 C CA . GLU B 1 116 ? -4.629 10.789 2.396 1 95 116 GLU B CA 1
ATOM 2728 C C . GLU B 1 116 ? -5.812 10.531 3.326 1 95 116 GLU B C 1
ATOM 2730 O O . GLU B 1 116 ? -6.781 11.289 3.338 1 95 116 GLU B O 1
ATOM 2735 N N . ALA B 1 117 ? -5.82 9.461 4.004 1 93.25 117 ALA B N 1
ATOM 2736 C CA . ALA B 1 117 ? -4.758 8.492 4.246 1 93.25 117 ALA B CA 1
ATOM 2737 C C . ALA B 1 117 ? -5.254 7.062 4.027 1 93.25 117 ALA B C 1
ATOM 2739 O O . ALA B 1 117 ? -4.496 6.195 3.594 1 93.25 117 ALA B O 1
ATOM 2740 N N . ALA B 1 118 ? -6.566 6.855 4.184 1 92.88 118 ALA B N 1
ATOM 2741 C CA . ALA B 1 118 ? -7.078 5.496 4.352 1 92.88 118 ALA B CA 1
ATOM 2742 C C . ALA B 1 118 ? -6.953 4.699 3.059 1 92.88 118 ALA B C 1
ATOM 2744 O O . ALA B 1 118 ? -6.719 3.488 3.088 1 92.88 118 ALA B O 1
ATOM 2745 N N . GLY B 1 119 ? -6.996 5.352 1.983 1 96.94 119 GLY B N 1
ATOM 2746 C CA . GLY B 1 119 ? -6.992 4.676 0.695 1 96.94 119 GLY B CA 1
ATOM 2747 C C . GLY B 1 119 ? -5.594 4.402 0.169 1 96.94 119 GLY B C 1
ATOM 2748 O O . GLY B 1 119 ? -5.43 3.725 -0.847 1 96.94 119 GLY B O 1
ATOM 2749 N N . ILE B 1 120 ? -4.598 4.859 0.844 1 98.19 120 ILE B N 1
ATOM 2750 C CA . ILE B 1 120 ? -3.229 4.824 0.336 1 98.19 120 ILE B CA 1
ATOM 2751 C C . ILE B 1 120 ? -2.777 3.377 0.162 1 98.19 120 ILE B C 1
ATOM 2753 O O . ILE B 1 120 ? -2.145 3.035 -0.84 1 98.19 120 ILE B O 1
ATOM 2757 N N . GLY B 1 121 ? -3.072 2.543 1.084 1 98.12 121 GLY B N 1
ATOM 2758 C CA . GLY B 1 121 ? -2.693 1.144 0.985 1 98.12 121 GLY B CA 1
ATOM 2759 C C . GLY B 1 121 ? -3.273 0.453 -0.234 1 98.12 121 GLY B C 1
ATOM 2760 O O . GLY B 1 121 ? -2.553 -0.221 -0.974 1 98.12 121 GLY B O 1
ATOM 2761 N N . LEU B 1 122 ? -4.543 0.626 -0.417 1 98.12 122 LEU B N 1
ATOM 2762 C CA . LEU B 1 122 ? -5.203 0.029 -1.573 1 98.12 122 LEU B CA 1
ATOM 2763 C C . LEU B 1 122 ? -4.672 0.625 -2.871 1 98.12 122 LEU B C 1
ATOM 2765 O O . LEU B 1 122 ? -4.438 -0.1 -3.842 1 98.12 122 LEU B O 1
ATOM 2769 N N . ALA B 1 123 ? -4.469 1.934 -2.9 1 98.62 123 ALA B N 1
ATOM 2770 C CA . ALA B 1 123 ? -3.893 2.6 -4.066 1 98.62 123 ALA B CA 1
ATOM 2771 C C . ALA B 1 123 ? -2.518 2.029 -4.398 1 98.62 123 ALA B C 1
ATOM 2773 O O . ALA B 1 123 ? -2.189 1.832 -5.57 1 98.62 123 ALA B O 1
ATOM 2774 N N . THR B 1 124 ? -1.757 1.754 -3.402 1 97.88 124 THR B N 1
ATOM 2775 C CA . THR B 1 124 ? -0.422 1.198 -3.59 1 97.88 124 THR B CA 1
ATOM 2776 C C . THR B 1 124 ? -0.499 -0.208 -4.18 1 97.88 124 THR B C 1
ATOM 2778 O O . THR B 1 124 ? 0.229 -0.534 -5.121 1 97.88 124 THR B O 1
ATOM 2781 N N . ALA B 1 125 ? -1.363 -1.036 -3.623 1 95.88 125 ALA B N 1
ATOM 2782 C CA . ALA B 1 125 ? -1.554 -2.381 -4.16 1 95.88 125 ALA B CA 1
ATOM 2783 C C . ALA B 1 125 ? -1.943 -2.334 -5.633 1 95.88 125 ALA B C 1
ATOM 2785 O O . ALA B 1 125 ? -1.393 -3.076 -6.453 1 95.88 125 ALA B O 1
ATOM 2786 N N . LEU B 1 126 ? -2.832 -1.423 -5.977 1 96.56 126 LEU B N 1
ATOM 2787 C CA . LEU B 1 126 ? -3.256 -1.253 -7.363 1 96.56 126 LEU B CA 1
ATOM 2788 C C . LEU B 1 126 ? -2.113 -0.716 -8.219 1 96.56 126 LEU B C 1
ATOM 2790 O O . LEU B 1 126 ? -1.927 -1.152 -9.359 1 96.56 126 LEU B O 1
ATOM 2794 N N . GLY B 1 127 ? -1.409 0.236 -7.695 1 96.12 127 GLY B N 1
ATOM 2795 C CA . GLY B 1 127 ? -0.273 0.8 -8.406 1 96.12 127 GLY B CA 1
ATOM 2796 C C . GLY B 1 127 ? 0.774 -0.234 -8.773 1 96.12 127 GLY B C 1
ATOM 2797 O O . GLY B 1 127 ? 1.296 -0.227 -9.891 1 96.12 127 GLY B O 1
ATOM 2798 N N . ILE B 1 128 ? 1.062 -1.113 -7.844 1 91.81 128 ILE B N 1
ATOM 2799 C CA . ILE B 1 128 ? 2.014 -2.189 -8.094 1 91.81 128 ILE B CA 1
ATOM 2800 C C . ILE B 1 128 ? 1.481 -3.104 -9.195 1 91.81 128 ILE B C 1
ATOM 2802 O O . ILE B 1 128 ? 2.199 -3.426 -10.141 1 91.81 128 ILE B O 1
ATOM 2806 N N . ALA B 1 129 ? 0.228 -3.479 -9.109 1 88.69 129 ALA B N 1
ATOM 2807 C CA . ALA B 1 129 ? -0.375 -4.402 -10.07 1 88.69 129 ALA B CA 1
ATOM 2808 C C . ALA B 1 129 ? -0.414 -3.795 -11.469 1 88.69 129 ALA B C 1
ATOM 2810 O O . ALA B 1 129 ? -0.188 -4.492 -12.461 1 88.69 129 ALA B O 1
ATOM 2811 N N . LEU B 1 130 ? -0.664 -2.453 -11.539 1 90.94 130 LEU B N 1
ATOM 2812 C CA . LEU B 1 130 ? -0.822 -1.769 -12.82 1 90.94 130 LEU B CA 1
ATOM 2813 C C . LEU B 1 130 ? 0.516 -1.238 -13.32 1 90.94 130 LEU B C 1
ATOM 2815 O O . LEU B 1 130 ? 0.642 -0.864 -14.492 1 90.94 130 LEU B O 1
ATOM 2819 N N . GLY B 1 131 ? 1.477 -1.2 -12.414 1 90 131 GLY B N 1
ATOM 2820 C CA . GLY B 1 131 ? 2.781 -0.665 -12.766 1 90 131 GLY B CA 1
ATOM 2821 C C . GLY B 1 131 ? 2.775 0.84 -12.961 1 90 131 GLY B C 1
ATOM 2822 O O . GLY B 1 131 ? 3.455 1.362 -13.844 1 90 131 GLY B O 1
ATOM 2823 N N . VAL B 1 132 ? 1.959 1.529 -12.188 1 94.56 132 VAL B N 1
ATOM 2824 C CA . VAL B 1 132 ? 1.843 2.971 -12.391 1 94.56 132 VAL B CA 1
ATOM 2825 C C . VAL B 1 132 ? 2.107 3.695 -11.07 1 94.56 132 VAL B C 1
ATOM 2827 O O . VAL B 1 132 ? 1.903 3.131 -9.992 1 94.56 132 VAL B O 1
ATOM 2830 N N . HIS B 1 133 ? 2.535 4.922 -11.133 1 96.44 133 HIS B N 1
ATOM 2831 C CA . HIS B 1 133 ? 2.885 5.746 -9.977 1 96.44 133 HIS B CA 1
ATOM 2832 C C . HIS B 1 133 ? 1.642 6.156 -9.195 1 96.44 133 HIS B C 1
ATOM 2834 O O . HIS B 1 133 ? 0.614 6.496 -9.789 1 96.44 133 HIS B O 1
ATOM 2840 N N . VAL B 1 134 ? 1.736 6.105 -7.867 1 98.19 134 VAL B N 1
ATOM 2841 C CA . VAL B 1 134 ? 0.677 6.559 -6.969 1 98.19 134 VAL B CA 1
ATOM 2842 C C . VAL B 1 134 ? 1.027 7.934 -6.41 1 98.19 134 VAL B C 1
ATOM 2844 O O . VAL B 1 134 ? 2.104 8.125 -5.84 1 98.19 134 VAL B O 1
ATOM 2847 N N . VAL B 1 135 ? 0.173 8.836 -6.586 1 98.31 135 VAL B N 1
ATOM 2848 C CA . VAL B 1 135 ? 0.34 10.195 -6.066 1 98.31 135 VAL B CA 1
ATOM 2849 C C . VAL B 1 135 ? -0.652 10.438 -4.93 1 98.31 135 VAL B C 1
ATOM 2851 O O . VAL B 1 135 ? -1.859 10.258 -5.105 1 98.31 135 VAL B O 1
ATOM 2854 N N . VAL B 1 136 ? -0.149 10.805 -3.824 1 97.94 136 VAL B N 1
ATOM 2855 C CA . VAL B 1 136 ? -1 11.07 -2.67 1 97.94 136 VAL B CA 1
ATOM 2856 C C . VAL B 1 136 ? -1.318 12.562 -2.592 1 97.94 136 VAL B C 1
ATOM 2858 O O . VAL B 1 136 ? -0.413 13.398 -2.611 1 97.94 136 VAL B O 1
ATOM 2861 N N . ALA B 1 137 ? -2.59 12.883 -2.59 1 97.94 137 ALA B N 1
ATOM 2862 C CA . ALA B 1 137 ? -3.033 14.234 -2.279 1 97.94 137 ALA B CA 1
ATOM 2863 C C . ALA B 1 137 ? -3.086 14.461 -0.771 1 97.94 137 ALA B C 1
ATOM 2865 O O . ALA B 1 137 ? -3.945 13.906 -0.083 1 97.94 137 ALA B O 1
ATOM 2866 N N . ARG B 1 138 ? -2.264 15.297 -0.334 1 95.69 138 ARG B N 1
ATOM 2867 C CA . ARG B 1 138 ? -2.094 15.5 1.102 1 95.69 138 ARG B CA 1
ATOM 2868 C C . ARG B 1 138 ? -2.781 16.781 1.561 1 95.69 138 ARG B C 1
ATOM 2870 O O . ARG B 1 138 ? -3.162 17.609 0.739 1 95.69 138 ARG B O 1
ATOM 2877 N N . ARG B 1 139 ? -2.859 16.875 2.914 1 92.56 139 ARG B N 1
ATOM 2878 C CA . ARG B 1 139 ? -3.492 18.047 3.496 1 92.56 139 ARG B CA 1
ATOM 2879 C C . ARG B 1 139 ? -2.469 19.156 3.736 1 92.56 139 ARG B C 1
ATOM 2881 O O . ARG B 1 139 ? -2.834 20.281 4.094 1 92.56 139 ARG B O 1
ATOM 2888 N N . THR B 1 140 ? -1.213 18.766 3.559 1 90.75 140 THR B N 1
ATOM 2889 C CA . THR B 1 140 ? -0.123 19.734 3.711 1 90.75 140 THR B CA 1
ATOM 2890 C C . THR B 1 140 ? 0.887 19.578 2.576 1 90.75 140 THR B C 1
ATOM 2892 O O . THR B 1 140 ? 0.969 18.531 1.943 1 90.75 140 THR B O 1
ATOM 2895 N N . LYS B 1 141 ? 1.574 20.672 2.361 1 88.88 141 LYS B N 1
ATOM 2896 C CA . LYS B 1 141 ? 2.709 20.641 1.445 1 88.88 141 LYS B CA 1
ATOM 2897 C C . LYS B 1 141 ? 3.975 20.172 2.156 1 88.88 141 LYS B C 1
ATOM 2899 O O . LYS B 1 141 ? 4.48 20.844 3.053 1 88.88 141 LYS B O 1
ATOM 2904 N N . GLU B 1 142 ? 4.52 19.109 1.703 1 82.94 142 GLU B N 1
ATOM 2905 C CA . GLU B 1 142 ? 5.637 18.5 2.418 1 82.94 142 GLU B CA 1
ATOM 2906 C C . GLU B 1 142 ? 6.973 19.047 1.93 1 82.94 142 GLU B C 1
ATOM 2908 O O . GLU B 1 142 ? 7.973 19 2.648 1 82.94 142 GLU B O 1
ATOM 2913 N N . TYR B 1 143 ? 6.973 19.547 0.683 1 83.75 143 TYR B N 1
ATOM 2914 C CA . TYR B 1 143 ? 8.219 20 0.07 1 83.75 143 TYR B CA 1
ATOM 2915 C C . TYR B 1 143 ? 8.094 21.438 -0.415 1 83.75 143 TYR B C 1
ATOM 2917 O O . TYR B 1 143 ? 7.273 21.734 -1.287 1 83.75 143 TYR B O 1
ATOM 2925 N N . THR B 1 144 ? 8.977 22.219 0.035 1 83.62 144 THR B N 1
ATOM 2926 C CA . THR B 1 144 ? 8.914 23.625 -0.306 1 83.62 144 THR B CA 1
ATOM 2927 C C . THR B 1 144 ? 9.352 23.859 -1.749 1 83.62 144 THR B C 1
ATOM 2929 O O . THR B 1 144 ? 8.938 24.828 -2.383 1 83.62 144 THR B O 1
ATOM 2932 N N . TRP B 1 145 ? 10.188 22.969 -2.217 1 86.06 145 TRP B N 1
ATOM 2933 C CA . TRP B 1 145 ? 10.758 23.156 -3.547 1 86.06 145 TRP B CA 1
ATOM 2934 C C . TRP B 1 145 ? 9.812 22.625 -4.621 1 86.06 145 TRP B C 1
ATOM 2936 O O . TRP B 1 145 ? 10 22.906 -5.809 1 86.06 145 TRP B O 1
ATOM 2946 N N . ALA B 1 146 ? 8.797 21.922 -4.242 1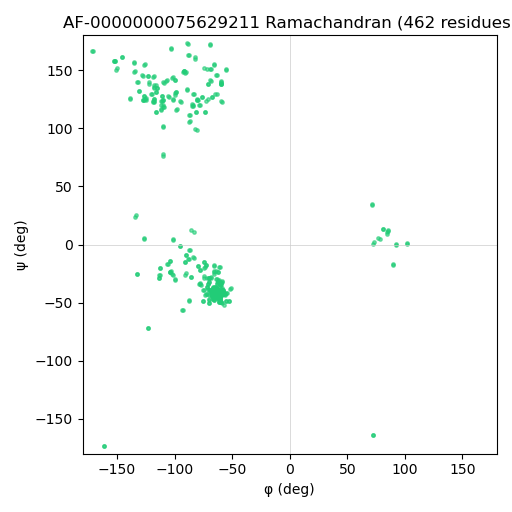 88.94 146 ALA B N 1
ATOM 2947 C CA . ALA B 1 146 ? 7.926 21.266 -5.211 1 88.94 146 ALA B CA 1
ATOM 2948 C C . ALA B 1 146 ? 6.746 22.156 -5.582 1 88.94 146 ALA B C 1
ATOM 2950 O O . ALA B 1 146 ? 6.289 22.969 -4.766 1 88.94 146 ALA B O 1
ATOM 2951 N N . GLU B 1 147 ? 6.285 22 -6.828 1 94.06 147 GLU B N 1
ATOM 2952 C CA . GLU B 1 147 ? 5.047 22.641 -7.266 1 94.06 147 GLU B CA 1
ATOM 2953 C C . GLU B 1 147 ? 3.842 21.734 -6.996 1 94.06 147 GLU B C 1
ATOM 2955 O O . GLU B 1 147 ? 3.879 20.547 -7.281 1 94.06 147 GLU B O 1
ATOM 2960 N N . TYR B 1 148 ? 2.838 22.375 -6.426 1 96.75 148 TYR B N 1
ATOM 2961 C CA . TYR B 1 148 ? 1.636 21.625 -6.07 1 96.75 148 TYR B CA 1
ATOM 2962 C C . TYR B 1 148 ? 0.422 22.156 -6.828 1 96.75 148 TYR B C 1
ATOM 2964 O O . TYR B 1 148 ? 0.346 23.344 -7.137 1 96.75 148 TYR B O 1
ATOM 2972 N N . VAL B 1 149 ? -0.427 21.297 -7.172 1 97.69 149 VAL B N 1
ATOM 2973 C CA . VAL B 1 149 ? -1.799 21.641 -7.527 1 97.69 149 VAL B CA 1
ATOM 2974 C C . VAL B 1 149 ? -2.727 21.375 -6.344 1 97.69 149 VAL B C 1
ATOM 2976 O O . VAL B 1 149 ? -2.508 20.422 -5.582 1 97.69 149 VAL B O 1
ATOM 2979 N N . GLU B 1 150 ? -3.672 22.25 -6.188 1 97.31 150 GLU B N 1
ATOM 2980 C CA . GLU B 1 150 ? -4.516 22.109 -5.004 1 97.31 150 GLU B CA 1
ATOM 2981 C C . GLU B 1 150 ? -5.992 22.266 -5.359 1 97.31 150 GLU B C 1
ATOM 2983 O O . GLU B 1 150 ? -6.332 22.906 -6.355 1 97.31 150 GLU B O 1
ATOM 2988 N N . ALA B 1 151 ? -6.797 21.609 -4.652 1 96.5 151 ALA B N 1
ATOM 2989 C CA . ALA B 1 151 ? -8.25 21.734 -4.695 1 96.5 151 ALA B CA 1
ATOM 2990 C C . ALA B 1 151 ? -8.867 21.406 -3.34 1 96.5 151 ALA B C 1
ATOM 2992 O O . ALA B 1 151 ? -8.289 20.656 -2.551 1 96.5 151 ALA B O 1
ATOM 2993 N N . GLY B 1 152 ? -9.984 22.047 -3.117 1 93.69 152 GLY B N 1
ATOM 2994 C CA . GLY B 1 152 ? -10.602 21.812 -1.82 1 93.69 152 GLY B CA 1
ATOM 2995 C C . GLY B 1 152 ? -12.07 22.188 -1.781 1 93.69 152 GLY B C 1
ATOM 2996 O O . GLY B 1 152 ? -12.719 22.312 -2.824 1 93.69 152 GLY B O 1
ATOM 2997 N N . PHE B 1 153 ? -12.547 22.109 -0.623 1 91.31 153 PHE B N 1
ATOM 2998 C CA . PHE B 1 153 ? -13.938 22.469 -0.353 1 91.31 153 PHE B CA 1
ATOM 2999 C C . PHE B 1 153 ? -14.102 22.938 1.087 1 91.31 153 PHE B C 1
ATOM 3001 O O . PHE B 1 153 ? -13.219 22.734 1.922 1 91.31 153 PHE B O 1
ATOM 3008 N N . GLU B 1 154 ? -15.148 23.656 1.204 1 86.19 154 GLU B N 1
ATOM 3009 C CA . GLU B 1 154 ? -15.508 24.047 2.568 1 86.19 154 GLU B CA 1
ATOM 3010 C C . GLU B 1 154 ? -16.25 22.906 3.277 1 86.19 154 GLU B C 1
ATOM 3012 O O . GLU B 1 154 ? -17.234 22.375 2.748 1 86.19 154 GLU B O 1
ATOM 3017 N N . ASP B 1 155 ? -15.695 22.516 4.449 1 76.5 155 ASP B N 1
ATOM 3018 C CA . ASP B 1 155 ? -16.359 21.5 5.258 1 76.5 155 ASP B CA 1
ATOM 3019 C C . ASP B 1 155 ? -17.594 22.078 5.949 1 76.5 155 ASP B C 1
ATOM 3021 O O . ASP B 1 155 ? -17.484 22.969 6.801 1 76.5 155 ASP B O 1
ATOM 3025 N N . PRO B 1 156 ? -18.719 21.641 5.602 1 74.19 156 PRO B N 1
ATOM 3026 C CA . PRO B 1 156 ? -19.922 22.25 6.184 1 74.19 156 PRO B CA 1
ATOM 3027 C C . PRO B 1 156 ? -20 22.078 7.695 1 74.19 156 PRO B C 1
ATOM 3029 O O . PRO B 1 156 ? -20.625 22.891 8.391 1 74.19 156 PRO B O 1
ATOM 3032 N N . ALA B 1 157 ? -19.469 20.984 8.188 1 72.44 157 ALA B N 1
ATOM 3033 C CA . ALA B 1 157 ? -19.562 20.672 9.617 1 72.44 157 ALA B CA 1
ATOM 3034 C C . ALA B 1 157 ? -18.703 21.609 10.438 1 72.44 157 ALA B C 1
ATOM 3036 O O . ALA B 1 157 ? -19.125 22.094 11.492 1 72.44 157 ALA B O 1
ATOM 3037 N N . SER B 1 158 ? -17.547 21.906 9.945 1 71.5 158 SER B N 1
ATOM 3038 C CA . SER B 1 158 ? -16.594 22.688 10.719 1 71.5 158 SER B CA 1
ATOM 3039 C C . SER B 1 158 ? -16.5 24.125 10.203 1 71.5 158 SER B C 1
ATOM 3041 O O . SER B 1 158 ? -16.016 25.016 10.922 1 71.5 158 SER B O 1
ATOM 3043 N N . GLY B 1 159 ? -16.969 24.312 9.055 1 78.81 159 GLY B N 1
ATOM 3044 C CA . GLY B 1 159 ? -16.797 25.594 8.406 1 78.81 159 GLY B CA 1
ATOM 3045 C C . GLY B 1 159 ? -15.375 25.828 7.934 1 78.81 159 GLY B C 1
ATOM 3046 O O . GLY B 1 159 ? -15.062 26.891 7.383 1 78.81 159 GLY B O 1
ATOM 3047 N N . ARG B 1 160 ? -14.625 24.844 8.156 1 83.75 160 ARG B N 1
ATOM 3048 C CA . ARG B 1 160 ? -13.227 24.984 7.754 1 83.75 160 ARG B CA 1
ATOM 3049 C C . ARG B 1 160 ? -13.016 24.469 6.336 1 83.75 160 ARG B C 1
ATOM 3051 O O . ARG B 1 160 ? -13.727 23.578 5.879 1 83.75 160 ARG B O 1
ATOM 3058 N N . SER B 1 161 ? -12.062 25.078 5.664 1 89 161 SER B N 1
ATOM 3059 C CA . SER B 1 161 ? -11.688 24.625 4.324 1 89 161 SER B CA 1
ATOM 3060 C C . SER B 1 161 ? -10.758 23.422 4.379 1 89 161 SER B C 1
ATOM 3062 O O . SER B 1 161 ? -9.844 23.375 5.203 1 89 161 SER B O 1
ATOM 3064 N N . MET B 1 162 ? -11.172 22.484 3.732 1 91.94 162 MET B N 1
ATOM 3065 C CA . MET B 1 162 ? -10.289 21.344 3.529 1 91.94 162 MET B CA 1
ATOM 3066 C C . MET B 1 162 ? -9.625 21.406 2.162 1 91.94 162 MET B C 1
ATOM 3068 O O . MET B 1 162 ? -10.305 21.453 1.135 1 91.94 162 MET B O 1
ATOM 3072 N N . ILE B 1 163 ? -8.312 21.547 2.148 1 95.44 163 ILE B N 1
ATOM 3073 C CA . ILE B 1 163 ? -7.559 21.641 0.901 1 95.44 163 ILE B CA 1
ATOM 3074 C C . ILE B 1 163 ? -6.609 20.453 0.767 1 95.44 163 ILE B C 1
ATOM 3076 O O . ILE B 1 163 ? -5.969 20.047 1.74 1 95.44 163 ILE B O 1
ATOM 3080 N N . PHE B 1 164 ? -6.582 19.922 -0.451 1 97.06 164 PHE B N 1
ATOM 3081 C CA . PHE B 1 164 ? -5.645 18.859 -0.79 1 97.06 164 PHE B CA 1
ATOM 3082 C C . PHE B 1 164 ? -4.562 19.359 -1.734 1 97.06 164 PHE B C 1
ATOM 3084 O O . PHE B 1 164 ? -4.844 20.141 -2.645 1 97.06 164 PHE B O 1
ATOM 3091 N N . TYR B 1 165 ? -3.385 18.906 -1.459 1 97.56 165 TYR B N 1
ATOM 3092 C CA . TYR B 1 165 ? -2.229 19.266 -2.275 1 97.56 165 TYR B CA 1
ATOM 3093 C C . TYR B 1 165 ? -1.625 18.016 -2.932 1 97.56 165 TYR B C 1
ATOM 3095 O O . TYR B 1 165 ? -1.318 17.047 -2.254 1 97.56 165 TYR B O 1
ATOM 3103 N N . ALA B 1 166 ? -1.496 18.047 -4.234 1 97.88 166 ALA B N 1
ATOM 3104 C CA . ALA B 1 166 ? -0.837 16.969 -4.977 1 97.88 166 ALA B CA 1
ATOM 3105 C C . ALA B 1 166 ? 0.339 17.5 -5.785 1 97.88 166 ALA B C 1
ATOM 3107 O O . ALA B 1 166 ? 0.268 18.609 -6.348 1 97.88 166 ALA B O 1
ATOM 3108 N N . ARG B 1 167 ? 1.387 16.797 -5.793 1 96.5 167 ARG B N 1
ATOM 3109 C CA . ARG B 1 167 ? 2.561 17.156 -6.578 1 96.5 167 ARG B CA 1
ATOM 3110 C C . ARG B 1 167 ? 2.223 17.25 -8.062 1 96.5 167 ARG B C 1
ATOM 3112 O O . ARG B 1 167 ? 1.818 16.25 -8.672 1 96.5 167 ARG B O 1
ATOM 3119 N N . LYS B 1 168 ? 2.48 18.375 -8.617 1 96.88 168 LYS B N 1
ATOM 3120 C CA . LYS B 1 168 ? 2.154 18.609 -10.023 1 96.88 168 LYS B CA 1
ATOM 3121 C C . LYS B 1 168 ? 3.023 17.75 -10.938 1 96.88 168 LYS B C 1
ATOM 3123 O O . LYS B 1 168 ? 2.527 17.172 -11.906 1 96.88 168 LYS B O 1
ATOM 3128 N N . ASP B 1 169 ? 4.285 17.625 -10.664 1 94.44 169 ASP B N 1
ATOM 3129 C CA . ASP B 1 169 ? 5.234 16.922 -11.523 1 94.44 169 ASP B CA 1
ATOM 3130 C C . ASP B 1 169 ? 4.953 15.422 -11.547 1 94.44 169 ASP B C 1
ATOM 3132 O O . ASP B 1 169 ? 5.242 14.75 -12.539 1 94.44 169 ASP B O 1
ATOM 3136 N N . LEU B 1 170 ? 4.391 14.883 -10.492 1 95.12 170 LEU B N 1
ATOM 3137 C CA . LEU B 1 170 ? 4.105 13.453 -10.43 1 95.12 170 LEU B CA 1
ATOM 3138 C C . LEU B 1 170 ? 2.836 13.117 -11.195 1 95.12 170 LEU B C 1
ATOM 3140 O O . LEU B 1 170 ? 2.607 11.953 -11.547 1 95.12 170 LEU B O 1
ATOM 3144 N N . LEU B 1 171 ? 2.02 14.109 -11.453 1 97.12 171 LEU B N 1
ATOM 3145 C CA . LEU B 1 171 ? 0.774 13.891 -12.18 1 97.12 171 LEU B CA 1
ATOM 3146 C C . LEU B 1 171 ? 0.912 14.32 -13.641 1 97.12 171 LEU B C 1
ATOM 3148 O O . LEU B 1 171 ? 0.155 13.867 -14.5 1 97.12 171 LEU B O 1
ATOM 3152 N N . SER B 1 172 ? 1.806 15.227 -13.867 1 93.69 172 SER B N 1
ATOM 3153 C CA . SER B 1 172 ? 1.945 15.805 -15.203 1 93.69 172 SER B CA 1
ATOM 3154 C C . SER B 1 172 ? 2.273 14.727 -16.234 1 93.69 172 SER B C 1
ATOM 3156 O O . SER B 1 172 ? 3.031 13.797 -15.953 1 93.69 172 SER B O 1
ATOM 3158 N N . GLY B 1 173 ? 1.661 14.859 -17.422 1 93.75 173 GLY B N 1
ATOM 3159 C CA . GLY B 1 173 ? 1.9 13.922 -18.5 1 93.75 173 GLY B CA 1
ATOM 3160 C C . GLY B 1 173 ? 0.957 12.734 -18.484 1 93.75 173 GLY B C 1
ATOM 3161 O O . GLY B 1 173 ? 0.847 12 -19.469 1 93.75 173 GLY B O 1
ATOM 3162 N N . ALA B 1 174 ? 0.298 12.5 -17.344 1 95.75 174 ALA B N 1
ATOM 3163 C CA . ALA B 1 174 ? -0.696 11.43 -17.266 1 95.75 174 ALA B CA 1
ATOM 3164 C C . ALA B 1 174 ? -1.999 11.844 -17.953 1 95.75 174 ALA B C 1
ATOM 3166 O O . ALA B 1 174 ? -2.514 12.938 -17.703 1 95.75 174 ALA B O 1
ATOM 3167 N N . GLU B 1 175 ? -2.408 11.055 -18.797 1 97.56 175 GLU B N 1
ATOM 3168 C CA . GLU B 1 175 ? -3.686 11.32 -19.453 1 97.56 175 GLU B CA 1
ATOM 3169 C C . GLU B 1 175 ? -4.848 10.734 -18.656 1 97.56 175 GLU B C 1
ATOM 3171 O O . GLU B 1 175 ? -5.836 11.422 -18.406 1 97.56 175 GLU B O 1
ATOM 3176 N N . TRP B 1 176 ? -4.684 9.484 -18.281 1 98.25 176 TRP B N 1
ATOM 3177 C CA . TRP B 1 176 ? -5.734 8.758 -17.578 1 98.25 176 TRP B CA 1
ATOM 3178 C C . TRP B 1 176 ? -5.328 8.469 -16.141 1 98.25 176 TRP B C 1
ATOM 3180 O O . TRP B 1 176 ? -4.406 7.691 -15.883 1 98.25 176 TRP B O 1
ATOM 3190 N N . ILE B 1 177 ? -6.074 9.055 -15.203 1 98.62 177 ILE B N 1
ATOM 3191 C CA . ILE B 1 177 ? -5.727 8.961 -13.789 1 98.62 177 ILE B CA 1
ATOM 3192 C C . ILE B 1 177 ? -6.844 8.25 -13.023 1 98.62 177 ILE B C 1
ATOM 3194 O O . ILE B 1 177 ? -8.016 8.633 -13.133 1 98.62 177 ILE B O 1
ATOM 3198 N N . LEU B 1 178 ? -6.531 7.211 -12.359 1 98.75 178 LEU B N 1
ATOM 3199 C CA . LEU B 1 178 ? -7.453 6.52 -11.469 1 98.75 178 LEU B CA 1
ATOM 3200 C C . LEU B 1 178 ? -7.48 7.184 -10.094 1 98.75 178 LEU B C 1
ATOM 3202 O O . LEU B 1 178 ? -6.426 7.469 -9.516 1 98.75 178 LEU B O 1
ATOM 3206 N N . ILE B 1 179 ? -8.656 7.484 -9.609 1 98.81 179 ILE B N 1
ATOM 3207 C CA . ILE B 1 179 ? -8.805 7.98 -8.25 1 98.81 179 ILE B CA 1
ATOM 3208 C C . ILE B 1 179 ? -9.219 6.836 -7.324 1 98.81 179 ILE B C 1
ATOM 3210 O O . ILE B 1 179 ? -10.086 6.031 -7.672 1 98.81 179 ILE B O 1
ATOM 3214 N N . VAL B 1 180 ? -8.547 6.695 -6.203 1 98.75 180 VAL B N 1
ATOM 3215 C CA . VAL B 1 180 ? -8.883 5.691 -5.199 1 98.75 180 VAL B CA 1
ATOM 3216 C C . VAL B 1 180 ? -9.32 6.379 -3.908 1 98.75 180 VAL B C 1
ATOM 3218 O O . VAL B 1 180 ? -8.695 7.348 -3.471 1 98.75 180 VAL B O 1
ATOM 3221 N N . ASP B 1 181 ? -10.359 5.969 -3.299 1 97.62 181 ASP B N 1
ATOM 3222 C CA . ASP B 1 181 ? -10.852 6.508 -2.033 1 97.62 181 ASP B CA 1
ATOM 3223 C C . ASP B 1 181 ? -11.492 5.418 -1.182 1 97.62 181 ASP B C 1
ATOM 3225 O O . ASP B 1 181 ? -11.883 4.367 -1.699 1 97.62 181 ASP B O 1
ATOM 3229 N N . ASP B 1 182 ? -11.617 5.691 0.104 1 95.75 182 ASP B N 1
ATOM 3230 C CA . ASP B 1 182 ? -12.164 4.668 0.992 1 95.75 182 ASP B CA 1
ATOM 3231 C C . ASP B 1 182 ? -13.672 4.824 1.147 1 95.75 182 ASP B C 1
ATOM 3233 O O . ASP B 1 182 ? -14.438 3.922 0.794 1 95.75 182 ASP B O 1
ATOM 3237 N N . ILE B 1 183 ? -14.078 6.035 1.597 1 94.38 183 ILE B N 1
ATOM 3238 C CA . ILE B 1 183 ? -15.5 6.238 1.831 1 94.38 183 ILE B CA 1
ATOM 3239 C C . ILE B 1 183 ? -15.977 7.473 1.067 1 94.38 183 ILE B C 1
ATOM 3241 O O . ILE B 1 183 ? -15.406 8.555 1.211 1 94.38 183 ILE B O 1
ATOM 3245 N N . VAL B 1 184 ? -17.031 7.238 0.315 1 95.44 184 VAL B N 1
ATOM 3246 C CA . VAL B 1 184 ? -17.672 8.32 -0.417 1 95.44 184 VAL B CA 1
ATOM 3247 C C . VAL B 1 184 ? -19.047 8.594 0.181 1 95.44 184 VAL B C 1
ATOM 3249 O O . VAL B 1 184 ? -19.922 7.727 0.164 1 95.44 184 VAL B O 1
ATOM 3252 N N . GLN B 1 185 ? -19.234 9.742 0.633 1 93.56 185 GLN B N 1
ATOM 3253 C CA . GLN B 1 185 ? -20.516 10.133 1.187 1 93.56 185 GLN B CA 1
ATOM 3254 C C . GLN B 1 185 ? -21.078 11.352 0.463 1 93.56 185 GLN B C 1
ATOM 3256 O O . GLN B 1 185 ? -21.938 11.219 -0.421 1 93.56 185 GLN B O 1
ATOM 3261 N N . THR B 1 186 ? -20.5 12.5 0.68 1 92.94 186 THR B N 1
ATOM 3262 C CA . THR B 1 186 ? -20.984 13.727 0.046 1 92.94 186 THR B CA 1
ATOM 3263 C C . THR B 1 186 ? -20.375 13.891 -1.345 1 92.94 186 THR B C 1
ATOM 3265 O O . THR B 1 186 ? -20.953 14.562 -2.201 1 92.94 186 THR B O 1
ATOM 3268 N N . GLY B 1 187 ? -19.234 13.352 -1.52 1 95.25 187 GLY B N 1
ATOM 3269 C CA . GLY B 1 187 ? -18.578 13.438 -2.807 1 95.25 187 GLY B CA 1
ATOM 3270 C C . GLY B 1 187 ? -17.641 14.633 -2.918 1 95.25 187 GLY B C 1
ATOM 3271 O O . GLY B 1 187 ? -16.969 14.812 -3.938 1 95.25 187 GLY B O 1
ATOM 3272 N N . ARG B 1 188 ? -17.562 15.391 -1.909 1 94.62 188 ARG B N 1
ATOM 3273 C CA . ARG B 1 188 ? -16.766 16.625 -1.935 1 94.62 188 ARG B CA 1
ATOM 3274 C C . ARG B 1 188 ? -15.281 16.312 -2.119 1 94.62 188 ARG B C 1
ATOM 3276 O O . ARG B 1 188 ? -14.602 16.984 -2.895 1 94.62 188 ARG B O 1
ATOM 3283 N N . THR B 1 189 ? -14.82 15.273 -1.404 1 95.44 189 THR B N 1
ATOM 3284 C CA . THR B 1 189 ? -13.422 14.883 -1.563 1 95.44 189 THR B CA 1
ATOM 3285 C C . THR B 1 189 ? -13.141 14.453 -3.002 1 95.44 189 THR B C 1
ATOM 3287 O O . THR B 1 189 ? -12.172 14.906 -3.611 1 95.44 189 THR B O 1
ATOM 3290 N N . LEU B 1 190 ? -13.984 13.68 -3.586 1 97.44 190 LEU B N 1
ATOM 3291 C CA . LEU B 1 190 ? -13.805 13.203 -4.953 1 97.44 190 LEU B CA 1
ATOM 3292 C C . LEU B 1 190 ? -13.859 14.35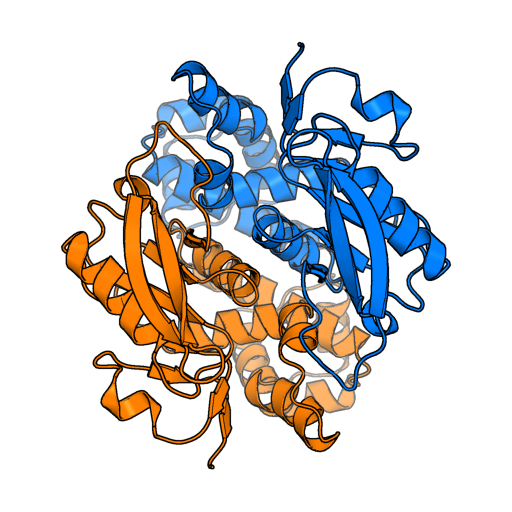9 -5.945 1 97.44 190 LEU B C 1
ATOM 3294 O O . LEU B 1 190 ? -13.117 14.375 -6.93 1 97.44 190 LEU B O 1
ATOM 3298 N N . HIS B 1 191 ? -14.742 15.273 -5.66 1 97.56 191 HIS B N 1
ATOM 3299 C CA . HIS B 1 191 ? -14.82 16.453 -6.52 1 97.56 191 HIS B CA 1
ATOM 3300 C C . HIS B 1 191 ? -13.508 17.234 -6.5 1 97.56 191 HIS B C 1
ATOM 3302 O O . HIS B 1 191 ? -13.039 17.688 -7.547 1 97.56 191 HIS B O 1
ATOM 3308 N N . ALA B 1 192 ? -12.969 17.375 -5.328 1 97.69 192 ALA B N 1
ATOM 3309 C CA . ALA B 1 192 ? -11.656 18.016 -5.207 1 97.69 192 ALA B CA 1
ATOM 3310 C C . ALA B 1 192 ? -10.594 17.25 -5.992 1 97.69 192 ALA B C 1
ATOM 3312 O O . ALA B 1 192 ? -9.758 17.844 -6.664 1 97.69 192 ALA B O 1
ATOM 3313 N N . MET B 1 193 ? -10.609 15.922 -5.961 1 98.38 193 MET B N 1
ATOM 3314 C CA . MET B 1 193 ? -9.664 15.102 -6.711 1 98.38 193 MET B CA 1
ATOM 3315 C C . MET B 1 193 ? -9.836 15.297 -8.211 1 98.38 193 MET B C 1
ATOM 3317 O O . MET B 1 193 ? -8.859 15.398 -8.945 1 98.38 193 MET B O 1
ATOM 3321 N N . GLU B 1 194 ? -11.086 15.32 -8.664 1 98.44 194 GLU B N 1
ATOM 3322 C CA . GLU B 1 194 ? -11.352 15.57 -10.078 1 98.44 194 GLU B CA 1
ATOM 3323 C C . GLU B 1 194 ? -10.758 16.906 -10.523 1 98.44 194 GLU B C 1
ATOM 3325 O O . GLU B 1 194 ? -10.18 17 -11.609 1 98.44 194 GLU B O 1
ATOM 3330 N N . LYS B 1 195 ? -10.906 17.906 -9.688 1 98.19 195 LYS B N 1
ATOM 3331 C CA . LYS B 1 195 ? -10.367 19.234 -10 1 98.19 195 LYS B CA 1
ATOM 3332 C C . LYS B 1 195 ? -8.844 19.188 -10.109 1 98.19 195 LYS B C 1
ATOM 3334 O O . LYS B 1 195 ? -8.258 19.844 -10.977 1 98.19 195 LYS B O 1
ATOM 3339 N N . ILE B 1 196 ? -8.227 18.453 -9.242 1 98.44 196 ILE B N 1
ATOM 3340 C CA . ILE B 1 196 ? -6.781 18.297 -9.289 1 98.44 196 ILE B CA 1
ATOM 3341 C C . ILE B 1 196 ? -6.375 17.641 -10.609 1 98.44 196 ILE B C 1
ATOM 3343 O O . ILE B 1 196 ? -5.461 18.125 -11.289 1 98.44 196 ILE B O 1
ATOM 3347 N N . VAL B 1 197 ? -7.066 16.578 -11 1 98.44 197 VAL B N 1
ATOM 3348 C CA . VAL B 1 197 ? -6.781 15.875 -12.242 1 98.44 197 VAL B CA 1
ATOM 3349 C C . VAL B 1 197 ? -6.938 16.828 -13.43 1 98.44 197 VAL B C 1
ATOM 3351 O O . VAL B 1 197 ? -6.07 16.891 -14.305 1 98.44 197 VAL B O 1
ATOM 3354 N N . GLU B 1 198 ? -7.965 17.625 -13.43 1 97.69 198 GLU B N 1
ATOM 3355 C CA . GLU B 1 198 ? -8.242 18.578 -14.5 1 97.69 198 GLU B CA 1
ATOM 3356 C C . GLU B 1 198 ? -7.16 19.656 -14.586 1 97.69 198 GLU B C 1
ATOM 3358 O O . GLU B 1 198 ? -6.762 20.047 -15.68 1 97.69 198 GLU B O 1
ATOM 3363 N N . SER B 1 199 ? -6.723 20.047 -13.508 1 97.19 199 SER B N 1
ATOM 3364 C CA . SER B 1 199 ? -5.758 21.141 -13.438 1 97.19 199 SER B CA 1
ATOM 3365 C C . SER B 1 199 ? -4.434 20.75 -14.086 1 97.19 199 SER B C 1
ATOM 3367 O O . SER B 1 199 ? -3.666 21.609 -14.516 1 97.19 199 SER B O 1
ATOM 3369 N N . VAL B 1 200 ? -4.156 19.453 -14.172 1 97.25 200 VAL B N 1
ATOM 3370 C CA . VAL B 1 200 ? -2.904 19.016 -14.773 1 97.25 200 VAL B CA 1
ATOM 3371 C C . VAL B 1 200 ? -3.164 18.531 -16.203 1 97.25 200 VAL B C 1
ATOM 3373 O O . VAL B 1 200 ? -2.289 17.922 -16.812 1 97.25 200 VAL B O 1
ATOM 3376 N N . GLY B 1 201 ? -4.391 18.688 -16.594 1 97.25 201 GLY B N 1
ATOM 3377 C CA . GLY B 1 201 ? -4.738 18.344 -17.953 1 97.25 201 GLY B CA 1
ATOM 3378 C C . GLY B 1 201 ? -5.066 16.859 -18.125 1 97.25 201 GLY B C 1
ATOM 3379 O O . GLY B 1 201 ? -5.109 16.359 -19.25 1 97.25 201 GLY B O 1
ATOM 3380 N N . GLY B 1 202 ? -5.234 16.156 -17.078 1 97.75 202 GLY B N 1
ATOM 3381 C CA . GLY B 1 202 ? -5.578 14.75 -17.125 1 97.75 202 GLY B CA 1
ATOM 3382 C C . GLY B 1 202 ? -7.074 14.5 -17.172 1 97.75 202 GLY B C 1
ATOM 3383 O O . GLY B 1 202 ? -7.867 15.445 -17.109 1 97.75 202 GLY B O 1
ATOM 3384 N N . ARG B 1 203 ? -7.43 13.273 -17.359 1 97.75 203 ARG B N 1
ATOM 3385 C CA . ARG B 1 203 ? -8.797 12.773 -17.281 1 97.75 203 ARG B CA 1
ATOM 3386 C C . ARG B 1 203 ? -8.922 11.648 -16.266 1 97.75 203 ARG B C 1
ATOM 3388 O O . ARG B 1 203 ? -7.996 10.844 -16.109 1 97.75 203 ARG B O 1
ATOM 3395 N N . VAL B 1 204 ? -10.039 11.633 -15.625 1 98.12 204 VAL B N 1
ATOM 3396 C CA . VAL B 1 204 ? -10.273 10.555 -14.664 1 98.12 204 VAL B CA 1
ATOM 3397 C C . VAL B 1 204 ? -10.664 9.281 -15.406 1 98.12 204 VAL B C 1
ATOM 3399 O O . VAL B 1 204 ? -11.68 9.25 -16.094 1 98.12 204 VAL B O 1
ATOM 3402 N N . ALA B 1 205 ? -9.875 8.227 -15.25 1 98.12 205 ALA B N 1
ATOM 3403 C CA . ALA B 1 205 ? -10.188 6.938 -15.852 1 98.12 205 ALA B CA 1
ATOM 3404 C C . ALA B 1 205 ? -11.391 6.293 -15.18 1 98.12 205 ALA B C 1
ATOM 3406 O O . ALA B 1 205 ? -12.281 5.766 -15.844 1 98.12 205 ALA B O 1
ATOM 3407 N N . ALA B 1 206 ? -11.367 6.309 -13.883 1 98.12 206 ALA B N 1
ATOM 3408 C CA . ALA B 1 206 ? -12.414 5.805 -12.992 1 98.12 206 ALA B CA 1
ATOM 3409 C C . ALA B 1 206 ? -12.117 6.172 -11.547 1 98.12 206 ALA B C 1
ATOM 3411 O O . ALA B 1 206 ? -11.055 6.723 -11.242 1 98.12 206 ALA B O 1
ATOM 3412 N N . ILE B 1 207 ? -13.117 6 -10.758 1 98.31 207 ILE B N 1
ATOM 3413 C CA . ILE B 1 207 ? -12.945 6.156 -9.312 1 98.31 207 ILE B CA 1
ATOM 3414 C C . ILE B 1 207 ? -13.211 4.824 -8.617 1 98.31 207 ILE B C 1
ATOM 3416 O O . ILE B 1 207 ? -14.312 4.273 -8.703 1 98.31 207 ILE B O 1
ATOM 3420 N N . ALA B 1 208 ? -12.188 4.277 -8.031 1 98.44 208 ALA B N 1
ATOM 3421 C CA . ALA B 1 208 ? -12.297 3.084 -7.199 1 98.44 208 ALA B CA 1
ATOM 3422 C C . ALA B 1 208 ? -12.633 3.449 -5.754 1 98.44 208 ALA B C 1
ATOM 3424 O O . ALA B 1 208 ? -11.789 4.004 -5.043 1 98.44 208 ALA B O 1
ATOM 3425 N N . ALA B 1 209 ? -13.781 3.152 -5.281 1 98.06 209 ALA B N 1
ATOM 3426 C CA . ALA B 1 209 ? -14.242 3.475 -3.934 1 98.06 209 ALA B CA 1
ATOM 3427 C C . ALA B 1 209 ? -14.547 2.207 -3.141 1 98.06 209 ALA B C 1
ATOM 3429 O O . ALA B 1 209 ? -15.188 1.287 -3.654 1 98.06 209 ALA B O 1
ATOM 3430 N N . VAL B 1 210 ? -14.078 2.178 -1.893 1 97.19 210 VAL B N 1
ATOM 3431 C CA . VAL B 1 210 ? -14.352 1.01 -1.063 1 97.19 210 VAL B CA 1
ATOM 3432 C C . VAL B 1 210 ? -15.836 0.977 -0.695 1 97.19 210 VAL B C 1
ATOM 3434 O O . VAL B 1 210 ? -16.531 -0.011 -0.959 1 97.19 210 VAL B O 1
ATOM 3437 N N . ILE B 1 211 ? -16.266 2.082 -0.22 1 96.12 211 ILE B N 1
ATOM 3438 C CA . ILE B 1 211 ? -17.672 2.162 0.159 1 96.12 211 ILE B CA 1
ATOM 3439 C C . ILE B 1 211 ? -18.297 3.438 -0.411 1 96.12 211 ILE B C 1
ATOM 3441 O O . ILE B 1 211 ? -17.656 4.496 -0.403 1 96.12 211 ILE B O 1
ATOM 3445 N N . VAL B 1 212 ? -19.453 3.346 -0.868 1 96.19 212 VAL B N 1
ATOM 3446 C CA . VAL B 1 212 ? -20.297 4.484 -1.237 1 96.19 212 VAL B CA 1
ATOM 3447 C C . VAL B 1 212 ? -21.578 4.48 -0.403 1 96.19 212 VAL B C 1
ATOM 3449 O O . VAL B 1 212 ? -22.234 3.449 -0.276 1 96.19 212 VAL B O 1
ATOM 3452 N N . VAL B 1 213 ? -21.812 5.676 0.178 1 93.38 213 VAL B N 1
ATOM 3453 C CA . VAL B 1 213 ? -22.984 5.793 1.044 1 93.38 213 VAL B CA 1
ATOM 3454 C C . VAL B 1 213 ? -23.938 6.84 0.48 1 93.38 213 VAL B C 1
ATOM 3456 O O . VAL B 1 213 ? -23.547 7.988 0.264 1 93.38 213 VAL B O 1
ATOM 3459 N N . GLY B 1 214 ? -25.125 6.445 0.241 1 95 214 GLY B N 1
ATOM 3460 C CA . GLY B 1 214 ? -26.141 7.375 -0.247 1 95 214 GLY B CA 1
ATOM 3461 C C . GLY B 1 214 ? -25.922 7.789 -1.689 1 95 214 GLY B C 1
ATOM 3462 O O . GLY B 1 214 ? -25.281 7.07 -2.457 1 95 214 GLY B O 1
ATOM 3463 N N . SER B 1 215 ? -26.641 8.922 -2.07 1 95.12 215 SER B N 1
ATOM 3464 C CA . SER B 1 215 ? -26.578 9.336 -3.469 1 95.12 215 SER B CA 1
ATOM 3465 C C . SER B 1 215 ? -26.172 10.797 -3.596 1 95.12 215 SER B C 1
ATOM 3467 O O . SER B 1 215 ? -26.062 11.328 -4.707 1 95.12 215 SER B O 1
ATOM 3469 N N . GLU B 1 216 ? -25.844 11.406 -2.51 1 94.75 216 GLU B N 1
ATOM 3470 C CA . GLU B 1 216 ? -25.516 12.828 -2.527 1 94.75 216 GLU B CA 1
ATOM 3471 C C . GLU B 1 216 ? -24.266 13.094 -3.383 1 94.75 216 GLU B C 1
ATOM 3473 O O . GLU B 1 216 ? -24.156 14.148 -4.008 1 94.75 216 GLU B O 1
ATOM 3478 N N . TRP B 1 217 ? -23.438 12.094 -3.393 1 95.25 217 TRP B N 1
ATOM 3479 C CA . TRP B 1 217 ? -22.172 12.25 -4.109 1 95.25 217 TRP B CA 1
ATOM 3480 C C . TRP B 1 217 ? -22.422 12.477 -5.598 1 95.25 217 TRP B C 1
ATOM 3482 O O . TRP B 1 217 ? -21.609 13.109 -6.277 1 95.25 217 TRP B O 1
ATOM 3492 N N . LYS B 1 218 ? -23.5 12.07 -6.125 1 95.56 218 LYS B N 1
ATOM 3493 C CA . LYS B 1 218 ? -23.812 12.156 -7.547 1 95.56 218 LYS B CA 1
ATOM 3494 C C . LYS B 1 218 ? -23.938 13.609 -7.996 1 95.56 218 LYS B C 1
ATOM 3496 O O . LYS B 1 218 ? -23.828 13.906 -9.188 1 95.56 218 LYS B O 1
ATOM 3501 N N . ARG B 1 219 ? -24.109 14.484 -7.051 1 94.56 219 ARG B N 1
ATOM 3502 C CA . ARG B 1 219 ? -24.234 15.906 -7.352 1 94.56 219 ARG B CA 1
ATOM 3503 C C . ARG B 1 219 ? -22.875 16.531 -7.633 1 94.56 219 ARG B C 1
ATOM 3505 O O . ARG B 1 219 ? -22.797 17.562 -8.297 1 94.56 219 ARG B O 1
ATOM 3512 N N . PHE B 1 220 ? -21.844 15.906 -7.152 1 94.12 220 PHE B N 1
ATOM 3513 C CA . PHE B 1 220 ? -20.531 16.547 -7.195 1 94.12 220 PHE B CA 1
ATOM 3514 C C . PHE B 1 220 ? -19.594 15.797 -8.125 1 94.12 220 PHE B C 1
ATOM 3516 O O . PHE B 1 220 ? -18.719 16.391 -8.758 1 94.12 220 PHE B O 1
ATOM 3523 N N . VAL B 1 221 ? -19.828 14.516 -8.234 1 96.12 221 VAL B N 1
ATOM 3524 C CA . VAL B 1 221 ? -18.875 13.656 -8.914 1 96.12 221 VAL B CA 1
ATOM 3525 C C . VAL B 1 221 ? -19.344 13.391 -10.344 1 96.12 221 VAL B C 1
ATOM 3527 O O . VAL B 1 221 ? -20.484 12.984 -10.562 1 96.12 221 VAL B O 1
ATOM 3530 N N . ARG B 1 222 ? -18.5 13.594 -11.297 1 95.81 222 ARG B N 1
ATOM 3531 C CA . ARG B 1 222 ? -18.859 13.477 -12.703 1 95.81 222 ARG B CA 1
ATOM 3532 C C . ARG B 1 222 ? -18.344 12.172 -13.297 1 95.81 222 ARG B C 1
ATOM 3534 O O . ARG B 1 222 ? -18.906 11.648 -14.258 1 95.81 222 ARG B O 1
ATOM 3541 N N . SER B 1 223 ? -17.375 11.633 -12.727 1 96.25 223 SER B N 1
ATOM 3542 C CA . SER B 1 223 ? -16.688 10.461 -13.273 1 96.25 223 SER B CA 1
ATOM 3543 C C . SER B 1 223 ? -17.344 9.164 -12.797 1 96.25 223 SER B C 1
ATOM 3545 O O . SER B 1 223 ? -18.125 9.172 -11.844 1 96.25 223 SER B O 1
ATOM 3547 N N . ARG B 1 224 ? -17.031 8.102 -13.484 1 96.31 224 ARG B N 1
ATOM 3548 C CA . ARG B 1 224 ? -17.562 6.785 -13.141 1 96.31 224 ARG B CA 1
ATOM 3549 C C . ARG B 1 224 ? -17 6.305 -11.805 1 96.31 224 ARG B C 1
ATOM 3551 O O . ARG B 1 224 ? -15.773 6.238 -11.625 1 96.31 224 ARG B O 1
ATOM 3558 N N . VAL B 1 225 ? -17.906 5.945 -10.945 1 97.25 225 VAL B N 1
ATOM 3559 C CA . VAL B 1 225 ? -17.531 5.406 -9.648 1 97.25 225 VAL B CA 1
ATOM 3560 C C . VAL B 1 225 ? -17.766 3.896 -9.625 1 97.25 225 VAL B C 1
ATOM 3562 O O . VAL B 1 225 ? -18.844 3.426 -9.984 1 97.25 225 VAL B O 1
ATOM 3565 N N . ILE B 1 226 ? -16.766 3.117 -9.25 1 97.62 226 ILE B N 1
ATOM 3566 C CA . ILE B 1 226 ? -16.828 1.672 -9.078 1 97.62 226 ILE B CA 1
ATOM 3567 C C . ILE B 1 226 ? -16.719 1.327 -7.594 1 97.62 226 ILE B C 1
ATOM 3569 O O . ILE B 1 226 ? -15.625 1.336 -7.031 1 97.62 226 ILE B O 1
ATOM 3573 N N . PRO B 1 227 ? -17.812 1.04 -6.949 1 97.06 227 PRO B N 1
ATOM 3574 C CA . PRO B 1 227 ? -17.797 0.723 -5.52 1 97.06 227 PRO B CA 1
ATOM 3575 C C . PRO B 1 227 ? -17.641 -0.773 -5.25 1 97.06 227 PRO B C 1
ATOM 3577 O O . PRO B 1 227 ? -18.094 -1.597 -6.047 1 97.06 227 PRO B O 1
ATOM 3580 N N . ILE B 1 228 ? -16.984 -1.099 -4.168 1 96 228 ILE B N 1
ATOM 3581 C CA . ILE B 1 228 ? -17.031 -2.467 -3.668 1 96 228 ILE B CA 1
ATOM 3582 C C . ILE B 1 228 ? -18.391 -2.721 -2.992 1 96 228 ILE B C 1
ATOM 3584 O O . ILE B 1 228 ? -19.047 -3.727 -3.266 1 96 228 ILE B O 1
ATOM 3588 N N . LEU B 1 229 ? -18.703 -1.746 -2.133 1 94.75 229 LEU B N 1
ATOM 3589 C CA . LEU B 1 229 ? -19.969 -1.857 -1.403 1 94.75 229 LEU B CA 1
ATOM 3590 C C . LEU B 1 229 ? -20.75 -0.557 -1.487 1 94.75 229 LEU B C 1
ATOM 3592 O O . LEU B 1 229 ? -20.203 0.528 -1.307 1 94.75 229 LEU B O 1
ATOM 3596 N N . GLU B 1 230 ? -21.969 -0.673 -1.799 1 93.88 230 GLU B N 1
ATOM 3597 C CA . GLU B 1 230 ? -22.875 0.459 -1.79 1 93.88 230 GLU B CA 1
ATOM 3598 C C . GLU B 1 230 ? -23.922 0.323 -0.674 1 93.88 230 GLU B C 1
ATOM 3600 O O . GLU B 1 230 ? -24.578 -0.714 -0.552 1 93.88 230 GLU B O 1
ATOM 3605 N N . ILE B 1 231 ? -23.922 1.318 0.109 1 90.5 231 ILE B N 1
ATOM 3606 C CA . ILE B 1 231 ? -24.891 1.347 1.195 1 90.5 231 ILE B CA 1
ATOM 3607 C C . ILE B 1 231 ? -25.953 2.414 0.914 1 90.5 231 ILE B C 1
ATOM 3609 O O . ILE B 1 231 ? -25.625 3.584 0.704 1 90.5 231 ILE B O 1
ATOM 3613 N N . ALA B 1 232 ? -27.125 2.02 0.803 1 83.69 232 ALA B N 1
ATOM 3614 C CA . ALA B 1 232 ? -28.234 2.943 0.573 1 83.69 232 ALA B CA 1
ATOM 3615 C C . ALA B 1 232 ? -28.547 3.75 1.83 1 83.69 232 ALA B C 1
ATOM 3617 O O . ALA B 1 232 ? -28.438 3.24 2.947 1 83.69 232 ALA B O 1
ATOM 3618 N N . ARG B 1 233 ? -28.516 5.148 1.725 1 69.88 233 ARG B N 1
ATOM 3619 C CA . ARG B 1 233 ? -29.047 5.953 2.824 1 69.88 233 ARG B CA 1
ATOM 3620 C C . ARG B 1 233 ? -30.562 6.012 2.783 1 69.88 233 ARG B C 1
ATOM 3622 O O . ARG B 1 233 ? -31.172 5.918 1.71 1 69.88 233 ARG B O 1
#

Organism: Aeropyrum pernix (strain ATCC 700893 / DSM 11879 / JCM 9820 / NBRC 100138 / K1) (NCBI:txid272557)